Protein AF-0000000072506586 (afdb_homodimer)

Secondary structure (DSSP, 8-state):
-HHHHHHHHHHHHHHHHHHHHHHHHHHHHHHHHHHHHHHHHHHHHHHHHHHHHHHTTT-TTGGGS-EEEEEEBTTSSHHHHHHHHHTS--S---SSS----S-EEEEEEE-SS-EEEETT---EEETTSHHHHHHHHHHHHHHHHHHSPTT-S-----EEEEEEETTPPPEEEEE-PPB-SS--TTS-TTHHHHHHHHHHHHHHSTTEEEEEEEETTS-GGG-SHHHHHHHH-TT-SSEEEEEE-HHHHHHTT--HHHHHHHHTT-SSS---SEEEE----SS-TT--HHHHHHHHHHHHHH-HHHHTT-S-GGGBHHHHHHHHHHHHHHHHHHHHHHHHHHHHHHH-/-HHHHHHHHHHHHHHHHHHHHHHHHHHHHHHHHHHHHHHHHHHHHHHHHHHHHHHTTT-TTGGGS-EEEEEEBTTSSHHHHHHHHHTS--S---SSS----S-EEEEEEE-SS-EEEETT---EEETTSHHHHHHHHHHHHHHHHHHSPTT-S-----EEEEEEETTPPPEEEEE-PPB-SS--TTS-TTHHHHHHHHHHHHHHSTTEEEEEEEETTS-GGG-SHHHHHHHH-TT-SSEEEEEE-HHHHHHTT--HHHHHHHHTT-SSS---SEEEE----SS-TT--HHHHHHHHHHHHHH-HHHHTT-S-GGGBHHHHHHHHHHHHHHHHHHHHHHHHHHHHHHT-

pLDDT: mean 81.2, std 18.56, range [34.5, 97.94]

Foldseek 3Di:
DVVVVVVVVVVVVVVVVVVVVVVVVVCVVVVVVCVVVCVVLVVVVVVVVVVCLVVVVPDPCVLLAFAEEEAWAAPLCRLLLVCLLLQANQAADDPDDWRAQEKEKEWEDEDAFWWKDWSVDPDIARRVDPVSSVVNNVVVSVVQVVQADPLARHHHDYTYMYTYYHPRQTHMYMYATHADDDDDPPHRPCHNVVRLVSSLVQLLSPSYQYEYRGRLLDDPVPIDVLVSNCVRCVPALRYEYEYEPVVNNVVVVPPLLQVLCVQVVNNGNGHHPGYAYEYSDDSDPPDRSVRSQVVRVVCCVPDPSVVVVSDDPCRYYSVSVSVVNSVSSSVSSVVSVVVVVVVVVVVD/DVVVVVVVVVVVVVVVVVVVVVVVVVCVVVCVVCVVVCVVLVVVVVVVVVVCLVVVVPDPCVLLAFAEEEAWAAPLCRLLLVCLLLQANQAADDPDDWRAQEKEKEWEDEDAFWWKDWSVDPDIARRVDPVSSVVNNVVVSVVQVVQADPLARHHHDYGYMYTYYHPRQTHMYMYATHADDDDDPPHRPCHNVVRLVSSLVQLLSPSYQYEYRGRLLDDPVPIDVLVSNCVNCVPALRYEYEYEPVVNNVVVVPPLLQVLCVQVVNNGNGHHPGYAYEYSDDSDPPDRSVRSQVVRVVCCVPDPSVVVVSDDPCRYYSVSVSVVNSVSSSVSSVVSVVVVVVVVVVVD

Sequence (696 aa):
MLSQYQKELERLEKENKVLKQRLLLADQGAVKRLRRLKRSLIDMYSEVLDLLSEYDSSYDTADNLPRVVVVGDQSAGKTSVLEMVAQARIFPRGSGEMMTRAPVKVTLSEGPYHVAQFKDSTREFDLSKEEDLRQLRSEIEVRMRNSVKDGHSVSNDVIALTVKGPNLARMVLVDLPGVISTVTVDMARETKDDIIKMSRTHMENPNAIILCIQDGSVDAERSNVTDLVSSIDPTGRRTILVLTKVDMAEKNLTNPDRIKKILEGKLFPMKALGYYGVVTGRGNTADSIEEIRRYEEEFFSNSKLLKDGVLKPSQMTTRNMSLAVSDCFWRMVRDSIESQADAFRATRMLSQYQKELERLEKENKVLKQRLLLADQGAVKRLRRLKRSLIDMYSEVLDLLSEYDSSYDTADNLPRVVVVGDQSAGKTSVLEMVAQARIFPRGSGEMMTRAPVKVTLSEGPYHVAQFKDSTREFDLSKEEDLRQLRSEIEVRMRNSVKDGHSVSNDVIALTVKGPNLARMVLVDLPGVISTVTVDMARETKDDIIKMSRTHMENPNAIILCIQDGSVDAERSNVTDLVSSIDPTGRRTILVLTKVDMAEKNLTNPDRIKKILEGKLFPMKALGYYGVVTGRGNTADSIEEIRRYEEEFFSNSKLLKDGVLKPSQMTTRNMSLAVSDCFWRMVRDSIESQADAFRATR

InterPro domains:
  IPR001401 Dynamin, GTPase domain [SM00053] (42-292)
  IPR001401 Dynamin, GTPase domain [cd08771] (64-338)
  IPR022812 Dynamin [PR00195] (65-83)
  IPR022812 Dynamin [PR00195] (90-107)
  IPR022812 Dynamin [PR00195] (165-182)
  IPR022812 Dynamin [PR00195] (215-233)
  IPR022812 Dynamin [PR00195] (234-250)
  IPR022812 Dynamin [PTHR11566] (41-338)
  IPR027417 P-loop containing nucleoside triphosphate hydrolase [G3DSA:3.40.50.300] (38-348)
  IPR027417 P-loop containing nucleoside triphosphate hydrolase [SSF52540] (38-338)
  IPR030381 Dynamin-type guanine nucleotide-binding (G) domain [PS51718] (62-338)
  IPR045063 Dynamin, N-terminal [PF00350] (68-246)

Radius of gyration: 29.45 Å; Cα contacts (8 Å, |Δi|>4): 1228; chains: 2; bounding box: 88×94×74 Å

Structure (mmCIF, N/CA/C/O backbone):
data_AF-0000000072506586-model_v1
#
loop_
_entity.id
_entity.type
_entity.pdbx_description
1 polymer 'Dynamin family protein'
#
loop_
_atom_site.group_PDB
_atom_site.id
_atom_site.type_symbol
_atom_site.label_atom_id
_atom_site.label_alt_id
_atom_site.label_comp_id
_atom_site.label_asym_id
_atom_site.label_entity_id
_atom_site.label_seq_id
_atom_site.pdbx_PDB_ins_code
_atom_site.Cartn_x
_atom_site.Cartn_y
_atom_site.Cartn_z
_atom_site.occupancy
_atom_site.B_iso_or_equiv
_atom_site.auth_seq_id
_atom_site.auth_comp_id
_atom_site.auth_asym_id
_atom_site.auth_atom_id
_atom_site.pdbx_PDB_model_num
ATOM 1 N N . MET A 1 1 ? -36.594 23.906 -36 1 44.38 1 MET A N 1
ATOM 2 C CA . MET A 1 1 ? -36.656 23.203 -34.719 1 44.38 1 MET A CA 1
ATOM 3 C C . MET A 1 1 ? -35.281 23.172 -34.031 1 44.38 1 MET A C 1
ATOM 5 O O . MET A 1 1 ? -35.188 23.344 -32.812 1 44.38 1 MET A O 1
ATOM 9 N N . LEU A 1 2 ? -34.25 23.094 -34.781 1 55.22 2 LEU A N 1
ATOM 10 C CA . LEU A 1 2 ? -32.844 23.031 -34.312 1 55.22 2 LEU A CA 1
ATOM 11 C C . LEU A 1 2 ? -32.406 24.391 -33.781 1 55.22 2 LEU A C 1
ATOM 13 O O . LEU A 1 2 ? -31.703 24.469 -32.75 1 55.22 2 LEU A O 1
ATOM 17 N N . SER A 1 3 ? -33 25.484 -34.312 1 64.88 3 SER A N 1
ATOM 18 C CA . SER A 1 3 ? -32.594 26.844 -33.938 1 64.88 3 SER A CA 1
ATOM 19 C C . SER A 1 3 ? -33.156 27.25 -32.594 1 64.88 3 SER A C 1
ATOM 21 O O . SER A 1 3 ? -32.469 27.906 -31.797 1 64.88 3 SER A O 1
ATOM 23 N N . GLN A 1 4 ? -34.25 26.688 -32.188 1 59.56 4 GLN A N 1
ATOM 24 C CA . GLN A 1 4 ? -34.875 27 -30.906 1 59.56 4 GLN A CA 1
ATOM 25 C C . GLN A 1 4 ? -34.156 26.281 -29.766 1 59.56 4 GLN A C 1
ATOM 27 O O . GLN A 1 4 ? -33.938 26.859 -28.703 1 59.56 4 GLN A O 1
ATOM 32 N N . TYR A 1 5 ? -33.656 25.078 -30.031 1 57.66 5 TYR A N 1
ATOM 33 C CA . TYR A 1 5 ? -32.938 24.344 -28.984 1 57.66 5 TYR A CA 1
ATOM 34 C C . TYR A 1 5 ? -31.578 24.969 -28.703 1 57.66 5 TYR A C 1
ATOM 36 O O . TYR A 1 5 ? -31.156 25.047 -27.562 1 57.66 5 TYR A O 1
ATOM 44 N N . GLN A 1 6 ? -30.984 25.609 -29.781 1 57.75 6 GLN A N 1
ATOM 45 C CA . GLN A 1 6 ? -29.688 26.25 -29.594 1 57.75 6 GLN A CA 1
ATOM 46 C C . GLN A 1 6 ? -29.812 27.516 -28.75 1 57.75 6 GLN A C 1
ATOM 48 O O . GLN A 1 6 ? -28.984 27.766 -27.875 1 57.75 6 GLN A O 1
ATOM 53 N N . LYS A 1 7 ? -30.906 28.188 -28.891 1 61.31 7 LYS A N 1
ATOM 54 C CA . LYS A 1 7 ? -31.141 29.406 -28.125 1 61.31 7 LYS A CA 1
ATOM 55 C C . LYS A 1 7 ? -31.453 29.078 -26.656 1 61.31 7 LYS A C 1
ATOM 57 O O . LYS A 1 7 ? -30.969 29.766 -25.75 1 61.31 7 LYS A O 1
ATOM 62 N N . GLU A 1 8 ? -32.125 27.938 -26.469 1 61.16 8 GLU A N 1
ATOM 63 C CA . GLU A 1 8 ? -32.469 27.547 -25.109 1 61.16 8 GLU A CA 1
ATOM 64 C C . GLU A 1 8 ? -31.219 27.016 -24.375 1 61.16 8 GLU A C 1
ATOM 66 O O . GLU A 1 8 ? -31.031 27.281 -23.188 1 61.16 8 GLU A O 1
ATOM 71 N N . LEU A 1 9 ? -30.281 26.406 -25.094 1 59.28 9 LEU A N 1
ATOM 72 C CA . LEU A 1 9 ? -29.031 25.938 -24.5 1 59.28 9 LEU A CA 1
ATOM 73 C C . LEU A 1 9 ? -28.125 27.125 -24.156 1 59.28 9 LEU A C 1
ATOM 75 O O . LEU A 1 9 ? -27.516 27.156 -23.078 1 59.28 9 LEU A O 1
ATOM 79 N N . GLU A 1 10 ? -28.188 28.188 -24.969 1 62.53 10 GLU A N 1
ATOM 80 C CA . GLU A 1 10 ? -27.375 29.375 -24.703 1 62.53 10 GLU A CA 1
ATOM 81 C C . GLU A 1 10 ? -27.953 30.172 -23.531 1 62.53 10 GLU A C 1
ATOM 83 O O . GLU A 1 10 ? -27.188 30.688 -22.703 1 62.53 10 GLU A O 1
ATOM 88 N N . ARG A 1 11 ? -29.219 30.109 -23.391 1 62.41 11 ARG A N 1
ATOM 89 C CA . ARG A 1 11 ? -29.859 30.781 -22.266 1 62.41 11 ARG A CA 1
ATOM 90 C C . ARG A 1 11 ? -29.562 30.062 -20.953 1 62.41 11 ARG A C 1
ATOM 92 O O . ARG A 1 11 ? -29.203 30.703 -19.953 1 62.41 11 ARG A O 1
ATOM 99 N N . LEU A 1 12 ? -29.562 28.734 -20.984 1 59.09 12 LEU A N 1
ATOM 100 C CA . LEU A 1 12 ? -29.312 27.984 -19.75 1 59.09 12 LEU A CA 1
ATOM 101 C C . LEU A 1 12 ? -27.844 28.062 -19.359 1 59.09 12 LEU A C 1
ATOM 103 O O . LEU A 1 12 ? -27.516 28.156 -18.188 1 59.09 12 LEU A O 1
ATOM 107 N N . GLU A 1 13 ? -26.984 28.203 -20.391 1 62 13 GLU A N 1
ATOM 108 C CA . GLU A 1 13 ? -25.562 28.391 -20.109 1 62 13 GLU A CA 1
ATOM 109 C C . GLU A 1 13 ? -25.297 29.75 -19.484 1 62 13 GLU A C 1
ATOM 111 O O . GLU A 1 13 ? -24.5 29.844 -18.547 1 62 13 GLU A O 1
ATOM 116 N N . LYS A 1 14 ? -26.016 30.766 -19.938 1 60.66 14 LYS A N 1
ATOM 117 C CA . LYS A 1 14 ? -25.859 32.094 -19.359 1 60.66 14 LYS A CA 1
ATOM 118 C C . LYS A 1 14 ? -26.453 32.188 -17.969 1 60.66 14 LYS A C 1
ATOM 120 O O . LYS A 1 14 ? -25.859 32.781 -17.062 1 60.66 14 LYS A O 1
ATOM 125 N N . GLU A 1 15 ? -27.5 31.438 -17.828 1 60.88 15 GLU A N 1
ATOM 126 C CA . GLU A 1 15 ? -28.109 31.391 -16.5 1 60.88 15 GLU A CA 1
ATOM 127 C C . GLU A 1 15 ? -27.234 30.625 -15.516 1 60.88 15 GLU A C 1
ATOM 129 O O . GLU A 1 15 ? -27.078 31.047 -14.367 1 60.88 15 GLU A O 1
ATOM 134 N N . ASN A 1 16 ? -26.641 29.578 -16.016 1 57.88 16 ASN A N 1
ATOM 135 C CA . ASN A 1 16 ? -25.734 28.828 -15.156 1 57.88 16 ASN A CA 1
ATOM 136 C C . ASN A 1 16 ? -24.5 29.641 -14.789 1 57.88 16 ASN A C 1
ATOM 138 O O . ASN A 1 16 ? -24.016 29.578 -13.664 1 57.88 16 ASN A O 1
ATOM 142 N N . LYS A 1 17 ? -24 30.453 -15.703 1 57.62 17 LYS A N 1
ATOM 143 C CA . LYS A 1 17 ? -22.875 31.344 -15.414 1 57.62 17 LYS A CA 1
ATOM 144 C C . LYS A 1 17 ? -23.25 32.406 -14.383 1 57.62 17 LYS A C 1
ATOM 146 O O . LYS A 1 17 ? -22.484 32.688 -13.469 1 57.62 17 LYS A O 1
ATOM 151 N N . VAL A 1 18 ? -24.469 32.906 -14.586 1 55.75 18 VAL A N 1
ATOM 152 C CA . VAL A 1 18 ? -24.938 33.938 -13.648 1 55.75 18 VAL A CA 1
ATOM 153 C C . VAL A 1 18 ? -25.172 33.281 -12.281 1 55.75 18 VAL A C 1
ATOM 155 O O . VAL A 1 18 ? -24.797 33.844 -11.25 1 55.75 18 VAL A O 1
ATOM 158 N N . LEU A 1 19 ? -25.703 32.094 -12.234 1 52.53 19 LEU A N 1
ATOM 159 C CA . LEU A 1 19 ? -25.953 31.406 -10.961 1 52.53 19 LEU A CA 1
ATOM 160 C C . LEU A 1 19 ? -24.641 31 -10.297 1 52.53 19 LEU A C 1
ATOM 162 O O . LEU A 1 19 ? -24.5 31.125 -9.078 1 52.53 19 LEU A O 1
ATOM 166 N N . LYS A 1 20 ? -23.672 30.594 -11.148 1 51.53 20 LYS A N 1
ATOM 167 C CA . LYS A 1 20 ? -22.344 30.312 -10.609 1 51.53 20 LYS A CA 1
ATOM 168 C C . LYS A 1 20 ? -21.703 31.578 -10.062 1 51.53 20 LYS A C 1
ATOM 170 O O . LYS A 1 20 ? -21.078 31.562 -9 1 51.53 20 LYS A O 1
ATOM 175 N N . GLN A 1 21 ? -21.984 32.688 -10.781 1 49.72 21 GLN A N 1
ATOM 176 C CA . GLN A 1 21 ? -21.469 33.969 -10.32 1 49.72 21 GLN A CA 1
ATOM 177 C C . GLN A 1 21 ? -22.172 34.406 -9.047 1 49.72 21 GLN A C 1
ATOM 179 O O . GLN A 1 21 ? -21.531 34.906 -8.117 1 49.72 21 GLN A O 1
ATOM 184 N N . ARG A 1 22 ? -23.438 34.219 -9 1 49.06 22 ARG A N 1
ATOM 185 C CA . ARG A 1 22 ? -24.203 34.562 -7.805 1 49.06 22 ARG A CA 1
ATOM 186 C C . ARG A 1 22 ? -23.844 33.688 -6.629 1 49.06 22 ARG A C 1
ATOM 188 O O . ARG A 1 22 ? -23.75 34.125 -5.492 1 49.06 22 ARG A O 1
ATOM 195 N N . LEU A 1 23 ? -23.688 32.375 -6.98 1 46.88 23 LEU A N 1
ATOM 196 C CA . LEU A 1 23 ? -23.234 31.453 -5.938 1 46.88 23 LEU A CA 1
ATOM 197 C C . LEU A 1 23 ? -21.828 31.797 -5.473 1 46.88 23 LEU A C 1
ATOM 199 O O . LEU A 1 23 ? -21.531 31.75 -4.277 1 46.88 23 LEU A O 1
ATOM 203 N N . LEU A 1 24 ? -21.047 32.312 -6.406 1 44.62 24 LEU A N 1
ATOM 204 C CA . LEU A 1 24 ? -19.734 32.844 -6.078 1 44.62 24 LEU A CA 1
ATOM 205 C C . LEU A 1 24 ? -19.828 34.125 -5.27 1 44.62 24 LEU A C 1
ATOM 207 O O . LEU A 1 24 ? -19.078 34.312 -4.312 1 44.62 24 LEU A O 1
ATOM 211 N N . LEU A 1 25 ? -20.766 34.969 -5.633 1 46.28 25 LEU A N 1
ATOM 212 C CA . LEU A 1 25 ? -20.953 36.25 -4.949 1 46.28 25 LEU A CA 1
ATOM 213 C C . LEU A 1 25 ? -21.641 36.031 -3.607 1 46.28 25 LEU A C 1
ATOM 215 O O . LEU A 1 25 ? -21.312 36.719 -2.625 1 46.28 25 LEU A O 1
ATOM 219 N N . ALA A 1 26 ? -22.719 35.281 -3.562 1 46.25 26 ALA A N 1
ATOM 220 C CA . ALA A 1 26 ? -23.359 34.969 -2.285 1 46.25 26 ALA A CA 1
ATOM 221 C C . ALA A 1 26 ? -22.375 34.281 -1.334 1 46.25 26 ALA A C 1
ATOM 223 O O . ALA A 1 26 ? -22.375 34.562 -0.132 1 46.25 26 ALA A O 1
ATOM 224 N N . ASP A 1 27 ? -21.547 33.438 -1.887 1 42.44 27 ASP A N 1
ATOM 225 C CA . ASP A 1 27 ? -20.438 32.844 -1.128 1 42.44 27 ASP A CA 1
ATOM 226 C C . ASP A 1 27 ? -19.422 33.906 -0.727 1 42.44 27 ASP A C 1
ATOM 228 O O . ASP A 1 27 ? -18.859 33.844 0.37 1 42.44 27 ASP A O 1
ATOM 232 N N . GLN A 1 28 ? -19.391 35 -1.49 1 46.5 28 GLN A N 1
ATOM 233 C CA . GLN A 1 28 ? -18.484 36.094 -1.127 1 46.5 28 GLN A CA 1
ATOM 234 C C . GLN A 1 28 ? -19.047 36.875 0.042 1 46.5 28 GLN A C 1
ATOM 236 O O . GLN A 1 28 ? -18.312 37.281 0.94 1 46.5 28 GLN A O 1
ATOM 241 N N . GLY A 1 29 ? -20.328 37.344 0.02 1 42.81 29 GLY A N 1
ATOM 242 C CA . GLY A 1 29 ? -20.891 38.062 1.138 1 42.81 29 GLY A CA 1
ATOM 243 C C . GLY A 1 29 ? -20.953 37.25 2.416 1 42.81 29 GLY A C 1
ATOM 244 O O . GLY A 1 29 ? -20.672 37.781 3.5 1 42.81 29 GLY A O 1
ATOM 245 N N . ALA A 1 30 ? -21.531 36.031 2.346 1 45.34 30 ALA A N 1
ATOM 246 C CA . ALA A 1 30 ? -21.484 35.188 3.529 1 45.34 30 ALA A CA 1
ATOM 247 C C . ALA A 1 30 ? -20.047 34.875 3.939 1 45.34 30 ALA A C 1
ATOM 249 O O . ALA A 1 30 ? -19.734 34.781 5.129 1 45.34 30 ALA A O 1
ATOM 250 N N . VAL A 1 31 ? -19.141 34.812 3 1 44.38 31 VAL A N 1
ATOM 251 C CA . VAL A 1 31 ? -17.703 34.719 3.264 1 44.38 31 VAL A CA 1
ATOM 252 C C . VAL A 1 31 ? -17.203 36.031 3.904 1 44.38 31 VAL A C 1
ATOM 254 O O . VAL A 1 31 ? -16.406 36 4.848 1 44.38 31 VAL A O 1
ATOM 257 N N . LYS A 1 32 ? -17.734 37.188 3.584 1 45.69 32 LYS A N 1
ATOM 258 C CA . LYS A 1 32 ? -17.312 38.438 4.195 1 45.69 32 LYS A CA 1
ATOM 259 C C . LYS A 1 32 ? -17.844 38.562 5.617 1 45.69 32 LYS A C 1
ATOM 261 O O . LYS A 1 32 ? -17.125 39 6.523 1 45.69 32 LYS A O 1
ATOM 266 N N . ARG A 1 33 ? -19.172 38.469 5.883 1 43.19 33 ARG A N 1
ATOM 267 C CA . ARG A 1 33 ? -19.719 38.531 7.234 1 43.19 33 ARG A CA 1
ATOM 268 C C . ARG A 1 33 ? -19.125 37.438 8.117 1 43.19 33 ARG A C 1
ATOM 270 O O . ARG A 1 33 ? -18.812 37.688 9.289 1 43.19 33 ARG A O 1
ATOM 277 N N . LEU A 1 34 ? -19.031 36.188 7.668 1 41.12 34 LEU A N 1
ATOM 278 C CA . LEU A 1 34 ? -18.328 35.156 8.383 1 41.12 34 LEU A CA 1
ATOM 279 C C . LEU A 1 34 ? -16.844 35.5 8.547 1 41.12 34 LEU A C 1
ATOM 281 O O . LEU A 1 34 ? -16.25 35.219 9.594 1 41.12 34 LEU A O 1
ATOM 285 N N . ARG A 1 35 ? -16.219 36.312 7.793 1 44.09 35 ARG A N 1
ATOM 286 C CA . ARG A 1 35 ? -14.883 36.875 7.93 1 44.09 35 ARG A CA 1
ATOM 287 C C . ARG A 1 35 ? -14.828 37.906 9.047 1 44.09 35 ARG A C 1
ATOM 289 O O . ARG A 1 35 ? -13.859 37.969 9.812 1 44.09 35 ARG A O 1
ATOM 296 N N . ARG A 1 36 ? -15.727 38.875 9.078 1 44.59 36 ARG A N 1
ATOM 297 C CA . ARG A 1 36 ? -15.703 39.844 10.148 1 44.59 36 ARG A CA 1
ATOM 298 C C . ARG A 1 36 ? -15.891 39.188 11.508 1 44.59 36 ARG A C 1
ATOM 300 O O . ARG A 1 36 ? -15.203 39.531 12.469 1 44.59 36 ARG A O 1
ATOM 307 N N . LEU A 1 37 ? -16.922 38.5 11.711 1 42.47 37 LEU A N 1
ATOM 308 C CA . LEU A 1 37 ? -17.094 37.75 12.953 1 42.47 37 LEU A CA 1
ATOM 309 C C . LEU A 1 37 ? -15.945 36.781 13.188 1 42.47 37 LEU A C 1
ATOM 311 O O . LEU A 1 37 ? -15.492 36.625 14.32 1 42.47 37 LEU A O 1
ATOM 315 N N . LYS A 1 38 ? -15.352 36.188 12.234 1 43.62 38 LYS A N 1
ATOM 316 C CA . LYS A 1 38 ? -14.148 35.375 12.242 1 43.62 38 LYS A CA 1
ATOM 317 C C . LYS A 1 38 ? -12.914 36.188 12.602 1 43.62 38 LYS A C 1
ATOM 319 O O . LYS A 1 38 ? -12.047 35.75 13.344 1 43.62 38 LYS A O 1
ATOM 324 N N . ARG A 1 39 ? -12.875 37.469 12.141 1 44.56 39 ARG A N 1
ATOM 325 C CA . ARG A 1 39 ? -11.742 38.312 12.5 1 44.56 39 ARG A CA 1
ATOM 326 C C . ARG A 1 39 ? -11.695 38.562 14.008 1 44.56 39 ARG A C 1
ATOM 328 O O . ARG A 1 39 ? -10.633 38.5 14.617 1 44.56 39 ARG A O 1
ATOM 335 N N . SER A 1 40 ? -12.859 39.031 14.492 1 44.34 40 SER A N 1
ATOM 336 C CA . SER A 1 40 ? -12.852 39.344 15.922 1 44.34 40 SER A CA 1
ATOM 337 C C . SER A 1 40 ? -12.531 38.094 16.734 1 44.34 40 SER A C 1
ATOM 339 O O . SER A 1 40 ? -11.727 38.156 17.672 1 44.34 40 SER A O 1
ATOM 341 N N . LEU A 1 41 ? -13.188 37.094 16.516 1 42 41 LEU A N 1
ATOM 342 C CA . LEU A 1 41 ? -12.898 35.875 17.25 1 42 41 LEU A CA 1
ATOM 343 C C . LEU A 1 41 ? -11.5 35.344 16.922 1 42 41 LEU A C 1
ATOM 345 O O . LEU A 1 41 ? -10.781 34.875 17.797 1 42 41 LEU A O 1
ATOM 349 N N . ILE A 1 42 ? -11.109 35.594 15.711 1 43.31 42 ILE A N 1
ATOM 350 C CA . ILE A 1 42 ? -9.758 35.281 15.258 1 43.31 42 ILE A CA 1
ATOM 351 C C . ILE A 1 42 ? -8.75 36.094 16.047 1 43.31 42 ILE A C 1
ATOM 353 O O . ILE A 1 42 ? -7.707 35.562 16.469 1 43.31 42 ILE A O 1
ATOM 357 N N . ASP A 1 43 ? -9.133 37.438 16.047 1 45.81 43 ASP A N 1
ATOM 358 C CA . ASP A 1 43 ? -8.258 38.281 16.844 1 45.81 43 ASP A CA 1
ATOM 359 C C . ASP A 1 43 ? -8.18 37.781 18.297 1 45.81 43 ASP A C 1
ATOM 361 O O . ASP A 1 43 ? -7.102 37.781 18.891 1 45.81 43 ASP A O 1
ATOM 365 N N . MET A 1 44 ? -9.266 37.5 18.812 1 44.62 44 MET A N 1
ATOM 366 C CA . MET A 1 44 ? -9.258 36.969 20.156 1 44.62 44 MET A CA 1
ATOM 367 C C . MET A 1 44 ? -8.469 35.656 20.203 1 44.62 44 MET A C 1
ATOM 369 O O . MET A 1 44 ? -7.656 35.438 21.109 1 44.62 44 MET A O 1
ATOM 373 N N . TYR A 1 45 ? -8.766 34.75 19.375 1 48.12 45 TYR A N 1
ATOM 374 C CA . TYR A 1 45 ? -8.055 33.469 19.359 1 48.12 45 TYR A CA 1
ATOM 375 C C . TYR A 1 45 ? -6.586 33.688 19 1 48.12 45 TYR A C 1
ATOM 377 O O . TYR A 1 45 ? -5.707 33 19.562 1 48.12 45 TYR A O 1
ATOM 385 N N . SER A 1 46 ? -6.449 34.562 18.016 1 47.28 46 SER A N 1
ATOM 386 C CA . SER A 1 46 ? -5.047 34.844 17.734 1 47.28 46 SER A CA 1
ATOM 387 C C . SER A 1 46 ? -4.32 35.312 18.984 1 47.28 46 SER A C 1
ATOM 389 O O . SER A 1 46 ? -3.172 34.938 19.234 1 47.28 46 SER A O 1
ATOM 391 N N . GLU A 1 47 ? -5.035 36.25 19.609 1 45.81 47 GLU A N 1
ATOM 392 C CA . GLU A 1 47 ? -4.473 36.688 20.891 1 45.81 47 GLU A CA 1
ATOM 393 C C . GLU A 1 47 ? -4.375 35.5 21.875 1 45.81 47 GLU A C 1
ATOM 395 O O . GLU A 1 47 ? -3.402 35.406 22.625 1 45.81 47 GLU A O 1
ATOM 400 N N . VAL A 1 48 ? -5.363 34.781 21.844 1 46.81 48 VAL A N 1
ATOM 401 C CA . VAL A 1 48 ? -5.332 33.594 22.719 1 46.81 48 VAL A CA 1
ATOM 402 C C . VAL A 1 48 ? -4.262 32.625 22.234 1 46.81 48 VAL A C 1
ATOM 404 O O . VAL A 1 48 ? -3.512 32.062 23.047 1 46.81 48 VAL A O 1
ATOM 407 N N . LEU A 1 49 ? -4.227 32.438 20.938 1 48.44 49 LEU A N 1
ATOM 408 C CA . LEU A 1 49 ? -3.158 31.578 20.422 1 48.44 49 LEU A CA 1
ATOM 409 C C . LEU A 1 49 ? -1.791 32.188 20.703 1 48.44 49 LEU A C 1
ATOM 411 O O . LEU A 1 49 ? -0.842 31.469 21.031 1 48.44 49 LEU A O 1
ATOM 415 N N . ASP A 1 50 ? -1.676 33.5 20.453 1 44.81 50 ASP A N 1
ATOM 416 C CA . ASP A 1 50 ? -0.451 34.188 20.875 1 44.81 50 ASP A CA 1
ATOM 417 C C . ASP A 1 50 ? -0.232 34.031 22.375 1 44.81 50 ASP A C 1
ATOM 419 O O . ASP A 1 50 ? 0.898 33.844 22.828 1 44.81 50 ASP A O 1
ATOM 423 N N . LEU A 1 51 ? -1.222 34.281 23.047 1 41.19 51 LEU A N 1
ATOM 424 C CA . LEU A 1 51 ? -1.137 34.125 24.5 1 41.19 51 LEU A CA 1
ATOM 425 C C . LEU A 1 51 ? -0.849 32.656 24.859 1 41.19 51 LEU A C 1
ATOM 427 O O . LEU A 1 51 ? -0.054 32.375 25.75 1 41.19 51 LEU A O 1
ATOM 431 N N . LEU A 1 52 ? -1.5 31.797 24.156 1 42.84 52 LEU A N 1
ATOM 432 C CA . LEU A 1 52 ? -1.258 30.375 24.453 1 42.84 52 LEU A CA 1
ATOM 433 C C . LEU A 1 52 ? 0.138 29.969 24 1 42.84 52 LEU A C 1
ATOM 435 O O . LEU A 1 52 ? 0.762 29.094 24.625 1 42.84 52 LEU A O 1
ATOM 439 N N . SER A 1 53 ? 0.647 30.422 22.953 1 42.53 53 SER A N 1
ATOM 440 C CA . SER A 1 53 ? 2.033 30.172 22.562 1 42.53 53 SER A CA 1
ATOM 441 C C . SER A 1 53 ? 3 30.688 23.625 1 42.53 53 SER A C 1
ATOM 443 O O . SER A 1 53 ? 4.043 30.078 23.875 1 42.53 53 SER A O 1
ATOM 445 N N . GLU A 1 54 ? 2.809 31.906 24.062 1 40.38 54 GLU A N 1
ATOM 446 C CA . GLU A 1 54 ? 3.648 32.438 25.125 1 40.38 54 GLU A CA 1
ATOM 447 C C . GLU A 1 54 ? 3.449 31.625 26.422 1 40.38 54 GLU A C 1
ATOM 449 O O . GLU A 1 54 ? 4.395 31.422 27.188 1 40.38 54 GLU A O 1
ATOM 454 N N . TYR A 1 55 ? 2.238 31.391 26.75 1 35.12 55 TYR A N 1
ATOM 455 C CA . TYR A 1 55 ? 1.972 30.641 27.969 1 35.12 55 TYR A CA 1
ATOM 456 C C . TYR A 1 55 ? 2.23 29.156 27.766 1 35.12 55 TYR A C 1
ATOM 458 O O . TYR A 1 55 ? 2.008 28.344 28.672 1 35.12 55 TYR A O 1
ATOM 466 N N . ASP A 1 56 ? 2.328 28.609 26.703 1 40.94 56 ASP A N 1
ATOM 467 C CA . ASP A 1 56 ? 2.568 27.188 26.484 1 40.94 56 ASP A CA 1
ATOM 468 C C . ASP A 1 56 ? 3.75 26.688 27.312 1 40.94 56 ASP A C 1
ATOM 470 O O . ASP A 1 56 ? 4.082 25.5 27.281 1 40.94 56 ASP A O 1
ATOM 474 N N . SER A 1 57 ? 4.629 27.484 27.766 1 38.59 57 SER A N 1
ATOM 475 C CA . SER A 1 57 ? 5.637 26.891 28.641 1 38.59 57 SER A CA 1
ATOM 476 C C . SER A 1 57 ? 4.996 26.25 29.859 1 38.59 57 SER A C 1
ATOM 478 O O . SER A 1 57 ? 5.504 25.25 30.391 1 38.59 57 SER A O 1
ATOM 480 N N . SER A 1 58 ? 4.191 26.969 30.719 1 35.47 58 SER A N 1
ATOM 481 C CA . SER A 1 58 ? 3.691 26.422 31.984 1 35.47 58 SER A CA 1
ATOM 482 C C . SER A 1 58 ? 2.322 25.781 31.797 1 35.47 58 SER A C 1
ATOM 484 O O . SER A 1 58 ? 1.907 24.953 32.625 1 35.47 58 SER A O 1
ATOM 486 N N . TYR A 1 59 ? 1.213 26.484 31.297 1 34.5 59 TYR A N 1
ATOM 487 C CA . TYR A 1 59 ? -0.166 26.016 31.359 1 34.5 59 TYR A CA 1
ATOM 488 C C . TYR A 1 59 ? -0.439 24.984 30.266 1 34.5 59 TYR A C 1
ATOM 490 O O . TYR A 1 59 ? -0.024 25.172 29.109 1 34.5 59 TYR A O 1
ATOM 498 N N . ASP A 1 60 ? -0.904 23.734 30.469 1 40.69 60 ASP A N 1
ATOM 499 C CA . ASP A 1 60 ? -1.621 22.609 29.875 1 40.69 60 ASP A CA 1
ATOM 500 C C . ASP A 1 60 ? -2.637 23.094 28.844 1 40.69 60 ASP A C 1
ATOM 502 O O . ASP A 1 60 ? -3.521 22.344 28.438 1 40.69 60 ASP A O 1
ATOM 506 N N . THR A 1 61 ? -2.799 24.344 28.672 1 39.91 61 THR A N 1
ATOM 507 C CA . THR A 1 61 ? -3.85 24.953 27.875 1 39.91 61 THR A CA 1
ATOM 508 C C . THR A 1 61 ? -3.609 24.703 26.391 1 39.91 61 THR A C 1
ATOM 510 O O . THR A 1 61 ? -4.543 24.766 25.578 1 39.91 61 THR A O 1
ATOM 513 N N . ALA A 1 62 ? -2.365 24.828 25.891 1 45.41 62 ALA A N 1
ATOM 514 C CA . ALA A 1 62 ? -2.037 24.516 24.5 1 45.41 62 ALA A CA 1
ATOM 515 C C . ALA A 1 62 ? -2.711 23.234 24.062 1 45.41 62 ALA A C 1
ATOM 517 O O . ALA A 1 62 ? -3.111 23.094 22.906 1 45.41 62 ALA A O 1
ATOM 518 N N . ASP A 1 63 ? -2.898 22.344 25.125 1 51.62 63 ASP A N 1
ATOM 519 C CA . ASP A 1 63 ? -3.592 21.094 24.891 1 51.62 63 ASP A CA 1
ATOM 520 C C . ASP A 1 63 ? -5.074 21.328 24.594 1 51.62 63 ASP A C 1
ATOM 522 O O . ASP A 1 63 ? -5.77 20.422 24.125 1 51.62 63 ASP A O 1
ATOM 526 N N . ASN A 1 64 ? -5.484 22.703 24.766 1 59.12 64 ASN A N 1
ATOM 527 C CA . ASN A 1 64 ? -6.926 22.891 24.656 1 59.12 64 ASN A CA 1
ATOM 528 C C . ASN A 1 64 ? -7.312 23.531 23.328 1 59.12 64 ASN A C 1
ATOM 530 O O . ASN A 1 64 ? -8.5 23.703 23.047 1 59.12 64 ASN A O 1
ATOM 534 N N . LEU A 1 65 ? -6.23 23.906 22.516 1 69.31 65 LEU A N 1
ATOM 535 C CA . LEU A 1 65 ? -6.605 24.516 21.234 1 69.31 65 LEU A CA 1
ATOM 536 C C . LEU A 1 65 ? -6.809 23.453 20.172 1 69.31 65 LEU A C 1
ATOM 538 O O . LEU A 1 65 ? -6.133 22.406 20.172 1 69.31 65 LEU A O 1
ATOM 542 N N . PRO A 1 66 ? -7.723 23.828 19.344 1 84.88 66 PRO A N 1
ATOM 543 C CA . PRO A 1 66 ? -7.949 22.891 18.25 1 84.88 66 PRO A CA 1
ATOM 544 C C . PRO A 1 66 ? -6.715 22.703 17.359 1 84.88 66 PRO A C 1
ATOM 546 O O . PRO A 1 66 ? -5.957 23.641 17.156 1 84.88 66 PRO A O 1
ATOM 549 N N . ARG A 1 67 ? -6.445 21.625 17.031 1 90.56 67 ARG A N 1
ATOM 550 C CA . ARG A 1 67 ? -5.336 21.281 16.141 1 90.56 67 ARG A CA 1
ATOM 551 C C . ARG A 1 67 ? -5.754 20.25 15.102 1 90.56 67 ARG A C 1
ATOM 553 O O . ARG A 1 67 ? -6.68 19.469 15.336 1 90.56 67 ARG A O 1
ATOM 560 N N . VAL A 1 68 ? -5.129 20.375 13.984 1 94.56 68 VAL A N 1
ATOM 561 C CA . VAL A 1 68 ? -5.375 19.422 12.914 1 94.56 68 VAL A CA 1
ATOM 562 C C . VAL A 1 68 ? -4.297 18.328 12.938 1 94.56 68 VAL A C 1
ATOM 564 O O . VAL A 1 68 ? -3.117 18.609 12.711 1 94.56 68 VAL A O 1
ATOM 567 N N . VAL A 1 69 ? -4.711 17.156 13.242 1 96.75 69 VAL A N 1
ATOM 568 C CA . VAL A 1 69 ? -3.789 16.031 13.305 1 96.75 69 VAL A CA 1
ATOM 569 C C . VAL A 1 69 ? -3.863 15.227 12.016 1 96.75 69 VAL A C 1
ATOM 571 O O . VAL A 1 69 ? -4.93 14.727 11.648 1 96.75 69 VAL A O 1
ATOM 574 N N . VAL A 1 70 ? -2.76 15.141 11.367 1 97.56 70 VAL A N 1
ATOM 575 C CA . VAL A 1 70 ? -2.693 14.422 10.102 1 97.56 70 VAL A CA 1
ATOM 576 C C . VAL A 1 70 ? -2.234 12.984 10.344 1 97.56 70 VAL A C 1
ATOM 578 O O . VAL A 1 70 ? -1.157 12.758 10.898 1 97.56 70 VAL A O 1
ATOM 581 N N . VAL A 1 71 ? -3.037 12.047 9.953 1 97.81 71 VAL A N 1
ATOM 582 C CA . VAL A 1 71 ? -2.717 10.641 10.148 1 97.81 71 VAL A CA 1
ATOM 583 C C . VAL A 1 71 ? -2.889 9.875 8.836 1 97.81 71 VAL A C 1
ATOM 585 O O . VAL A 1 71 ? -3.725 10.242 8.008 1 97.81 71 VAL A O 1
ATOM 588 N N . GLY A 1 72 ? -2.115 8.852 8.617 1 97.5 72 GLY A N 1
ATOM 589 C CA . GLY A 1 72 ? -2.117 8.016 7.426 1 97.5 72 GLY A CA 1
ATOM 590 C C . GLY A 1 72 ? -1.026 6.961 7.434 1 97.5 72 GLY A C 1
ATOM 591 O O . GLY A 1 72 ? -0.161 6.961 8.312 1 97.5 72 GLY A O 1
ATOM 592 N N . ASP A 1 73 ? -1.126 6.145 6.43 1 96.38 73 ASP A N 1
ATOM 593 C CA . ASP A 1 73 ? -0.066 5.152 6.266 1 96.38 73 ASP A CA 1
ATOM 594 C C . ASP A 1 73 ? 1.233 5.809 5.805 1 96.38 73 ASP A C 1
ATOM 596 O O . ASP A 1 73 ? 1.22 6.93 5.289 1 96.38 73 ASP A O 1
ATOM 600 N N . GLN A 1 74 ? 2.309 5.133 6.066 1 94.44 74 GLN A N 1
ATOM 601 C CA . GLN A 1 74 ? 3.588 5.637 5.578 1 94.44 74 GLN A CA 1
ATOM 602 C C . GLN A 1 74 ? 3.535 5.91 4.078 1 94.44 74 GLN A C 1
ATOM 604 O O . GLN A 1 74 ? 3.039 5.09 3.309 1 94.44 74 GLN A O 1
ATOM 609 N N . SER A 1 75 ? 3.961 7.066 3.684 1 90.94 75 SER A N 1
ATOM 610 C CA . SER A 1 75 ? 4.074 7.512 2.299 1 90.94 75 SER A CA 1
ATOM 611 C C . SER A 1 75 ? 2.699 7.676 1.658 1 90.94 75 SER A C 1
ATOM 613 O O . SER A 1 75 ? 2.566 7.602 0.434 1 90.94 75 SER A O 1
ATOM 615 N N . ALA A 1 76 ? 1.693 7.875 2.41 1 93.31 76 ALA A N 1
ATOM 616 C CA . ALA A 1 76 ? 0.347 8.062 1.877 1 93.31 76 ALA A CA 1
ATOM 617 C C . ALA A 1 76 ? 0.166 9.477 1.33 1 93.31 76 ALA A C 1
ATOM 619 O O . ALA A 1 76 ? -0.778 9.742 0.583 1 93.31 76 ALA A O 1
ATOM 620 N N . GLY A 1 77 ? 1.037 10.398 1.771 1 92.56 77 GLY A N 1
ATOM 621 C CA . GLY A 1 77 ? 0.942 11.766 1.303 1 92.56 77 GLY A CA 1
ATOM 622 C C . GLY A 1 77 ? 0.639 12.758 2.412 1 92.56 77 GLY A C 1
ATOM 623 O O . GLY A 1 77 ? 0.22 13.891 2.146 1 92.56 77 GLY A O 1
ATOM 624 N N . LYS A 1 78 ? 0.853 12.406 3.648 1 94.62 78 LYS A N 1
ATOM 625 C CA . LYS A 1 78 ? 0.576 13.258 4.797 1 94.62 78 LYS A CA 1
ATOM 626 C C . LYS A 1 78 ? 1.357 14.57 4.711 1 94.62 78 LYS A C 1
ATOM 628 O O . LYS A 1 78 ? 0.774 15.648 4.773 1 94.62 78 LYS A O 1
ATOM 633 N N . THR A 1 79 ? 2.658 14.422 4.52 1 92.56 79 THR A N 1
ATOM 634 C CA . THR A 1 79 ? 3.545 15.578 4.516 1 92.56 79 THR A CA 1
ATOM 635 C C . THR A 1 79 ? 3.291 16.453 3.283 1 92.56 79 THR A C 1
ATOM 637 O O . THR A 1 79 ? 3.357 17.672 3.359 1 92.56 79 THR A O 1
ATOM 640 N N . SER A 1 80 ? 2.996 15.805 2.191 1 92.31 80 SER A N 1
ATOM 641 C CA . SER A 1 80 ? 2.727 16.547 0.97 1 92.31 80 SER A CA 1
ATOM 642 C C . SER A 1 80 ? 1.471 17.406 1.111 1 92.31 80 SER A C 1
ATOM 644 O O . SER A 1 80 ? 1.423 18.531 0.621 1 92.31 80 SER A O 1
ATOM 646 N N . VAL A 1 81 ? 0.476 16.859 1.724 1 94.62 81 VAL A N 1
ATOM 647 C CA . VAL A 1 81 ? -0.762 17.594 1.945 1 94.62 81 VAL A CA 1
ATOM 648 C C . VAL A 1 81 ? -0.491 18.797 2.844 1 94.62 81 VAL A C 1
ATOM 650 O O . VAL A 1 81 ? -0.975 19.906 2.578 1 94.62 81 VAL A O 1
ATOM 653 N N . LEU A 1 82 ? 0.297 18.578 3.855 1 94.5 82 LEU A N 1
ATOM 654 C CA . LEU A 1 82 ? 0.641 19.656 4.785 1 94.5 82 LEU A CA 1
ATOM 655 C C . LEU A 1 82 ? 1.408 20.766 4.078 1 94.5 82 LEU A C 1
ATOM 657 O O . LEU A 1 82 ? 1.194 21.938 4.352 1 94.5 82 LEU A O 1
ATOM 661 N N . GLU A 1 83 ? 2.254 20.375 3.186 1 93.88 83 GLU A N 1
ATOM 662 C CA . GLU A 1 83 ? 3.033 21.359 2.438 1 93.88 83 GLU A CA 1
ATOM 663 C C . GLU A 1 83 ? 2.137 22.203 1.532 1 93.88 83 GLU A C 1
ATOM 665 O O . GLU A 1 83 ? 2.387 23.391 1.335 1 93.88 83 GLU A O 1
ATOM 670 N N . MET A 1 84 ? 1.175 21.562 1.033 1 93.38 84 MET A N 1
ATOM 671 C CA . MET A 1 84 ? 0.228 22.297 0.196 1 93.38 84 MET A CA 1
ATOM 672 C C . MET A 1 84 ? -0.548 23.312 1.019 1 93.38 84 MET A C 1
ATOM 674 O O . MET A 1 84 ? -0.808 24.422 0.551 1 93.38 84 MET A O 1
ATOM 678 N N . VAL A 1 85 ? -0.917 22.984 2.197 1 92.81 85 VAL A N 1
ATOM 679 C CA . VAL A 1 85 ? -1.654 23.891 3.08 1 92.81 85 VAL A CA 1
ATOM 680 C C . VAL A 1 85 ? -0.744 25.031 3.537 1 92.81 85 VAL A C 1
ATOM 682 O O . VAL A 1 85 ? -1.165 26.188 3.59 1 92.81 85 VAL A O 1
ATOM 685 N N . ALA A 1 86 ? 0.51 24.672 3.807 1 92.94 86 ALA A N 1
ATOM 686 C CA . ALA A 1 86 ? 1.481 25.672 4.262 1 92.94 86 ALA A CA 1
ATOM 687 C C . ALA A 1 86 ? 2.029 26.469 3.092 1 92.94 86 ALA A C 1
ATOM 689 O O . ALA A 1 86 ? 2.67 27.516 3.291 1 92.94 86 ALA A O 1
ATOM 690 N N . GLN A 1 87 ? 1.888 25.969 1.882 1 93.5 87 GLN A N 1
ATOM 691 C CA . GLN A 1 87 ? 2.309 26.594 0.635 1 93.5 87 GLN A CA 1
ATOM 692 C C . GLN A 1 87 ? 3.826 26.734 0.566 1 93.5 87 GLN A C 1
ATOM 694 O O . GLN A 1 87 ? 4.348 27.734 0.097 1 93.5 87 GLN A O 1
ATOM 699 N N . ALA A 1 88 ? 4.52 25.812 1.122 1 93.56 88 ALA A N 1
ATOM 700 C CA . ALA A 1 88 ? 5.977 25.75 1.078 1 93.56 88 ALA A CA 1
ATOM 701 C C . ALA A 1 88 ? 6.461 24.312 1.311 1 93.56 88 ALA A C 1
ATOM 703 O O . ALA A 1 88 ? 5.883 23.578 2.115 1 93.56 88 ALA A O 1
ATOM 704 N N . ARG A 1 89 ? 7.555 23.984 0.648 1 92.5 89 ARG A N 1
ATOM 705 C CA . ARG A 1 89 ? 8.148 22.656 0.79 1 92.5 89 ARG A CA 1
ATOM 706 C C . ARG A 1 89 ? 9.031 22.578 2.033 1 92.5 89 ARG A C 1
ATOM 708 O O . ARG A 1 89 ? 10.258 22.562 1.93 1 92.5 89 ARG A O 1
ATOM 715 N N . ILE A 1 90 ? 8.516 22.422 3.145 1 93.56 90 ILE A N 1
ATOM 716 C CA . ILE A 1 90 ? 9.242 22.672 4.387 1 93.56 90 ILE A CA 1
ATOM 717 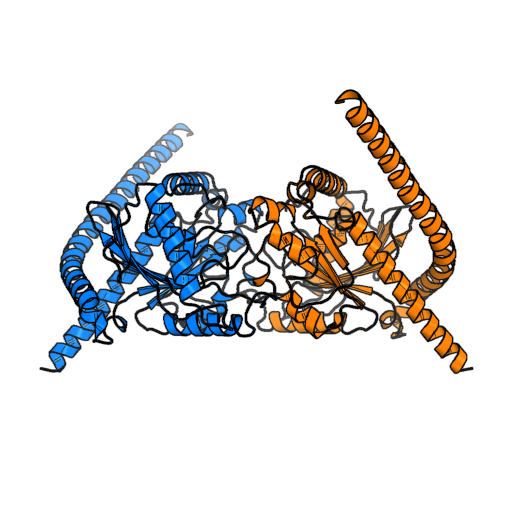C C . ILE A 1 90 ? 9.703 21.344 4.984 1 93.56 90 ILE A C 1
ATOM 719 O O . ILE A 1 90 ? 10.547 21.312 5.883 1 93.56 90 ILE A O 1
ATOM 723 N N . PHE A 1 91 ? 9.219 20.203 4.535 1 93.06 91 PHE A N 1
ATOM 724 C CA . PHE A 1 91 ? 9.547 18.922 5.168 1 93.06 91 PHE A CA 1
ATOM 725 C C . PHE A 1 91 ? 10.664 18.219 4.418 1 93.06 91 PHE A C 1
ATOM 727 O O . PHE A 1 91 ? 10.859 18.453 3.223 1 93.06 91 PHE A O 1
ATOM 734 N N . PRO A 1 92 ? 11.352 17.375 5.199 1 88.38 92 PRO A N 1
ATOM 735 C CA . PRO A 1 92 ? 12.414 16.594 4.562 1 88.38 92 PRO A CA 1
ATOM 736 C C . PRO A 1 92 ? 11.906 15.75 3.393 1 88.38 92 PRO A C 1
ATOM 738 O O . PRO A 1 92 ? 10.773 15.266 3.424 1 88.38 92 PRO A O 1
ATOM 741 N N . ARG A 1 93 ? 12.883 15.633 2.439 1 75.5 93 ARG A N 1
ATOM 742 C CA . ARG A 1 93 ? 12.523 14.93 1.212 1 75.5 93 ARG A CA 1
ATOM 743 C C . ARG A 1 93 ? 13.125 13.531 1.19 1 75.5 93 ARG A C 1
ATOM 745 O O . ARG A 1 93 ? 14.227 13.312 1.708 1 75.5 93 ARG A O 1
ATOM 752 N N . GLY A 1 94 ? 12.453 12.602 0.832 1 73.12 94 GLY A N 1
ATOM 753 C CA . GLY A 1 94 ? 12.898 11.227 0.671 1 73.12 94 GLY A CA 1
ATOM 754 C C . GLY A 1 94 ? 11.781 10.281 0.253 1 73.12 94 GLY A C 1
ATOM 755 O O . GLY A 1 94 ? 10.609 10.641 0.312 1 73.12 94 GLY A O 1
ATOM 756 N N . SER A 1 95 ? 12.234 9.289 -0.459 1 69.56 95 SER A N 1
ATOM 757 C CA . SER A 1 95 ? 11.242 8.312 -0.897 1 69.56 95 SER A CA 1
ATOM 758 C C . SER A 1 95 ? 11.617 6.906 -0.46 1 69.56 95 SER A C 1
ATOM 760 O O . SER A 1 95 ? 12.805 6.59 -0.312 1 69.56 95 SER A O 1
ATOM 762 N N . GLY A 1 96 ? 10.656 6.223 -0.139 1 72.88 96 GLY A N 1
ATOM 763 C CA . GLY A 1 96 ? 10.836 4.793 0.072 1 72.88 96 GLY A CA 1
ATOM 764 C C . GLY A 1 96 ? 11.234 4.445 1.494 1 72.88 96 GLY A C 1
ATOM 765 O O . GLY A 1 96 ? 11.609 3.307 1.78 1 72.88 96 GLY A O 1
ATOM 766 N N . GLU A 1 97 ? 11.312 5.434 2.336 1 79.25 97 GLU A N 1
ATOM 767 C CA . GLU A 1 97 ? 11.656 5.191 3.732 1 79.25 97 GLU A CA 1
ATOM 768 C C . GLU A 1 97 ? 10.898 6.129 4.66 1 79.25 97 GLU A C 1
ATOM 770 O O . GLU A 1 97 ? 10.234 7.066 4.199 1 79.25 97 GLU A O 1
ATOM 775 N N . MET A 1 98 ? 10.953 5.805 5.891 1 81.44 98 MET A N 1
ATOM 776 C CA . MET A 1 98 ? 1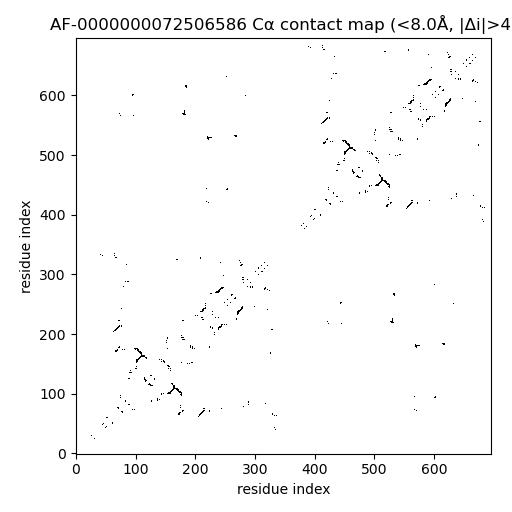0.273 6.625 6.895 1 81.44 98 MET A CA 1
ATOM 777 C C . MET A 1 98 ? 10.961 7.984 7.031 1 81.44 98 MET A C 1
ATOM 779 O O . MET A 1 98 ? 12.133 8.055 7.398 1 81.44 98 MET A O 1
ATOM 783 N N . MET A 1 99 ? 10.172 8.977 6.727 1 80.5 99 MET A N 1
ATOM 784 C CA . MET A 1 99 ? 10.734 10.32 6.766 1 80.5 99 MET A CA 1
ATOM 785 C C . MET A 1 99 ? 10.367 11.023 8.07 1 80.5 99 MET A C 1
ATOM 787 O O . MET A 1 99 ? 11.219 11.672 8.688 1 80.5 99 MET A O 1
ATOM 791 N N . THR A 1 100 ? 9.172 10.93 8.469 1 91.94 100 THR A N 1
ATOM 792 C CA . THR A 1 100 ? 8.703 11.555 9.695 1 91.94 100 THR A CA 1
ATOM 793 C C . THR A 1 100 ? 8.859 10.609 10.883 1 91.94 100 THR A C 1
ATOM 795 O O . THR A 1 100 ? 8.242 9.547 10.922 1 91.94 100 THR A O 1
ATOM 798 N N . ARG A 1 101 ? 9.711 10.969 11.883 1 94.56 101 ARG A N 1
ATOM 799 C CA . ARG A 1 101 ? 10 10.078 13 1 94.56 101 ARG A CA 1
ATOM 800 C C . ARG A 1 101 ? 9.516 10.672 14.312 1 94.56 101 ARG A C 1
ATOM 802 O O . ARG A 1 101 ? 9.562 10.016 15.352 1 94.56 101 ARG A O 1
ATOM 809 N N . ALA A 1 102 ? 9.086 11.883 14.227 1 96.12 102 ALA A N 1
ATOM 810 C CA . ALA A 1 102 ? 8.531 12.594 15.375 1 96.12 102 ALA A CA 1
ATOM 811 C C . ALA A 1 102 ? 7.414 13.539 14.953 1 96.12 102 ALA A C 1
ATOM 813 O O . ALA A 1 102 ? 7.363 13.977 13.805 1 96.12 102 ALA A O 1
ATOM 814 N N . PRO A 1 103 ? 6.492 13.805 15.875 1 95.94 103 PRO A N 1
ATOM 815 C CA . PRO A 1 103 ? 5.453 14.773 15.531 1 95.94 103 PRO A CA 1
ATOM 816 C C . PRO A 1 103 ? 6.016 16.156 15.203 1 95.94 103 PRO A C 1
ATOM 818 O O . PRO A 1 103 ? 6.891 16.656 15.914 1 95.94 103 PRO A O 1
ATOM 821 N N . VAL A 1 104 ? 5.598 16.688 14.133 1 95.31 104 VAL A N 1
ATOM 822 C CA . VAL A 1 104 ? 5.961 18.047 13.758 1 95.31 104 VAL A CA 1
ATOM 823 C C . VAL A 1 104 ? 4.727 18.938 13.812 1 95.31 104 VAL A C 1
ATOM 825 O O . VAL A 1 104 ? 3.762 18.719 13.078 1 95.31 104 VAL A O 1
ATOM 828 N N . LYS A 1 105 ? 4.762 19.891 14.68 1 93.81 105 LYS A N 1
ATOM 829 C CA . LYS A 1 105 ? 3.67 20.844 14.852 1 93.81 105 LYS A CA 1
ATOM 830 C C . LYS A 1 105 ? 3.953 22.141 14.109 1 93.81 105 LYS A C 1
ATOM 832 O O . LYS A 1 105 ? 4.957 22.812 14.375 1 93.81 105 LYS A O 1
ATOM 837 N N . VAL A 1 106 ? 3.125 22.453 13.211 1 93.62 106 VAL A N 1
ATOM 838 C CA . VAL A 1 106 ? 3.287 23.656 12.414 1 93.62 106 VAL A CA 1
ATOM 839 C C . VAL A 1 106 ? 2.135 24.625 12.688 1 93.62 106 VAL A C 1
ATOM 841 O O . VAL A 1 106 ? 0.976 24.312 12.398 1 93.62 106 VAL A O 1
ATOM 844 N N . THR A 1 107 ? 2.438 25.75 13.234 1 89.69 107 THR A N 1
ATOM 845 C CA . THR A 1 107 ? 1.449 26.797 13.445 1 89.69 107 THR A CA 1
ATOM 846 C C . THR A 1 107 ? 1.452 27.781 12.289 1 89.69 107 THR A C 1
ATOM 848 O O . THR A 1 107 ? 2.457 28.453 12.039 1 89.69 107 THR A O 1
ATOM 851 N N . LEU A 1 108 ? 0.361 27.781 11.609 1 90.5 108 LEU A N 1
ATOM 852 C CA . LEU A 1 108 ? 0.22 28.672 10.461 1 90.5 108 LEU A CA 1
ATOM 853 C C . LEU A 1 108 ? -0.462 29.969 10.859 1 90.5 108 LEU A C 1
ATOM 855 O O . LEU A 1 108 ? -1.395 29.969 11.664 1 90.5 108 LEU A O 1
ATOM 859 N N . SER A 1 109 ? 0.061 31.031 10.336 1 86.5 109 SER A N 1
ATOM 860 C CA . SER A 1 109 ? -0.548 32.344 10.555 1 86.5 109 SER A CA 1
ATOM 861 C C . SER A 1 109 ? -0.324 33.25 9.367 1 86.5 109 SER A C 1
ATOM 863 O O . SER A 1 109 ? 0.57 33.031 8.547 1 86.5 109 SER A O 1
ATOM 865 N N . GLU A 1 110 ? -1.147 34.25 9.312 1 87.5 110 GLU A N 1
ATOM 866 C CA . GLU A 1 110 ? -1.004 35.25 8.25 1 87.5 110 GLU A CA 1
ATOM 867 C C . GLU A 1 110 ? 0.148 36.219 8.531 1 87.5 110 GLU A C 1
ATOM 869 O O . GLU A 1 110 ? 0.396 36.562 9.688 1 87.5 110 GLU A O 1
ATOM 874 N N . GLY A 1 111 ? 0.855 36.625 7.465 1 88.19 111 GLY A N 1
ATOM 875 C CA . GLY A 1 111 ? 1.959 37.562 7.547 1 88.19 111 GLY A CA 1
ATOM 876 C C . GLY A 1 111 ? 2.373 38.125 6.195 1 88.19 111 GLY A C 1
ATOM 877 O O . GLY A 1 111 ? 1.981 37.594 5.156 1 88.19 111 GLY A O 1
ATOM 878 N N . PRO A 1 112 ? 3.062 39.188 6.266 1 91.56 112 PRO A N 1
ATOM 879 C CA . PRO A 1 112 ? 3.471 39.844 5.012 1 91.56 112 PRO A CA 1
ATOM 880 C C . PRO A 1 112 ? 4.52 39.031 4.25 1 91.56 112 PRO A C 1
ATOM 882 O O . PRO A 1 112 ? 4.555 39.062 3.018 1 91.56 112 PRO A O 1
ATOM 885 N N . TYR A 1 113 ? 5.375 38.375 5.023 1 94.12 113 TYR A N 1
ATOM 886 C CA . TYR A 1 113 ? 6.438 37.594 4.406 1 94.12 113 TYR A CA 1
ATOM 887 C C . TYR A 1 113 ? 6.262 36.094 4.699 1 94.12 113 TYR A C 1
ATOM 889 O O . TYR A 1 113 ? 5.746 35.719 5.758 1 94.12 113 TYR A O 1
ATOM 897 N N . HIS A 1 114 ? 6.602 35.344 3.758 1 96.19 114 HIS A N 1
ATOM 898 C CA . HIS A 1 114 ? 6.551 33.906 3.932 1 96.19 114 HIS A CA 1
ATOM 899 C C . HIS A 1 114 ? 7.793 33.406 4.652 1 96.19 114 HIS A C 1
ATOM 901 O O . HIS A 1 114 ? 8.82 33.125 4.02 1 96.19 114 HIS A O 1
ATOM 907 N N . VAL A 1 115 ? 7.711 33.188 5.977 1 96.75 115 VAL A N 1
ATOM 908 C CA . VAL A 1 115 ? 8.867 32.844 6.793 1 96.75 115 VAL A CA 1
ATOM 909 C C . VAL A 1 115 ? 8.5 31.719 7.762 1 96.75 115 VAL A C 1
ATOM 911 O O . VAL A 1 115 ? 7.324 31.531 8.086 1 96.75 115 VAL A O 1
ATOM 914 N N . ALA A 1 116 ? 9.453 31 8.125 1 96.75 116 ALA A N 1
ATOM 915 C CA . ALA A 1 116 ? 9.305 29.938 9.117 1 96.75 116 ALA A CA 1
ATOM 916 C C . ALA A 1 116 ? 10.312 30.094 10.25 1 96.75 116 ALA A C 1
ATOM 918 O O . ALA A 1 116 ? 11.398 30.656 10.047 1 96.75 116 ALA A O 1
ATOM 919 N N . GLN A 1 117 ? 9.906 29.672 11.445 1 95.69 117 GLN A N 1
ATOM 920 C CA . GLN A 1 117 ? 10.766 29.781 12.617 1 95.69 117 GLN A CA 1
ATOM 921 C C . GLN A 1 117 ? 10.469 28.656 13.617 1 95.69 117 GLN A C 1
ATOM 923 O O . GLN A 1 117 ? 9.305 28.328 13.859 1 95.69 117 GLN A O 1
ATOM 928 N N . PHE A 1 118 ? 11.57 28.078 14.039 1 94.31 118 PHE A N 1
ATOM 929 C CA . PHE A 1 118 ? 11.391 27.109 15.117 1 94.31 118 PHE A CA 1
ATOM 930 C C . PHE A 1 118 ? 11.047 27.828 16.422 1 94.31 118 PHE A C 1
ATOM 932 O O . PHE A 1 118 ? 11.562 28.906 16.703 1 94.31 118 PHE A O 1
ATOM 939 N N . LYS A 1 119 ? 10.234 27.172 17.219 1 88.06 119 LYS A N 1
ATOM 940 C CA . LYS A 1 119 ? 9.805 27.766 18.484 1 88.06 119 LYS A CA 1
ATOM 941 C C . LYS A 1 119 ? 11 28.031 19.391 1 88.06 119 LYS A C 1
ATOM 943 O O . LYS A 1 119 ? 11.008 29.016 20.141 1 88.06 119 LYS A O 1
ATOM 948 N N . ASP A 1 120 ? 11.984 27.188 19.344 1 88.81 120 ASP A N 1
ATOM 949 C CA . ASP A 1 120 ? 13.117 27.266 20.25 1 88.81 120 ASP A CA 1
ATOM 950 C C . ASP A 1 120 ? 14.297 27.969 19.594 1 88.81 120 ASP A C 1
ATOM 952 O O . ASP A 1 120 ? 15.438 27.859 20.062 1 88.81 120 ASP A O 1
ATOM 956 N N . SER A 1 121 ? 14.07 28.641 18.484 1 89.38 121 SER A N 1
ATOM 957 C CA . SER A 1 121 ? 15.141 29.312 17.766 1 89.38 121 SER A CA 1
ATOM 958 C C . SER A 1 121 ? 14.695 30.703 17.312 1 89.38 121 SER A C 1
ATOM 960 O O . SER A 1 121 ? 13.508 30.953 17.109 1 89.38 121 SER A O 1
ATOM 962 N N . THR A 1 122 ? 15.617 31.625 17.203 1 90.06 122 THR A N 1
ATOM 963 C CA . THR A 1 122 ? 15.328 32.969 16.719 1 90.06 122 THR A CA 1
ATOM 964 C C . THR A 1 122 ? 15.602 33.062 15.227 1 90.06 122 THR A C 1
ATOM 966 O O . THR A 1 122 ? 15.281 34.094 14.602 1 90.06 122 THR A O 1
ATOM 969 N N . ARG A 1 123 ? 16.094 32.031 14.727 1 94 123 ARG A N 1
ATOM 970 C CA . ARG A 1 123 ? 16.438 32.062 13.305 1 94 123 ARG A CA 1
ATOM 971 C C . ARG A 1 123 ? 15.172 31.953 12.453 1 94 123 ARG A C 1
ATOM 973 O O . ARG A 1 123 ? 14.328 31.078 12.672 1 94 123 ARG A O 1
ATOM 980 N N . GLU A 1 124 ? 15.086 32.875 11.508 1 95.25 124 GLU A N 1
ATOM 981 C CA . GLU A 1 124 ? 13.984 32.844 10.555 1 95.25 124 GLU A CA 1
ATOM 982 C C . GLU A 1 124 ? 14.438 32.344 9.195 1 95.25 124 GLU A C 1
ATOM 984 O O . GLU A 1 124 ? 15.539 32.656 8.734 1 95.25 124 GLU A O 1
ATOM 989 N N . PHE A 1 125 ? 13.656 31.5 8.602 1 97.5 125 PHE A N 1
ATOM 990 C CA . PHE A 1 125 ? 13.898 30.984 7.262 1 97.5 125 PHE A CA 1
ATOM 991 C C . PHE A 1 125 ? 12.969 31.641 6.246 1 97.5 125 PHE A C 1
ATOM 993 O O . PHE A 1 125 ? 11.742 31.609 6.414 1 97.5 125 PHE A O 1
ATOM 1000 N N . ASP A 1 126 ? 13.547 32.25 5.23 1 97.31 126 ASP A N 1
ATOM 1001 C CA . ASP A 1 126 ? 12.758 32.812 4.133 1 97.31 126 ASP A CA 1
ATOM 1002 C C . ASP A 1 126 ? 12.305 31.703 3.174 1 97.31 126 ASP A C 1
ATOM 1004 O O . ASP A 1 126 ? 13.109 31.188 2.404 1 97.31 126 ASP A O 1
ATOM 1008 N N . LEU A 1 127 ? 11.047 31.406 3.072 1 95.75 127 LEU A N 1
ATOM 1009 C CA . LEU A 1 127 ? 10.516 30.266 2.342 1 95.75 127 LEU A CA 1
ATOM 1010 C C . LEU A 1 127 ? 10.422 30.562 0.85 1 95.75 127 LEU A C 1
ATOM 1012 O O . LEU A 1 127 ? 10.086 29.688 0.054 1 95.75 127 LEU A O 1
ATOM 1016 N N . SER A 1 128 ? 10.703 31.75 0.483 1 92.62 128 SER A N 1
ATOM 1017 C CA . SER A 1 128 ? 10.742 32.094 -0.931 1 92.62 128 SER A CA 1
ATOM 1018 C C . SER A 1 128 ? 12.094 31.766 -1.55 1 92.62 128 SER A C 1
ATOM 1020 O O . SER A 1 128 ? 12.234 31.734 -2.773 1 92.62 128 SER A O 1
ATOM 1022 N N . LYS A 1 129 ? 13.086 31.5 -0.693 1 94.19 129 LYS A N 1
ATOM 1023 C CA . LYS A 1 129 ? 14.438 31.172 -1.144 1 94.19 129 LYS A CA 1
ATOM 1024 C C . LYS A 1 129 ? 14.703 29.672 -1.022 1 94.19 129 LYS A C 1
ATOM 1026 O O . LYS A 1 129 ? 14.555 29.094 0.057 1 94.19 129 LYS A O 1
ATOM 1031 N N . GLU A 1 130 ? 15.219 29.109 -2.012 1 90.94 130 GLU A N 1
ATOM 1032 C CA . GLU A 1 130 ? 15.477 27.672 -2.055 1 90.94 130 GLU A CA 1
ATOM 1033 C C . GLU A 1 130 ? 16.547 27.266 -1.041 1 90.94 130 GLU A C 1
ATOM 1035 O O . GLU A 1 130 ? 16.469 26.188 -0.454 1 90.94 130 GLU A O 1
ATOM 1040 N N . GLU A 1 131 ? 17.531 28.062 -0.876 1 94.31 131 GLU A N 1
ATOM 1041 C CA . GLU A 1 131 ? 18.594 27.766 0.07 1 94.31 131 GLU A CA 1
ATOM 1042 C C . GLU A 1 131 ? 18.062 27.672 1.496 1 94.31 131 GLU A C 1
ATOM 1044 O O . GLU A 1 131 ? 18.453 26.781 2.252 1 94.31 131 GLU A O 1
ATOM 1049 N N . ASP A 1 132 ? 17.156 28.609 1.862 1 95.62 132 ASP A N 1
ATOM 1050 C CA . ASP A 1 132 ? 16.562 28.594 3.193 1 95.62 132 ASP A CA 1
ATOM 1051 C C . ASP A 1 132 ? 15.641 27.391 3.365 1 95.62 132 ASP A C 1
ATOM 1053 O O . ASP A 1 132 ? 15.562 26.812 4.453 1 95.62 132 ASP A O 1
ATOM 1057 N N . LEU A 1 133 ? 15 27.078 2.314 1 94 133 LEU A N 1
ATOM 1058 C CA . LEU A 1 133 ? 14.141 25.891 2.361 1 94 133 LEU A CA 1
ATOM 1059 C C . LEU A 1 133 ? 14.961 24.641 2.617 1 94 133 LEU A C 1
ATOM 1061 O O . LEU A 1 133 ? 14.586 23.797 3.439 1 94 133 LEU A O 1
ATOM 1065 N N . ARG A 1 134 ? 16.031 24.547 1.929 1 93.69 134 ARG A N 1
ATOM 1066 C CA . ARG A 1 134 ? 16.922 23.406 2.092 1 93.69 134 ARG A CA 1
ATOM 1067 C C . ARG A 1 134 ? 17.469 23.328 3.514 1 93.69 134 ARG A C 1
ATOM 1069 O O . ARG A 1 134 ? 17.531 22.25 4.102 1 93.69 134 ARG A O 1
ATOM 1076 N N . GLN A 1 135 ? 17.875 24.438 4.023 1 96.12 135 GLN A N 1
ATOM 1077 C CA . GLN A 1 135 ? 18.406 24.5 5.379 1 96.12 135 GLN A CA 1
ATOM 1078 C C . GLN A 1 135 ? 17.328 24.141 6.406 1 96.12 135 GLN A C 1
ATOM 1080 O O . GLN A 1 135 ? 17.609 23.453 7.395 1 96.12 135 GLN A O 1
ATOM 1085 N N . LEU A 1 136 ? 16.156 24.656 6.18 1 96.62 136 LEU A N 1
ATOM 1086 C CA . LEU A 1 136 ? 15.039 24.328 7.066 1 96.62 136 LEU A CA 1
ATOM 1087 C C . LEU A 1 136 ? 14.773 22.828 7.09 1 96.62 136 LEU A C 1
ATOM 1089 O O . LEU A 1 136 ? 14.633 22.234 8.164 1 96.62 136 LEU A O 1
ATOM 1093 N N . ARG A 1 137 ? 14.727 22.188 5.926 1 95 137 ARG A N 1
ATOM 1094 C CA . ARG A 1 137 ? 14.508 20.75 5.824 1 95 137 ARG A CA 1
ATOM 1095 C C . ARG A 1 137 ? 15.602 19.969 6.543 1 95 137 ARG A C 1
ATOM 1097 O O . ARG A 1 137 ? 15.328 19 7.246 1 95 137 ARG A O 1
ATOM 1104 N N . SER A 1 138 ? 16.812 20.438 6.336 1 95 138 SER A N 1
ATOM 1105 C CA . SER A 1 138 ? 17.938 19.781 6.988 1 95 138 SER A CA 1
ATOM 1106 C C . SER A 1 138 ? 17.859 19.906 8.508 1 95 138 SER A C 1
ATOM 1108 O O . SER A 1 138 ? 18.141 18.953 9.227 1 95 138 SER A O 1
ATOM 1110 N N . GLU A 1 139 ? 17.453 21.031 8.938 1 95.88 139 GLU A N 1
ATOM 1111 C CA . GLU A 1 139 ? 17.328 21.25 10.375 1 95.88 139 GLU A CA 1
ATOM 1112 C C . GLU A 1 139 ? 16.219 20.406 10.969 1 95.88 139 GLU A C 1
ATOM 1114 O O . GLU A 1 139 ? 16.359 19.859 12.07 1 95.88 139 GLU A O 1
ATOM 1119 N N . ILE A 1 140 ? 15.102 20.312 10.297 1 95.44 140 ILE A N 1
ATOM 1120 C CA . ILE A 1 140 ? 14.008 19.469 10.758 1 95.44 140 ILE A CA 1
ATOM 1121 C C . ILE A 1 140 ? 14.484 18.016 10.859 1 95.44 140 ILE A C 1
ATOM 1123 O O . ILE A 1 140 ? 14.203 17.328 11.852 1 95.44 140 ILE A O 1
ATOM 1127 N N . GLU A 1 141 ? 15.211 17.594 9.867 1 93.44 141 GLU A N 1
ATOM 1128 C CA . GLU A 1 141 ? 15.734 16.234 9.852 1 93.44 141 GLU A CA 1
ATOM 1129 C C . GLU A 1 141 ? 16.656 15.984 11.031 1 93.44 141 GLU A C 1
ATOM 1131 O O . GLU A 1 141 ? 16.594 14.93 11.672 1 93.44 141 GLU A O 1
ATOM 1136 N N . VAL A 1 142 ? 17.562 16.922 11.281 1 94.56 142 VAL A N 1
ATOM 1137 C CA . VAL A 1 142 ? 18.516 16.797 12.383 1 94.56 142 VAL A CA 1
ATOM 1138 C C . VAL A 1 142 ? 17.781 16.766 13.711 1 94.56 142 VAL A C 1
ATOM 1140 O O . VAL A 1 142 ? 18.094 15.945 14.586 1 94.56 142 VAL A O 1
ATOM 1143 N N . ARG A 1 143 ? 16.797 17.625 13.859 1 94.06 143 ARG A N 1
ATOM 1144 C CA . ARG A 1 143 ? 16.016 17.672 15.086 1 94.06 143 ARG A CA 1
ATOM 1145 C C . ARG A 1 143 ? 15.258 16.359 15.297 1 94.06 143 ARG A C 1
ATOM 1147 O O . ARG A 1 143 ? 15.156 15.867 16.422 1 94.06 143 ARG A O 1
ATOM 1154 N N . MET A 1 144 ? 14.719 15.82 14.258 1 93.25 144 MET A N 1
ATOM 1155 C CA . MET A 1 144 ? 14.016 14.539 14.336 1 93.25 144 MET A CA 1
ATOM 1156 C C . MET A 1 144 ? 14.961 13.43 14.773 1 93.25 144 MET A C 1
ATOM 1158 O O . MET A 1 144 ? 14.641 12.648 15.672 1 93.25 144 MET A O 1
ATOM 1162 N N . ARG A 1 145 ? 16.094 13.367 14.18 1 91.5 145 ARG A N 1
ATOM 1163 C CA . ARG A 1 145 ? 17.078 12.336 14.5 1 91.5 145 ARG A CA 1
ATOM 1164 C C . ARG A 1 145 ? 17.531 12.445 15.945 1 91.5 145 ARG A C 1
ATOM 1166 O O . ARG A 1 145 ? 17.688 11.438 16.641 1 91.5 145 ARG A O 1
ATOM 1173 N N . ASN A 1 146 ? 17.719 13.656 16.359 1 93.94 146 ASN A N 1
ATOM 1174 C CA . ASN A 1 146 ? 18.203 13.898 17.719 1 93.94 146 ASN A CA 1
ATOM 1175 C C . ASN A 1 146 ? 17.125 13.578 18.766 1 93.94 146 ASN A C 1
ATOM 1177 O O . ASN A 1 146 ? 17.453 13.281 19.906 1 93.94 146 ASN A O 1
ATOM 1181 N N . SER A 1 147 ? 15.922 13.68 18.328 1 94 147 SER A N 1
ATOM 1182 C CA . SER A 1 147 ? 14.836 13.438 19.266 1 94 147 SER A CA 1
ATOM 1183 C C . SER A 1 147 ? 14.664 11.953 19.531 1 94 147 SER A C 1
ATOM 1185 O O . SER A 1 147 ? 14.07 11.562 20.547 1 94 147 SER A O 1
ATOM 1187 N N . VAL A 1 148 ? 15.102 11.086 18.641 1 93.88 148 VAL A N 1
ATOM 1188 C CA . VAL A 1 148 ? 14.945 9.641 18.781 1 93.88 148 VAL A CA 1
ATOM 1189 C C . VAL A 1 148 ? 16 9.094 19.734 1 93.88 148 VAL A C 1
ATOM 1191 O O . VAL A 1 148 ? 17.203 9.234 19.484 1 93.88 148 VAL A O 1
ATOM 1194 N N . LYS A 1 149 ? 15.555 8.531 20.75 1 90.5 149 LYS A N 1
ATOM 1195 C CA . LYS A 1 149 ? 16.438 7.941 21.75 1 90.5 149 LYS A CA 1
ATOM 1196 C C . LYS A 1 149 ? 17.047 6.633 21.234 1 90.5 149 LYS A C 1
ATOM 1198 O O . LYS A 1 149 ? 16.516 6.027 20.297 1 90.5 149 LYS A O 1
ATOM 1203 N N . ASP A 1 150 ? 18.047 6.191 21.938 1 87.31 150 ASP A N 1
ATOM 1204 C CA . ASP A 1 150 ? 18.703 4.938 21.562 1 87.31 150 ASP A CA 1
ATOM 1205 C C . ASP A 1 150 ? 17.734 3.764 21.672 1 87.31 150 ASP A C 1
ATOM 1207 O O . ASP A 1 150 ? 16.984 3.656 22.656 1 87.31 150 ASP A O 1
ATOM 1211 N N . GLY A 1 151 ? 17.75 2.996 20.719 1 87.88 151 GLY A N 1
ATOM 1212 C CA . GLY A 1 151 ? 16.906 1.81 20.719 1 87.88 151 GLY A CA 1
ATOM 1213 C C . GLY A 1 151 ? 15.516 2.064 20.172 1 87.88 151 GLY A C 1
ATOM 1214 O O . GLY A 1 151 ? 14.688 1.154 20.141 1 87.88 151 GLY A O 1
ATOM 1215 N N . HIS A 1 152 ? 15.281 3.266 19.844 1 89.69 152 HIS A N 1
ATOM 1216 C CA . HIS A 1 152 ? 13.977 3.596 19.281 1 89.69 152 HIS A CA 1
ATOM 1217 C C . HIS A 1 152 ? 14.102 4.055 17.828 1 89.69 152 HIS A C 1
ATOM 1219 O O . HIS A 1 152 ? 15.195 4.402 17.375 1 89.69 152 HIS A O 1
ATOM 1225 N N . SER A 1 153 ? 12.969 3.975 17.094 1 94.12 153 SER A N 1
ATOM 1226 C CA . SER A 1 153 ? 12.938 4.441 15.711 1 94.12 153 SER A CA 1
ATOM 1227 C C . SER A 1 153 ? 12.102 5.707 15.578 1 94.12 153 SER A C 1
ATOM 1229 O O . SER A 1 153 ? 12.211 6.422 14.578 1 94.12 153 SER A O 1
ATOM 1231 N N . VAL A 1 154 ? 11.273 5.953 16.562 1 96.38 154 VAL A N 1
ATOM 1232 C CA . VAL A 1 154 ? 10.422 7.145 16.562 1 96.38 154 VAL A CA 1
ATOM 1233 C C . VAL A 1 154 ? 10.477 7.816 17.938 1 96.38 154 VAL A C 1
ATOM 1235 O O . VAL A 1 154 ? 10.938 7.215 18.906 1 96.38 154 VAL A O 1
ATOM 1238 N N . SER A 1 155 ? 10.109 9.102 17.938 1 96.19 155 SER A N 1
ATOM 1239 C CA . SER A 1 155 ? 10.117 9.898 19.156 1 96.19 155 SER A CA 1
ATOM 1240 C C . SER A 1 155 ? 8.781 10.594 19.375 1 96.19 155 SER A C 1
ATOM 1242 O O . SER A 1 155 ? 8.094 10.945 18.406 1 96.19 155 SER A O 1
ATOM 1244 N N . ASN A 1 156 ? 8.414 10.781 20.641 1 94 156 ASN A N 1
ATOM 1245 C CA . ASN A 1 156 ? 7.199 11.508 20.984 1 94 156 ASN A CA 1
ATOM 1246 C C . ASN A 1 156 ? 7.465 13.008 21.141 1 94 156 ASN A C 1
ATOM 1248 O O . ASN A 1 156 ? 6.527 13.789 21.297 1 94 156 ASN A O 1
ATOM 1252 N N . ASP A 1 157 ? 8.734 13.344 21.016 1 93.19 157 ASP A N 1
ATOM 1253 C CA . ASP A 1 157 ? 9.086 14.75 21.156 1 93.19 157 ASP A CA 1
ATOM 1254 C C . ASP A 1 157 ? 8.547 15.562 19.969 1 93.19 157 ASP A C 1
ATOM 1256 O O . ASP A 1 157 ? 8.781 15.211 18.812 1 93.19 157 ASP A O 1
ATOM 1260 N N . VAL A 1 158 ? 7.949 16.656 20.312 1 93.5 158 VAL A N 1
ATOM 1261 C CA . VAL A 1 158 ? 7.301 17.453 19.281 1 93.5 158 VAL A CA 1
ATOM 1262 C C . VAL A 1 158 ? 8.281 18.5 18.75 1 93.5 158 VAL A C 1
ATOM 1264 O O . VAL A 1 158 ? 8.914 19.219 19.531 1 93.5 158 VAL A O 1
ATOM 1267 N N . ILE A 1 159 ? 8.453 18.516 17.484 1 94.38 159 ILE A N 1
ATOM 1268 C CA . ILE A 1 159 ? 9.18 19.594 16.812 1 94.38 159 ILE A CA 1
ATOM 1269 C C . ILE A 1 159 ? 8.203 20.688 16.375 1 94.38 159 ILE A C 1
ATOM 1271 O O . ILE A 1 159 ? 7.355 20.469 15.516 1 94.38 159 ILE A O 1
ATOM 1275 N N . ALA A 1 160 ? 8.344 21.875 16.969 1 92.81 160 ALA A N 1
ATOM 1276 C CA . ALA A 1 160 ? 7.367 22.938 16.734 1 92.81 160 ALA A CA 1
ATOM 1277 C C . ALA A 1 160 ? 7.938 24.031 15.828 1 92.81 160 ALA A C 1
ATOM 1279 O O . ALA A 1 160 ? 9.055 24.516 16.047 1 92.81 160 ALA A O 1
ATOM 1280 N N . LEU A 1 161 ? 7.188 24.297 14.836 1 94.19 161 LEU A N 1
ATOM 1281 C CA . LEU A 1 161 ? 7.523 25.312 13.844 1 94.19 161 LEU A CA 1
ATOM 1282 C C . LEU A 1 161 ? 6.367 26.281 13.656 1 94.19 161 LEU A C 1
ATOM 1284 O O . LEU A 1 161 ? 5.199 25.906 13.781 1 94.19 161 LEU A O 1
ATOM 1288 N N . THR A 1 162 ? 6.688 27.547 13.453 1 92 162 THR A N 1
ATOM 1289 C CA . THR A 1 162 ? 5.707 28.547 13.023 1 92 162 THR A CA 1
ATOM 1290 C C . THR A 1 162 ? 5.961 28.969 11.578 1 92 162 THR A C 1
ATOM 1292 O O . THR A 1 162 ? 7.113 29.141 11.172 1 92 162 THR A O 1
ATOM 1295 N N . VAL A 1 163 ? 4.98 29.047 10.82 1 93.94 163 VAL A N 1
ATOM 1296 C CA . VAL A 1 163 ? 5.055 29.516 9.438 1 93.94 163 VAL A CA 1
ATOM 1297 C C . VAL A 1 163 ? 4.098 30.688 9.242 1 93.94 163 VAL A C 1
ATOM 1299 O O . VAL A 1 163 ? 2.908 30.578 9.547 1 93.94 163 VAL A O 1
ATOM 1302 N N . LYS A 1 164 ? 4.645 31.797 8.797 1 92.19 164 LYS A N 1
ATOM 1303 C CA . LYS A 1 164 ? 3.863 32.969 8.469 1 92.19 164 LYS A CA 1
ATOM 1304 C C . LYS A 1 164 ? 3.936 33.281 6.98 1 92.19 164 LYS A C 1
ATOM 1306 O O . LYS A 1 164 ? 4.984 33.125 6.355 1 92.19 164 LYS A O 1
ATOM 1311 N N . GLY A 1 165 ? 2.795 33.625 6.445 1 92.62 165 GLY A N 1
ATOM 1312 C CA . GLY A 1 165 ? 2.785 33.969 5.031 1 92.62 165 GLY A CA 1
ATOM 1313 C C . GLY A 1 165 ? 1.49 34.625 4.59 1 92.62 165 GLY A C 1
ATOM 1314 O O . GLY A 1 165 ? 0.501 34.625 5.324 1 92.62 165 GLY A O 1
ATOM 1315 N N . PRO A 1 166 ? 1.631 35.219 3.371 1 90.88 166 PRO A N 1
ATOM 1316 C CA . PRO A 1 166 ? 0.41 35.844 2.83 1 90.88 166 PRO A CA 1
ATOM 1317 C C . PRO A 1 166 ? -0.658 34.812 2.49 1 90.88 166 PRO A C 1
ATOM 1319 O O . PRO A 1 166 ? -0.338 33.719 1.983 1 90.88 166 PRO A O 1
ATOM 1322 N N . ASN A 1 167 ? -1.944 35 2.812 1 84.62 167 ASN A N 1
ATOM 1323 C CA . ASN A 1 167 ? -3.092 34.156 2.445 1 84.62 167 ASN A CA 1
ATOM 1324 C C . ASN A 1 167 ? -3.061 32.812 3.15 1 84.62 167 ASN A C 1
ATOM 1326 O O . ASN A 1 167 ? -3.549 31.828 2.613 1 84.62 167 ASN A O 1
ATOM 1330 N N . LEU A 1 168 ? -2.26 32.75 4.266 1 87.88 168 LEU A N 1
ATOM 1331 C CA . LEU A 1 168 ? -2.273 31.531 5.062 1 87.88 168 LEU A CA 1
ATOM 1332 C C . LEU A 1 168 ? -3.336 31.609 6.152 1 87.88 168 LEU A C 1
ATOM 1334 O O . LEU A 1 168 ? -3.363 32.562 6.938 1 87.88 168 LEU A O 1
ATOM 1338 N N . ALA A 1 169 ? -4.211 30.641 6.09 1 81 169 ALA A N 1
ATOM 1339 C CA . ALA A 1 169 ? -5.203 30.562 7.16 1 81 169 ALA A CA 1
ATOM 1340 C C . ALA A 1 169 ? -4.555 30.125 8.477 1 81 169 ALA A C 1
ATOM 1342 O O . ALA A 1 169 ? -3.656 29.281 8.484 1 81 169 ALA A O 1
ATOM 1343 N N . ARG A 1 170 ? -4.941 30.734 9.484 1 81.62 170 ARG A N 1
ATOM 1344 C CA . ARG A 1 170 ? -4.41 30.391 10.797 1 81.62 170 ARG A CA 1
ATOM 1345 C C . ARG A 1 170 ? -4.898 29.016 11.234 1 81.62 170 ARG A C 1
ATOM 1347 O O . ARG A 1 170 ? -6.105 28.766 11.312 1 81.62 170 ARG A O 1
ATOM 1354 N N . MET A 1 171 ? -3.986 28.156 11.516 1 86.25 171 MET A N 1
ATOM 1355 C CA . MET A 1 171 ? -4.305 26.812 11.992 1 86.25 171 MET A CA 1
ATOM 1356 C C . MET A 1 171 ? -3.062 26.125 12.555 1 86.25 171 MET A C 1
ATOM 1358 O O . MET A 1 171 ? -1.939 26.562 12.297 1 86.25 171 MET A O 1
ATOM 1362 N N . VAL A 1 172 ? -3.301 25.219 13.352 1 88.75 172 VAL A N 1
ATOM 1363 C CA . VAL A 1 172 ? -2.221 24.406 13.891 1 88.75 172 VAL A CA 1
ATOM 1364 C C . VAL A 1 172 ? -2.277 23 13.289 1 88.75 172 VAL A C 1
ATOM 1366 O O . VAL A 1 172 ? -3.287 22.297 13.422 1 88.75 172 VAL A O 1
ATOM 1369 N N . LEU A 1 173 ? -1.216 22.672 12.633 1 92.94 173 LEU A N 1
ATOM 1370 C CA . LEU A 1 173 ? -1.122 21.359 11.984 1 92.94 173 LEU A CA 1
ATOM 1371 C C . LEU A 1 173 ? -0.109 20.469 12.695 1 92.94 173 LEU A C 1
ATOM 1373 O O . LEU A 1 173 ? 0.951 20.953 13.117 1 92.94 173 LEU A O 1
ATOM 1377 N N . VAL A 1 174 ? -0.456 19.219 12.867 1 94.62 174 VAL A N 1
ATOM 1378 C CA . VAL A 1 174 ? 0.462 18.266 13.469 1 94.62 174 VAL A CA 1
ATOM 1379 C C . VAL A 1 174 ? 0.672 17.078 12.516 1 94.62 174 VAL A C 1
ATOM 1381 O O . VAL A 1 174 ? -0.278 16.375 12.18 1 94.62 174 VAL A O 1
ATOM 1384 N N . ASP A 1 175 ? 1.848 16.938 12.102 1 96 175 ASP A N 1
ATOM 1385 C CA . ASP A 1 175 ? 2.238 15.812 11.266 1 96 175 ASP A CA 1
ATOM 1386 C C . ASP A 1 175 ? 2.742 14.648 12.109 1 96 175 ASP A C 1
ATOM 1388 O O . ASP A 1 175 ? 3.645 14.812 12.93 1 96 175 ASP A O 1
ATOM 1392 N N . LEU A 1 176 ? 2.176 13.508 11.938 1 97 176 LEU A N 1
ATOM 1393 C CA . LEU A 1 176 ? 2.572 12.328 12.695 1 97 176 LEU A CA 1
ATOM 1394 C C . LEU A 1 176 ? 3.27 11.312 11.797 1 97 176 LEU A C 1
ATOM 1396 O O . LEU A 1 176 ? 3.049 11.297 10.586 1 97 176 LEU A O 1
ATOM 1400 N N . PRO A 1 177 ? 4.145 10.5 12.43 1 96.19 177 PRO A N 1
ATOM 1401 C CA . PRO A 1 177 ? 4.703 9.391 11.656 1 96.19 177 PRO A CA 1
ATOM 1402 C C . PRO A 1 177 ? 3.629 8.477 11.07 1 96.19 177 PRO A C 1
ATOM 1404 O O . PRO A 1 177 ? 2.584 8.273 11.688 1 96.19 177 PRO A O 1
ATOM 1407 N N . GLY A 1 178 ? 3.92 7.953 9.898 1 96.31 178 GLY A N 1
ATOM 1408 C CA . GLY A 1 178 ? 2.951 7.113 9.219 1 96.31 178 GLY A CA 1
ATOM 1409 C C . GLY A 1 178 ? 2.836 5.727 9.812 1 96.31 178 GLY A C 1
ATOM 1410 O O . GLY A 1 178 ? 3.824 5.164 10.289 1 96.31 178 GLY A O 1
ATOM 1411 N N . VAL A 1 179 ? 1.661 5.203 9.688 1 96.62 179 VAL A N 1
ATOM 1412 C CA . VAL A 1 179 ? 1.388 3.857 10.195 1 96.62 179 VAL A CA 1
ATOM 1413 C C . VAL A 1 179 ? 2.094 2.826 9.312 1 96.62 179 VAL A C 1
ATOM 1415 O O . VAL A 1 179 ? 2.104 2.949 8.086 1 96.62 179 VAL A O 1
ATOM 1418 N N . ILE A 1 180 ? 2.688 1.844 9.961 1 96.06 180 ILE A N 1
ATOM 1419 C CA . ILE A 1 180 ? 3.379 0.789 9.234 1 96.06 180 ILE A CA 1
ATOM 1420 C C . ILE A 1 180 ? 2.793 -0.57 9.609 1 96.06 180 ILE A C 1
ATOM 1422 O O . ILE A 1 180 ? 2.111 -0.697 10.625 1 96.06 180 ILE A O 1
ATOM 1426 N N . SER A 1 181 ? 3.055 -1.556 8.789 1 93.88 181 SER A N 1
ATOM 1427 C CA . SER A 1 181 ? 2.523 -2.896 9.016 1 93.88 181 SER A CA 1
ATOM 1428 C C . SER A 1 181 ? 3.625 -3.865 9.43 1 93.88 181 SER A C 1
ATOM 1430 O O . SER A 1 181 ? 3.354 -4.883 10.07 1 93.88 181 SER A O 1
ATOM 1432 N N . THR A 1 182 ? 4.844 -3.551 8.992 1 93.25 182 THR A N 1
ATOM 1433 C CA . THR A 1 182 ? 5.957 -4.438 9.312 1 93.25 182 THR A CA 1
ATOM 1434 C C . THR A 1 182 ? 7.172 -3.635 9.758 1 93.25 182 THR A C 1
ATOM 1436 O O . THR A 1 182 ? 7.422 -2.539 9.258 1 93.25 182 THR A O 1
ATOM 1439 N N . VAL A 1 183 ? 7.863 -4.219 10.719 1 94.19 183 VAL A N 1
ATOM 1440 C CA . VAL A 1 183 ? 9.086 -3.611 11.227 1 94.19 183 VAL A CA 1
ATOM 1441 C C . VAL A 1 183 ? 10.289 -4.18 10.477 1 94.19 183 VAL A C 1
ATOM 1443 O O . VAL A 1 183 ? 10.539 -5.387 10.516 1 94.19 183 VAL A O 1
ATOM 1446 N N . THR A 1 184 ? 10.961 -3.328 9.773 1 92.44 184 THR A N 1
ATOM 1447 C CA . THR A 1 184 ? 12.141 -3.762 9.039 1 92.44 184 THR A CA 1
ATOM 1448 C C . THR A 1 184 ? 13.336 -3.898 9.977 1 92.44 184 THR A C 1
ATOM 1450 O O . THR A 1 184 ? 13.273 -3.508 11.141 1 92.44 184 THR A O 1
ATOM 1453 N N . VAL A 1 185 ? 14.438 -4.398 9.469 1 89.94 185 VAL A N 1
ATOM 1454 C CA . VAL A 1 185 ? 15.609 -4.75 10.266 1 89.94 185 VAL A CA 1
ATOM 1455 C C . VAL A 1 185 ? 16.234 -3.488 10.867 1 89.94 185 VAL A C 1
ATOM 1457 O O . VAL A 1 185 ? 16.781 -3.523 11.969 1 89.94 185 VAL A O 1
ATOM 1460 N N . ASP A 1 186 ? 16.062 -2.348 10.25 1 86.94 186 ASP A N 1
ATOM 1461 C CA . ASP A 1 186 ? 16.688 -1.099 10.688 1 86.94 186 ASP A CA 1
ATOM 1462 C C . ASP A 1 186 ? 15.805 -0.383 11.711 1 86.94 186 ASP A C 1
ATOM 1464 O O . ASP A 1 186 ? 16.156 0.685 12.211 1 86.94 186 ASP A O 1
ATOM 1468 N N . MET A 1 187 ? 14.766 -1.043 12.078 1 92.5 187 MET A N 1
ATOM 1469 C CA . MET A 1 187 ? 13.82 -0.405 12.984 1 92.5 187 MET A CA 1
ATOM 1470 C C . MET A 1 187 ? 13.781 -1.123 14.328 1 92.5 187 MET A C 1
ATOM 1472 O O . MET A 1 187 ? 14.008 -2.334 14.398 1 92.5 187 MET A O 1
ATOM 1476 N N . ALA A 1 188 ? 13.492 -0.292 15.359 1 94.75 188 ALA A N 1
ATOM 1477 C CA . ALA A 1 188 ? 13.234 -0.894 16.672 1 94.75 188 ALA A CA 1
ATOM 1478 C C . ALA A 1 188 ? 11.992 -1.775 16.625 1 94.75 188 ALA A C 1
ATOM 1480 O O . ALA A 1 188 ? 11.023 -1.463 15.93 1 94.75 188 ALA A O 1
ATOM 1481 N N . ARG A 1 189 ? 11.953 -2.773 17.438 1 92.69 189 ARG A N 1
ATOM 1482 C CA . ARG A 1 189 ? 10.914 -3.795 17.422 1 92.69 189 ARG A CA 1
ATOM 1483 C C . ARG A 1 189 ? 9.547 -3.188 17.734 1 92.69 189 ARG A C 1
ATOM 1485 O O . ARG A 1 189 ? 8.531 -3.629 17.188 1 92.69 189 ARG A O 1
ATOM 1492 N N . GLU A 1 190 ? 9.523 -2.18 18.547 1 95.56 190 GLU A N 1
ATOM 1493 C CA . GLU A 1 190 ? 8.258 -1.631 19.016 1 95.56 190 GLU A CA 1
ATOM 1494 C C . GLU A 1 190 ? 7.785 -0.478 18.141 1 95.56 190 GLU A C 1
ATOM 1496 O O . GLU A 1 190 ? 6.797 0.189 18.453 1 95.56 190 GLU A O 1
ATOM 1501 N N . THR A 1 191 ? 8.445 -0.28 17.078 1 96.25 191 THR A N 1
ATOM 1502 C CA . THR A 1 191 ? 8.195 0.897 16.25 1 96.25 191 THR A CA 1
ATOM 1503 C C . THR A 1 191 ? 6.734 0.961 15.812 1 96.25 191 THR A C 1
ATOM 1505 O O . THR A 1 191 ? 6.098 2.012 15.914 1 96.25 191 THR A O 1
ATOM 1508 N N . LYS A 1 192 ? 6.227 -0.136 15.367 1 95.62 192 LYS A N 1
ATOM 1509 C CA . LYS A 1 192 ? 4.836 -0.19 14.914 1 95.62 192 LYS A CA 1
ATOM 1510 C C . LYS A 1 192 ? 3.879 0.218 16.031 1 95.62 192 LYS A C 1
ATOM 1512 O O . LYS A 1 192 ? 3.023 1.084 15.836 1 95.62 192 LYS A O 1
ATOM 1517 N N . ASP A 1 193 ? 4.062 -0.306 17.203 1 96.62 193 ASP A N 1
ATOM 1518 C CA . ASP A 1 193 ? 3.215 -0.022 18.359 1 96.62 193 ASP A CA 1
ATOM 1519 C C . ASP A 1 193 ? 3.391 1.421 18.828 1 96.62 193 ASP A C 1
ATOM 1521 O O . ASP A 1 193 ? 2.422 2.07 19.234 1 96.62 193 ASP A O 1
ATOM 1525 N N . ASP A 1 194 ? 4.598 1.853 18.766 1 96.75 194 ASP A N 1
ATOM 1526 C CA . ASP A 1 194 ? 4.891 3.221 19.172 1 96.75 194 ASP A CA 1
ATOM 1527 C C . ASP A 1 194 ? 4.156 4.23 18.297 1 96.75 194 ASP A C 1
ATOM 1529 O O . ASP A 1 194 ? 3.625 5.223 18.797 1 96.75 194 ASP A O 1
ATOM 1533 N N . ILE A 1 195 ? 4.125 3.965 17.031 1 97.38 195 ILE A N 1
ATOM 1534 C CA . ILE A 1 195 ? 3.469 4.863 16.078 1 97.38 195 ILE A CA 1
ATOM 1535 C C . ILE A 1 195 ? 1.963 4.867 16.344 1 97.38 195 ILE A C 1
ATOM 1537 O O . ILE A 1 195 ? 1.333 5.93 16.344 1 97.38 195 ILE A O 1
ATOM 1541 N N . ILE A 1 196 ? 1.396 3.691 16.562 1 97.38 196 ILE A N 1
ATOM 1542 C CA . ILE A 1 196 ? -0.034 3.576 16.828 1 97.38 196 ILE A CA 1
ATOM 1543 C C . ILE A 1 196 ? -0.381 4.309 18.125 1 97.38 196 ILE A C 1
ATOM 1545 O O . ILE A 1 196 ? -1.349 5.07 18.172 1 97.38 196 ILE A O 1
ATOM 1549 N N . LYS A 1 197 ? 0.421 4.113 19.156 1 97.06 197 LYS A N 1
ATOM 1550 C CA . LYS A 1 197 ? 0.201 4.781 20.438 1 97.06 197 LYS A CA 1
ATOM 1551 C C . LYS A 1 197 ? 0.293 6.297 20.281 1 97.06 197 LYS A C 1
ATOM 1553 O O . LYS A 1 197 ? -0.531 7.031 20.828 1 97.06 197 LYS A O 1
ATOM 1558 N N . MET A 1 198 ? 1.259 6.695 19.562 1 96.44 198 MET A N 1
ATOM 1559 C CA . MET A 1 198 ? 1.448 8.117 19.312 1 96.44 198 MET A CA 1
ATOM 1560 C C . MET A 1 198 ? 0.247 8.703 18.578 1 96.44 198 MET A C 1
ATOM 1562 O O . MET A 1 198 ? -0.271 9.758 18.953 1 96.44 198 MET A O 1
ATOM 1566 N N . SER A 1 199 ? -0.167 8.039 17.547 1 97 199 SER A N 1
ATOM 1567 C CA . SER A 1 199 ? -1.32 8.484 16.781 1 97 199 SER A CA 1
ATOM 1568 C C . SER A 1 199 ? -2.574 8.555 17.641 1 97 199 SER A C 1
ATOM 1570 O O . SER A 1 199 ? -3.332 9.523 17.578 1 97 199 SER A O 1
ATOM 1572 N N . ARG A 1 200 ? -2.754 7.59 18.469 1 97 200 ARG A N 1
ATOM 1573 C CA . ARG A 1 200 ? -3.908 7.555 19.375 1 97 200 ARG A CA 1
ATOM 1574 C C . ARG A 1 200 ? -3.881 8.727 20.344 1 97 200 ARG A C 1
ATOM 1576 O O . ARG A 1 200 ? -4.898 9.383 20.562 1 97 200 ARG A O 1
ATOM 1583 N N . THR A 1 201 ? -2.76 8.969 20.891 1 95.75 201 THR A N 1
ATOM 1584 C CA . THR A 1 201 ? -2.604 10.047 21.859 1 95.75 201 THR A CA 1
ATOM 1585 C C . THR A 1 201 ? -3.006 11.391 21.25 1 95.75 201 THR A C 1
ATOM 1587 O O . THR A 1 201 ? -3.73 12.164 21.875 1 95.75 201 THR A O 1
ATOM 1590 N N . HIS A 1 202 ? -2.604 11.609 20.078 1 95.12 202 HIS A N 1
ATOM 1591 C CA . HIS A 1 202 ? -2.883 12.875 19.406 1 95.12 202 HIS A CA 1
ATOM 1592 C C . HIS A 1 202 ? -4.332 12.953 18.953 1 95.12 202 HIS A C 1
ATOM 1594 O O . HIS A 1 202 ? -4.961 14.008 19.031 1 95.12 202 HIS A O 1
ATOM 1600 N N . MET A 1 203 ? -4.887 11.852 18.531 1 95.88 203 MET A N 1
ATOM 1601 C CA . MET A 1 203 ? -6.246 11.852 18 1 95.88 203 MET A CA 1
ATOM 1602 C C . MET A 1 203 ? -7.277 11.836 19.109 1 95.88 203 MET A C 1
ATOM 1604 O O . MET A 1 203 ? -8.406 12.305 18.938 1 95.88 203 MET A O 1
ATOM 1608 N N . GLU A 1 204 ? -6.926 11.35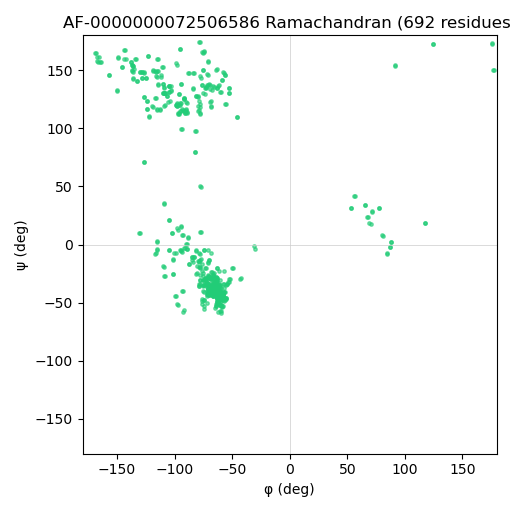9 20.234 1 94.56 204 GLU A N 1
ATOM 1609 C CA . GLU A 1 204 ? -7.867 11.234 21.344 1 94.56 204 GLU A CA 1
ATOM 1610 C C . GLU A 1 204 ? -8.172 12.594 21.969 1 94.56 204 GLU A C 1
ATOM 1612 O O . GLU A 1 204 ? -9.164 12.75 22.688 1 94.56 204 GLU A O 1
ATOM 1617 N N . ASN A 1 205 ? -7.305 13.555 21.75 1 90.06 205 ASN A N 1
ATOM 1618 C CA . ASN A 1 205 ? -7.637 14.922 22.141 1 90.06 205 ASN A CA 1
ATOM 1619 C C . ASN A 1 205 ? -8.945 15.383 21.516 1 90.06 205 ASN A C 1
ATOM 1621 O O . ASN A 1 205 ? -9.094 15.367 20.281 1 90.06 205 ASN A O 1
ATOM 1625 N N . PRO A 1 206 ? -9.914 15.75 22.281 1 86.81 206 PRO A N 1
ATOM 1626 C CA . PRO A 1 206 ? -11.219 16.125 21.75 1 86.81 206 PRO A CA 1
ATOM 1627 C C . PRO A 1 206 ? -11.156 17.359 20.859 1 86.81 206 PRO A C 1
ATOM 1629 O O . PRO A 1 206 ? -12.055 17.594 20.047 1 86.81 206 PRO A O 1
ATOM 1632 N N . ASN A 1 207 ? -10.148 18.141 20.984 1 86 207 ASN A N 1
ATOM 1633 C CA . ASN A 1 207 ? -10 19.344 20.156 1 86 207 ASN A CA 1
ATOM 1634 C C . ASN A 1 207 ? -9.156 19.078 18.922 1 86 207 ASN A C 1
ATOM 1636 O O . ASN A 1 207 ? -8.75 20.016 18.234 1 86 207 ASN A O 1
ATOM 1640 N N . ALA A 1 208 ? -9 17.844 18.656 1 92.56 208 ALA A N 1
ATOM 1641 C CA . ALA A 1 208 ? -8.211 17.484 17.484 1 92.56 208 ALA A CA 1
ATOM 1642 C C . ALA A 1 208 ? -9.117 17.188 16.297 1 92.56 208 ALA A C 1
ATOM 1644 O O . ALA A 1 208 ? -10.039 16.375 16.391 1 92.56 208 ALA A O 1
ATOM 1645 N N . ILE A 1 209 ? -8.914 17.938 15.266 1 94.75 209 ILE A N 1
ATOM 1646 C CA . ILE A 1 209 ? -9.484 17.562 13.969 1 94.75 209 ILE A CA 1
ATOM 1647 C C . ILE A 1 209 ? -8.609 16.516 13.297 1 94.75 209 ILE A C 1
ATOM 1649 O O . ILE A 1 209 ? -7.395 16.688 13.188 1 94.75 209 ILE A O 1
ATOM 1653 N N . ILE A 1 210 ? -9.227 15.438 12.891 1 97.19 210 ILE A N 1
ATOM 1654 C CA . ILE A 1 210 ? -8.469 14.328 12.32 1 97.19 210 ILE A CA 1
ATOM 1655 C C . ILE A 1 210 ? -8.484 14.43 10.797 1 97.19 210 ILE A C 1
ATOM 1657 O O . ILE A 1 210 ? -9.539 14.328 10.172 1 97.19 210 ILE A O 1
ATOM 1661 N N . LEU A 1 211 ? -7.402 14.688 10.273 1 97.69 211 LEU A N 1
ATOM 1662 C CA . LEU A 1 211 ? -7.219 14.617 8.828 1 97.69 211 LEU A CA 1
ATOM 1663 C C . LEU A 1 211 ? -6.684 13.25 8.414 1 97.69 211 LEU A C 1
ATOM 1665 O O . LEU A 1 211 ? -5.473 13.016 8.453 1 97.69 211 LEU A O 1
ATOM 1669 N N . CYS A 1 212 ? -7.543 12.391 7.961 1 97.94 212 CYS A N 1
ATOM 1670 C CA . CYS A 1 212 ? -7.207 11.016 7.602 1 97.94 212 CYS A CA 1
ATOM 1671 C C . CYS A 1 212 ? -6.773 10.93 6.145 1 97.94 212 CYS A C 1
ATOM 1673 O O . CYS A 1 212 ? -7.59 11.102 5.234 1 97.94 212 CYS A O 1
ATOM 1675 N N . ILE A 1 213 ? -5.559 10.617 5.953 1 97.69 213 ILE A N 1
ATOM 1676 C CA . ILE A 1 213 ? -4.996 10.578 4.609 1 97.69 213 ILE A CA 1
ATOM 1677 C C . ILE A 1 213 ? -5.055 9.148 4.07 1 97.69 213 ILE A C 1
ATOM 1679 O O . ILE A 1 213 ? -4.461 8.234 4.652 1 97.69 213 ILE A O 1
ATOM 1683 N N . GLN A 1 214 ? -5.734 9.008 3.008 1 96.31 214 GLN A N 1
ATOM 1684 C CA . GLN A 1 214 ? -5.836 7.738 2.303 1 96.31 214 GLN A CA 1
ATOM 1685 C C . GLN A 1 214 ? -5.082 7.785 0.975 1 96.31 214 GLN A C 1
ATOM 1687 O O . GLN A 1 214 ? -5.277 8.703 0.177 1 96.31 214 GLN A O 1
ATOM 1692 N N . ASP A 1 215 ? -4.246 6.785 0.754 1 94.81 215 ASP A N 1
ATOM 1693 C CA . ASP A 1 215 ? -3.453 6.668 -0.465 1 94.81 215 ASP A CA 1
ATOM 1694 C C . ASP A 1 215 ? -4.293 6.121 -1.617 1 94.81 215 ASP A C 1
ATOM 1696 O O . ASP A 1 215 ? -4.676 4.949 -1.613 1 94.81 215 ASP A O 1
ATOM 1700 N N . GLY A 1 216 ? -4.492 6.91 -2.631 1 92.44 216 GLY A N 1
ATOM 1701 C CA . GLY A 1 216 ? -5.312 6.508 -3.76 1 92.44 216 GLY A CA 1
ATOM 1702 C C . GLY A 1 216 ? -4.602 5.562 -4.711 1 92.44 216 GLY A C 1
ATOM 1703 O O . GLY A 1 216 ? -5.234 4.938 -5.562 1 92.44 216 GLY A O 1
ATOM 1704 N N . SER A 1 217 ? -3.344 5.441 -4.57 1 89.88 217 SER A N 1
ATOM 1705 C CA . SER A 1 217 ? -2.576 4.578 -5.461 1 89.88 217 SER A CA 1
ATOM 1706 C C . SER A 1 217 ? -2.629 3.125 -5.008 1 89.88 217 SER A C 1
ATOM 1708 O O . SER A 1 217 ? -2.213 2.225 -5.738 1 89.88 217 SER A O 1
ATOM 1710 N N . VAL A 1 218 ? -3.104 2.922 -3.896 1 91 218 VAL A N 1
ATOM 1711 C CA . VAL A 1 218 ? -3.191 1.588 -3.311 1 91 218 VAL A CA 1
ATOM 1712 C C . VAL A 1 218 ? -4.656 1.233 -3.055 1 91 218 VAL A C 1
ATOM 1714 O O . VAL A 1 218 ? -5.469 2.109 -2.758 1 91 218 VAL A O 1
ATOM 1717 N N . ASP A 1 219 ? -4.945 -0.055 -3.139 1 90.94 219 ASP A N 1
ATOM 1718 C CA . ASP A 1 219 ? -6.312 -0.498 -2.873 1 90.94 219 ASP A CA 1
ATOM 1719 C C . ASP A 1 219 ? -6.75 -0.109 -1.464 1 90.94 219 ASP A C 1
ATOM 1721 O O . ASP A 1 219 ? -5.965 -0.182 -0.52 1 90.94 219 ASP A O 1
ATOM 1725 N N . ALA A 1 220 ? -8.008 0.271 -1.406 1 92.06 220 ALA A N 1
ATOM 1726 C CA . ALA A 1 220 ? -8.586 0.731 -0.147 1 92.06 220 ALA A CA 1
ATOM 1727 C C . ALA A 1 220 ? -8.398 -0.308 0.955 1 92.06 220 ALA A C 1
ATOM 1729 O O . ALA A 1 220 ? -8.164 0.043 2.113 1 92.06 220 ALA A O 1
ATOM 1730 N N . GLU A 1 221 ? -8.438 -1.57 0.581 1 93.75 221 GLU A N 1
ATOM 1731 C CA . GLU A 1 221 ? -8.383 -2.668 1.541 1 93.75 221 GLU A CA 1
ATOM 1732 C C . GLU A 1 221 ? -7 -2.775 2.18 1 93.75 221 GLU A C 1
ATOM 1734 O O . GLU A 1 221 ? -6.828 -3.459 3.191 1 93.75 221 GLU A O 1
ATOM 1739 N N . ARG A 1 222 ? -6.031 -2.105 1.63 1 93.31 222 ARG A N 1
ATOM 1740 C CA . ARG A 1 222 ? -4.668 -2.188 2.145 1 93.31 222 ARG A CA 1
ATOM 1741 C C . ARG A 1 222 ? -4.41 -1.102 3.182 1 93.31 222 ARG A C 1
ATOM 1743 O O . ARG A 1 222 ? -3.342 -1.064 3.797 1 93.31 222 ARG A O 1
ATOM 1750 N N . SER A 1 223 ? -5.363 -0.295 3.389 1 93 223 SER A N 1
ATOM 1751 C CA . SER A 1 223 ? -5.203 0.82 4.316 1 93 223 SER A CA 1
ATOM 1752 C C . SER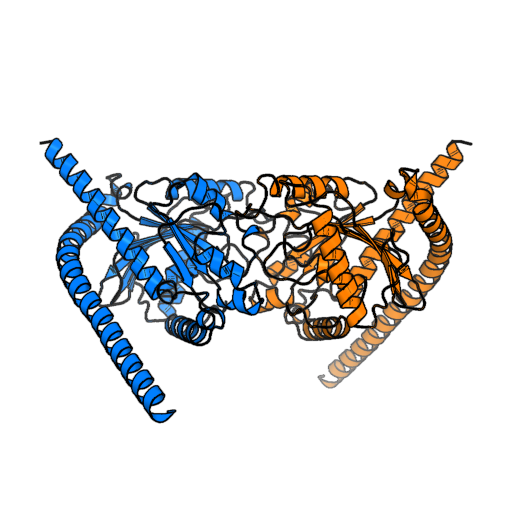 A 1 223 ? -5.281 0.349 5.766 1 93 223 SER A C 1
ATOM 1754 O O . SER A 1 223 ? -6.133 -0.473 6.113 1 93 223 SER A O 1
ATOM 1756 N N . ASN A 1 224 ? -4.418 0.856 6.613 1 92.31 224 ASN A N 1
ATOM 1757 C CA . ASN A 1 224 ? -4.426 0.546 8.039 1 92.31 224 ASN A CA 1
ATOM 1758 C C . ASN A 1 224 ? -5.07 1.665 8.852 1 92.31 224 ASN A C 1
ATOM 1760 O O . ASN A 1 224 ? -5.629 1.417 9.922 1 92.31 224 ASN A O 1
ATOM 1764 N N . VAL A 1 225 ? -5.051 2.809 8.359 1 94.44 225 VAL A N 1
ATOM 1765 C CA . VAL A 1 225 ? -5.324 4 9.156 1 94.44 225 VAL A CA 1
ATOM 1766 C C . VAL A 1 225 ? -6.828 4.145 9.375 1 94.44 225 VAL A C 1
ATOM 1768 O O . VAL A 1 225 ? -7.27 4.664 10.398 1 94.44 225 VAL A O 1
ATOM 1771 N N . THR A 1 226 ? -7.633 3.688 8.438 1 93.88 226 THR A N 1
ATOM 1772 C CA . THR A 1 226 ? -9.07 3.908 8.5 1 93.88 226 THR A CA 1
ATOM 1773 C C . THR A 1 226 ? -9.68 3.191 9.703 1 93.88 226 THR A C 1
ATOM 1775 O O . THR A 1 226 ? -10.578 3.721 10.359 1 93.88 226 THR A O 1
ATOM 1778 N N . ASP A 1 227 ? -9.18 2.035 10.016 1 93.38 227 ASP A N 1
ATOM 1779 C CA . ASP A 1 227 ? -9.633 1.312 11.195 1 93.38 227 ASP A CA 1
ATOM 1780 C C . ASP A 1 227 ? -9.266 2.061 12.477 1 93.38 227 ASP A C 1
ATOM 1782 O O . ASP A 1 227 ? -10.062 2.121 13.414 1 93.38 227 ASP A O 1
ATOM 1786 N N . LEU A 1 228 ? -8.109 2.561 12.477 1 95.06 228 LEU A N 1
ATOM 1787 C CA . LEU A 1 228 ? -7.621 3.305 13.633 1 95.06 228 LEU A CA 1
ATOM 1788 C C . LEU A 1 228 ? -8.469 4.551 13.875 1 95.06 228 LEU A C 1
ATOM 1790 O O . LEU A 1 228 ? -8.898 4.801 15 1 95.06 228 LEU A O 1
ATOM 1794 N N . VAL A 1 229 ? -8.75 5.281 12.844 1 97.06 229 VAL A N 1
ATOM 1795 C CA . VAL A 1 229 ? -9.516 6.52 12.938 1 97.06 229 VAL A CA 1
ATOM 1796 C C . VAL A 1 229 ? -10.945 6.211 13.359 1 97.06 229 VAL A C 1
ATOM 1798 O O . VAL A 1 229 ? -11.516 6.898 14.211 1 97.06 229 VAL A O 1
ATOM 1801 N N . SER A 1 230 ? -11.492 5.16 12.797 1 95.12 230 SER A N 1
ATOM 1802 C CA . SER A 1 230 ? -12.867 4.77 13.109 1 95.12 230 SER A CA 1
ATOM 1803 C C . SER A 1 230 ? -13.023 4.402 14.578 1 95.12 230 SER A C 1
ATOM 1805 O O . SER A 1 230 ? -14.055 4.68 15.188 1 95.12 230 SER A O 1
ATOM 1807 N N . SER A 1 231 ? -12.078 3.836 15.148 1 95.19 231 SER A N 1
ATOM 1808 C CA . SER A 1 231 ? -12.117 3.439 16.562 1 95.19 231 SER A CA 1
ATOM 1809 C C . SER A 1 231 ? -12.055 4.652 17.469 1 95.19 231 SER A C 1
ATOM 1811 O O . SER A 1 231 ? -12.602 4.629 18.578 1 95.19 231 SER A O 1
ATOM 1813 N N . ILE A 1 232 ? -11.477 5.707 17.078 1 95.94 232 ILE A N 1
ATOM 1814 C CA . ILE A 1 232 ? -11.258 6.891 17.906 1 95.94 232 ILE A CA 1
ATOM 1815 C C . ILE A 1 232 ? -12.414 7.871 17.719 1 95.94 232 ILE A C 1
ATOM 1817 O O . ILE A 1 232 ? -12.867 8.5 18.672 1 95.94 232 ILE A O 1
ATOM 1821 N N . ASP A 1 233 ? -12.844 7.988 16.469 1 96.12 233 ASP A N 1
ATOM 1822 C CA . ASP A 1 233 ? -13.938 8.891 16.109 1 96.12 233 ASP A CA 1
ATOM 1823 C C . ASP A 1 233 ? -15.031 8.148 15.352 1 96.12 233 ASP A C 1
ATOM 1825 O O . ASP A 1 233 ? -15.289 8.453 14.18 1 96.12 233 ASP A O 1
ATOM 1829 N N . PRO A 1 234 ? -15.758 7.324 16.016 1 94.56 234 PRO A N 1
ATOM 1830 C CA . PRO A 1 234 ? -16.766 6.492 15.344 1 94.56 234 PRO A CA 1
ATOM 1831 C C . PRO A 1 234 ? -17.875 7.312 14.711 1 94.56 234 PRO A C 1
ATOM 1833 O O . PRO A 1 234 ? -18.484 6.879 13.727 1 94.56 234 PRO A O 1
ATOM 1836 N N . THR A 1 235 ? -18.188 8.5 15.227 1 94.44 235 THR A N 1
ATOM 1837 C CA . THR A 1 235 ? -19.281 9.312 14.719 1 94.44 235 THR A CA 1
ATOM 1838 C C . THR A 1 235 ? -18.812 10.195 13.57 1 94.44 235 THR A C 1
ATOM 1840 O O . THR A 1 235 ? -19.625 10.75 12.828 1 94.44 235 THR A O 1
ATOM 1843 N N . GLY A 1 236 ? -17.516 10.367 13.438 1 94.88 236 GLY A N 1
ATOM 1844 C CA . GLY A 1 236 ? -16.969 11.125 12.328 1 94.88 236 GLY A CA 1
ATOM 1845 C C . GLY A 1 236 ? -17.219 12.617 12.438 1 94.88 236 GLY A C 1
ATOM 1846 O O . GLY A 1 236 ? -17.344 13.305 11.422 1 94.88 236 GLY A O 1
ATOM 1847 N N . ARG A 1 237 ? -17.344 13.148 13.609 1 92.5 237 ARG A N 1
ATOM 1848 C CA . ARG A 1 237 ? -17.688 14.555 13.797 1 92.5 237 ARG A CA 1
ATOM 1849 C C . ARG A 1 237 ? -16.438 15.438 13.734 1 92.5 237 ARG A C 1
ATOM 1851 O O . ARG A 1 237 ? -16.547 16.656 13.625 1 92.5 237 ARG A O 1
ATOM 1858 N N . ARG A 1 238 ? -15.281 14.844 13.742 1 93.38 238 ARG A N 1
ATOM 1859 C CA . ARG A 1 238 ? -14.031 15.602 13.719 1 93.38 238 ARG A CA 1
ATOM 1860 C C . ARG A 1 238 ? -13.086 15.078 12.648 1 93.38 238 ARG A C 1
ATOM 1862 O O . ARG A 1 238 ? -11.906 15.422 12.633 1 93.38 238 ARG A O 1
ATOM 1869 N N . THR A 1 239 ? -13.594 14.18 11.781 1 96.56 239 THR A N 1
ATOM 1870 C CA . THR A 1 239 ? -12.711 13.516 10.82 1 96.56 239 THR A CA 1
ATOM 1871 C C . THR A 1 239 ? -12.969 14.031 9.406 1 96.56 239 THR A C 1
ATOM 1873 O O . THR A 1 239 ? -14.125 14.211 9.008 1 96.56 239 THR A O 1
ATOM 1876 N N . ILE A 1 240 ? -11.969 14.383 8.742 1 96.56 240 ILE A N 1
ATOM 1877 C CA . ILE A 1 240 ? -11.984 14.664 7.312 1 96.56 240 ILE A CA 1
ATOM 1878 C C . ILE A 1 240 ? -11.086 13.672 6.578 1 96.56 240 ILE A C 1
ATOM 1880 O O . ILE A 1 240 ? -9.938 13.453 6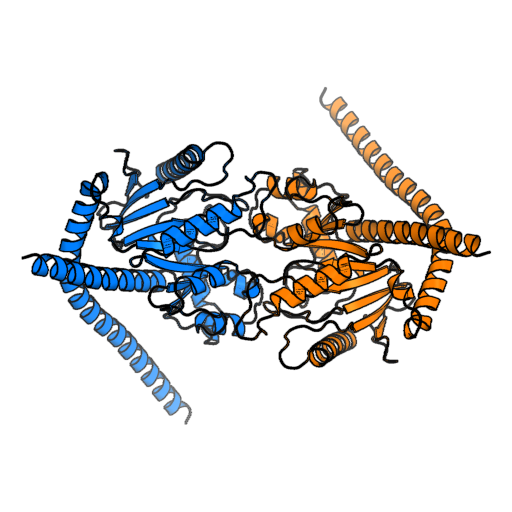.965 1 96.56 240 ILE A O 1
ATOM 1884 N N . LEU A 1 241 ? -11.633 12.992 5.574 1 97.31 241 LEU A N 1
ATOM 1885 C CA . LEU A 1 241 ? -10.859 12.031 4.793 1 97.31 241 LEU A CA 1
ATOM 1886 C C . LEU A 1 241 ? -10.32 12.68 3.523 1 97.31 241 LEU A C 1
ATOM 1888 O O . LEU A 1 241 ? -11.062 13.336 2.789 1 97.31 241 LEU A O 1
ATOM 1892 N N . VAL A 1 242 ? -9.078 12.523 3.316 1 97.06 242 VAL A N 1
ATOM 1893 C CA . VAL A 1 242 ? -8.422 13.07 2.135 1 97.06 242 VAL A CA 1
ATOM 1894 C C . VAL A 1 242 ? -7.816 11.938 1.31 1 97.06 242 VAL A C 1
ATOM 1896 O O . VAL A 1 242 ? -6.973 11.18 1.803 1 97.06 242 VAL A O 1
ATOM 1899 N N . LEU A 1 243 ? -8.266 11.781 0.088 1 95.75 243 LEU A N 1
ATOM 1900 C CA . LEU A 1 243 ? -7.711 10.82 -0.864 1 95.75 243 LEU A CA 1
ATOM 1901 C C . LEU A 1 243 ? -6.602 11.461 -1.689 1 95.75 243 LEU A C 1
ATOM 1903 O O . LEU A 1 243 ? -6.859 12.336 -2.512 1 95.75 243 LEU A O 1
ATOM 1907 N N . THR A 1 244 ? -5.406 10.984 -1.47 1 95.88 244 THR A N 1
ATOM 1908 C CA . THR A 1 244 ? -4.27 11.539 -2.199 1 95.88 244 THR A CA 1
ATOM 1909 C C . THR A 1 244 ? -3.967 10.703 -3.439 1 95.88 244 THR A C 1
ATOM 1911 O O . THR A 1 244 ? -4.531 9.625 -3.621 1 95.88 244 THR A O 1
ATOM 1914 N N . LYS A 1 245 ? -3.129 11.211 -4.316 1 92.56 245 LYS A N 1
ATOM 1915 C CA . LYS A 1 245 ? -2.629 10.523 -5.504 1 92.56 245 LYS A CA 1
ATOM 1916 C C . LYS A 1 245 ? -3.779 10.055 -6.387 1 92.56 245 LYS A C 1
ATOM 1918 O O . LYS A 1 245 ? -3.76 8.93 -6.891 1 92.56 245 LYS A O 1
ATOM 1923 N N . VAL A 1 246 ? -4.746 10.852 -6.539 1 91.25 246 VAL A N 1
ATOM 1924 C CA . VAL A 1 246 ? -5.914 10.516 -7.344 1 91.25 246 VAL A CA 1
ATOM 1925 C C . VAL A 1 246 ? -5.5 10.32 -8.805 1 91.25 246 VAL A C 1
ATOM 1927 O O . VAL A 1 246 ? -6.117 9.539 -9.531 1 91.25 246 VAL A O 1
ATOM 1930 N N . ASP A 1 247 ? -4.492 10.969 -9.188 1 89.81 247 ASP A N 1
ATOM 1931 C CA . ASP A 1 247 ? -3.967 10.82 -10.539 1 89.81 247 ASP A CA 1
ATOM 1932 C C . ASP A 1 247 ? -3.459 9.398 -10.781 1 89.81 247 ASP A C 1
ATOM 1934 O O . ASP A 1 247 ? -3.686 8.82 -11.844 1 89.81 247 ASP A O 1
ATOM 1938 N N . MET A 1 248 ? -2.838 8.898 -9.805 1 87.69 248 MET A N 1
ATOM 1939 C CA . MET A 1 248 ? -2.354 7.523 -9.898 1 87.69 248 MET A CA 1
ATOM 1940 C C . MET A 1 248 ? -3.514 6.535 -9.867 1 87.69 248 MET A C 1
ATOM 1942 O O . MET A 1 248 ? -3.477 5.508 -10.547 1 87.69 248 MET A O 1
ATOM 1946 N N . ALA A 1 249 ? -4.441 6.816 -9.055 1 86.5 249 ALA A N 1
ATOM 1947 C CA . ALA A 1 249 ? -5.629 5.965 -9.008 1 86.5 249 ALA A CA 1
ATOM 1948 C C . ALA A 1 249 ? -6.293 5.871 -10.375 1 86.5 249 ALA A C 1
ATOM 1950 O O . ALA A 1 249 ? -6.738 4.793 -10.781 1 86.5 249 ALA A O 1
ATOM 1951 N N . GLU A 1 250 ? -6.344 6.938 -11.023 1 83.19 250 GLU A N 1
ATOM 1952 C CA . GLU A 1 250 ? -6.941 6.957 -12.352 1 83.19 250 GLU A CA 1
ATOM 1953 C C . GLU A 1 250 ? -6.066 6.211 -13.359 1 83.19 250 GLU A C 1
ATOM 1955 O O . GLU A 1 250 ? -6.578 5.484 -14.211 1 83.19 250 GLU A O 1
ATOM 1960 N N . LYS A 1 251 ? -4.82 6.449 -13.258 1 77.06 251 LYS A N 1
ATOM 1961 C CA . LYS A 1 251 ? -3.883 5.812 -14.18 1 77.06 251 LYS A CA 1
ATOM 1962 C C . LYS A 1 251 ? -3.93 4.293 -14.047 1 77.06 251 LYS A C 1
ATOM 1964 O O . LYS A 1 251 ? -3.822 3.572 -15.039 1 77.06 251 LYS A O 1
ATOM 1969 N N . ASN A 1 252 ? -4.008 3.912 -12.836 1 73.12 252 ASN A N 1
ATOM 1970 C CA . ASN A 1 252 ? -4.012 2.477 -12.57 1 73.12 252 ASN A CA 1
ATOM 1971 C C . ASN A 1 252 ? -5.375 1.859 -12.859 1 73.12 252 ASN A C 1
ATOM 1973 O O . ASN A 1 252 ? -5.605 0.684 -12.57 1 73.12 252 ASN A O 1
ATOM 1977 N N . LEU A 1 253 ? -6.145 2.666 -13.477 1 61.06 253 LEU A N 1
ATOM 1978 C CA . LEU A 1 253 ? -7.469 2.248 -13.922 1 61.06 253 LEU A CA 1
ATOM 1979 C C . LEU A 1 253 ? -8.266 1.647 -12.766 1 61.06 253 LEU A C 1
ATOM 1981 O O . LEU A 1 253 ? -8.945 0.632 -12.938 1 61.06 253 LEU A O 1
ATOM 1985 N N . THR A 1 254 ? -7.977 2.131 -11.766 1 63.78 254 THR A N 1
ATOM 1986 C CA . THR A 1 254 ? -8.836 1.749 -10.648 1 63.78 254 THR A CA 1
ATOM 1987 C C . THR A 1 254 ? -10.305 1.988 -10.992 1 63.78 254 THR A C 1
ATOM 1989 O O . THR A 1 254 ? -10.633 2.953 -11.68 1 63.78 254 THR A O 1
ATOM 1992 N N . ASN A 1 255 ? -11.086 1.126 -10.719 1 74 255 ASN A N 1
ATOM 1993 C CA . ASN A 1 255 ? -12.531 1.232 -10.93 1 74 255 ASN A CA 1
ATOM 1994 C C . ASN A 1 255 ? -13.07 2.574 -10.445 1 74 255 ASN A C 1
ATOM 1996 O O . ASN A 1 255 ? -13.016 2.877 -9.25 1 74 255 ASN A O 1
ATOM 2000 N N . PRO A 1 256 ? -13.461 3.418 -11.375 1 78.25 256 PRO A N 1
ATOM 2001 C CA . PRO A 1 256 ? -13.977 4.742 -11.008 1 78.25 256 PRO A CA 1
ATOM 2002 C C . PRO A 1 256 ? -15.102 4.672 -9.977 1 78.25 256 PRO A C 1
ATOM 2004 O O . PRO A 1 256 ? -15.227 5.57 -9.141 1 78.25 256 PRO A O 1
ATOM 2007 N N . ASP A 1 257 ? -15.758 3.641 -10.055 1 83 257 ASP A N 1
ATOM 2008 C CA . ASP A 1 257 ? -16.844 3.477 -9.109 1 83 257 ASP A CA 1
ATOM 2009 C C . ASP A 1 257 ? -16.328 3.342 -7.68 1 83 257 ASP A C 1
ATOM 2011 O O . ASP A 1 257 ? -16.969 3.775 -6.727 1 83 257 ASP A O 1
ATOM 2015 N N . ARG A 1 258 ? -15.234 2.865 -7.582 1 85.62 258 ARG A N 1
ATOM 2016 C CA . ARG A 1 258 ? -14.656 2.686 -6.254 1 85.62 258 ARG A CA 1
ATOM 2017 C C . ARG A 1 258 ? -14.18 4.016 -5.68 1 85.62 258 ARG A C 1
ATOM 2019 O O . ARG A 1 258 ? -14.359 4.277 -4.488 1 85.62 258 ARG A O 1
ATOM 2026 N N . ILE A 1 259 ? -13.617 4.781 -6.488 1 87.5 259 ILE A N 1
ATOM 2027 C CA . ILE A 1 259 ? -13.188 6.109 -6.062 1 87.5 259 ILE A CA 1
ATOM 2028 C C . ILE A 1 259 ? -14.398 6.938 -5.648 1 87.5 259 ILE A C 1
ATOM 2030 O O . ILE A 1 259 ? -14.352 7.648 -4.645 1 87.5 259 ILE A O 1
ATOM 2034 N N . LYS A 1 260 ? -15.438 6.797 -6.449 1 88 260 LYS A N 1
ATOM 2035 C CA . LYS A 1 260 ? -16.688 7.484 -6.129 1 88 260 LYS A CA 1
ATOM 2036 C C . LYS A 1 260 ? -17.219 7.051 -4.77 1 88 260 LYS A C 1
ATOM 2038 O O . LYS A 1 260 ? -17.641 7.887 -3.963 1 88 260 LYS A O 1
ATOM 2043 N N . LYS A 1 261 ? -17.188 5.82 -4.551 1 90.12 261 LYS A N 1
ATOM 2044 C CA . LYS A 1 261 ? -17.672 5.285 -3.283 1 90.12 261 LYS A CA 1
ATOM 2045 C C . LYS A 1 261 ? -16.844 5.816 -2.111 1 90.12 261 LYS A C 1
ATOM 2047 O O . LYS A 1 261 ? -17.375 6.062 -1.029 1 90.12 261 LYS A O 1
ATOM 2052 N N . ILE A 1 262 ? -15.516 5.957 -2.322 1 91.56 262 ILE A N 1
ATOM 2053 C CA . ILE A 1 262 ? -14.648 6.488 -1.28 1 91.56 262 ILE A CA 1
ATOM 2054 C C . ILE A 1 262 ? -15.031 7.934 -0.973 1 91.56 262 ILE A C 1
ATOM 2056 O O . ILE A 1 262 ? -15.219 8.297 0.191 1 91.56 262 ILE A O 1
ATOM 2060 N N . LEU A 1 263 ? -15.266 8.68 -1.984 1 91.38 263 LEU A N 1
ATOM 2061 C CA . LEU A 1 263 ? -15.516 10.109 -1.834 1 91.38 263 LEU A CA 1
ATOM 2062 C C . LEU A 1 263 ? -16.938 10.375 -1.374 1 91.38 263 LEU A C 1
ATOM 2064 O O . LEU A 1 263 ? -17.266 11.469 -0.918 1 91.38 263 LEU A O 1
ATOM 2068 N N . GLU A 1 264 ? -17.766 9.359 -1.47 1 91.19 264 GLU A N 1
ATOM 2069 C CA . GLU A 1 264 ? -19.125 9.461 -0.96 1 91.19 264 GLU A CA 1
ATOM 2070 C C . GLU A 1 264 ? -19.234 8.922 0.464 1 91.19 264 GLU A C 1
ATOM 2072 O O . GLU A 1 264 ? -20.281 9.016 1.095 1 91.19 264 GLU A O 1
ATOM 2077 N N . GLY A 1 265 ? -18.188 8.391 0.885 1 92.56 265 GLY A N 1
ATOM 2078 C CA . GLY A 1 265 ? -18.172 7.871 2.242 1 92.56 265 GLY A CA 1
ATOM 2079 C C . GLY A 1 265 ? -18.891 6.539 2.375 1 92.56 265 GLY A C 1
ATOM 2080 O O . GLY A 1 265 ? -19.438 6.23 3.432 1 92.56 265 GLY A O 1
ATOM 2081 N N . LYS A 1 266 ? -18.844 5.77 1.325 1 93.25 266 LYS A N 1
ATOM 2082 C CA . LYS A 1 266 ? -19.625 4.543 1.32 1 93.25 266 LYS A CA 1
ATOM 2083 C C . LYS A 1 266 ? -18.734 3.311 1.277 1 93.25 266 LYS A C 1
ATOM 2085 O O . LYS A 1 266 ? -19.203 2.18 1.385 1 93.25 266 LYS A O 1
ATOM 2090 N N . LEU A 1 267 ? -17.484 3.51 1.178 1 93.19 267 LEU A N 1
ATOM 2091 C CA . LEU A 1 267 ? -16.609 2.359 0.993 1 93.19 267 LEU A CA 1
ATOM 2092 C C . LEU A 1 267 ? -16 1.915 2.322 1 93.19 267 LEU A C 1
ATOM 2094 O O . LEU A 1 267 ? -15.992 0.722 2.635 1 93.19 267 LEU A O 1
ATOM 2098 N N . PHE A 1 268 ? -15.43 2.801 3.037 1 93.5 268 PHE A N 1
ATOM 2099 C CA . PHE A 1 268 ? -14.797 2.484 4.316 1 93.5 268 PHE A CA 1
ATOM 2100 C C . PHE A 1 268 ? -15.836 2.469 5.438 1 93.5 268 PHE A C 1
ATOM 2102 O O . PHE A 1 268 ? -16.812 3.219 5.398 1 93.5 268 PHE A O 1
ATOM 2109 N N . PRO A 1 269 ? -15.641 1.606 6.449 1 89.75 269 PRO A N 1
ATOM 2110 C CA . PRO A 1 269 ? -16.531 1.617 7.621 1 89.75 269 PRO A CA 1
ATOM 2111 C C . PRO A 1 269 ? -16.203 2.758 8.586 1 89.75 269 PRO A C 1
ATOM 2113 O O . PRO A 1 269 ? -15.93 2.514 9.766 1 89.75 269 PRO A O 1
ATOM 2116 N N . MET A 1 270 ? -16.094 3.887 8.125 1 92.25 270 MET A N 1
ATOM 2117 C CA . MET A 1 270 ? -15.836 5.098 8.898 1 92.25 270 MET A CA 1
ATOM 2118 C C . MET A 1 270 ? -16.703 6.25 8.422 1 92.25 270 MET A C 1
ATOM 2120 O O . MET A 1 270 ? -17.188 6.238 7.285 1 92.25 270 MET A O 1
ATOM 2124 N N . LYS A 1 271 ? -16.938 7.16 9.32 1 93.88 271 LYS A N 1
ATOM 2125 C CA . LYS A 1 271 ? -17.672 8.383 9 1 93.88 271 LYS A CA 1
ATOM 2126 C C . LYS A 1 271 ? -16.766 9.602 9.078 1 93.88 271 LYS A C 1
ATOM 2128 O O . LYS A 1 271 ? -15.789 9.609 9.844 1 93.88 271 LYS A O 1
ATOM 2133 N N . ALA A 1 272 ? -17 10.492 8.242 1 95.56 272 ALA A N 1
ATOM 2134 C CA . ALA A 1 272 ? -16.234 11.734 8.227 1 95.56 272 ALA A CA 1
ATOM 2135 C C . ALA A 1 272 ? -17.109 12.93 7.883 1 95.56 272 ALA A C 1
ATOM 2137 O O . ALA A 1 272 ? -18.203 12.766 7.344 1 95.56 272 ALA A O 1
ATOM 2138 N N . LEU A 1 273 ? -16.641 14.141 8.25 1 93.88 273 LEU A N 1
ATOM 2139 C CA . LEU A 1 273 ? -17.328 15.383 7.949 1 93.88 273 LEU A CA 1
ATOM 2140 C C . LEU A 1 273 ? -17.281 15.688 6.453 1 93.88 273 LEU A C 1
ATOM 2142 O O . LEU A 1 273 ? -18.188 16.328 5.914 1 93.88 273 LEU A O 1
ATOM 2146 N N . GLY A 1 274 ? -16.25 15.195 5.902 1 93.75 274 GLY A N 1
ATOM 2147 C CA . GLY A 1 274 ? -16.047 15.453 4.484 1 93.75 274 GLY A CA 1
ATOM 2148 C C . GLY A 1 274 ? -15.016 14.539 3.855 1 93.75 274 GLY A C 1
ATOM 2149 O O . GLY A 1 274 ? -14.203 13.93 4.559 1 93.75 274 GLY A O 1
ATOM 2150 N N . TYR A 1 275 ? -15.164 14.414 2.557 1 94.94 275 TYR A N 1
ATOM 2151 C CA . TYR A 1 275 ? -14.273 13.609 1.737 1 94.94 275 TYR A CA 1
ATOM 2152 C C . TYR A 1 275 ? -13.711 14.422 0.576 1 94.94 275 TYR A C 1
ATOM 2154 O O . TYR A 1 275 ? -14.469 15.008 -0.198 1 94.94 275 TYR A O 1
ATOM 2162 N N . TYR A 1 276 ? -12.406 14.414 0.468 1 95.12 276 TYR A N 1
ATOM 2163 C CA . TYR A 1 276 ? -11.766 15.242 -0.55 1 95.12 276 TYR A CA 1
ATOM 2164 C C . TYR A 1 276 ? -10.727 14.453 -1.328 1 95.12 276 TYR A C 1
ATOM 2166 O O . TYR A 1 276 ? -10.047 13.586 -0.767 1 95.12 276 TYR A O 1
ATOM 2174 N N . GLY A 1 277 ? -10.641 14.664 -2.613 1 93.88 277 GLY A N 1
ATOM 2175 C CA . GLY A 1 277 ? -9.594 14.133 -3.467 1 93.88 277 GLY A CA 1
ATOM 2176 C C . GLY A 1 277 ? -8.57 15.172 -3.873 1 93.88 277 GLY A C 1
ATOM 2177 O O . GLY A 1 277 ? -8.93 16.281 -4.285 1 93.88 277 GLY A O 1
ATOM 2178 N N . VAL A 1 278 ? -7.281 14.797 -3.701 1 95.38 278 VAL A N 1
ATOM 2179 C CA . VAL A 1 278 ? -6.258 15.789 -3.998 1 95.38 278 VAL A CA 1
ATOM 2180 C C . VAL A 1 278 ? -5.105 15.141 -4.762 1 95.38 278 VAL A C 1
ATOM 2182 O O . VAL A 1 278 ? -4.984 13.914 -4.781 1 95.38 278 VAL A O 1
ATOM 2185 N N . VAL A 1 279 ? -4.371 15.891 -5.48 1 94.19 279 VAL A N 1
ATOM 2186 C CA . VAL A 1 279 ? -3.113 15.523 -6.125 1 94.19 279 VAL A CA 1
ATOM 2187 C C . VAL A 1 279 ? -1.997 16.453 -5.645 1 94.19 279 VAL A C 1
ATOM 2189 O O . VAL A 1 279 ? -2.008 17.641 -5.934 1 94.19 279 VAL A O 1
ATOM 2192 N N . THR A 1 280 ? -1.073 15.867 -4.848 1 90.5 280 THR A N 1
ATOM 2193 C CA . THR A 1 280 ? -0.046 16.688 -4.219 1 90.5 280 THR A CA 1
ATOM 2194 C C . THR A 1 280 ? 1.319 16.422 -4.844 1 90.5 280 THR A C 1
ATOM 2196 O O . THR A 1 280 ? 2.328 16.344 -4.137 1 90.5 280 THR A O 1
ATOM 2199 N N . GLY A 1 281 ? 1.337 16.156 -6.137 1 81.38 281 GLY A N 1
ATOM 2200 C CA . GLY A 1 281 ? 2.594 15.969 -6.844 1 81.38 281 GLY A CA 1
ATOM 2201 C C . GLY A 1 281 ? 2.678 14.648 -7.582 1 81.38 281 GLY A C 1
ATOM 2202 O O . GLY A 1 281 ? 1.758 13.828 -7.504 1 81.38 281 GLY A O 1
ATOM 2203 N N . ARG A 1 282 ? 3.809 14.547 -8.375 1 73.56 282 ARG A N 1
ATOM 2204 C CA . ARG A 1 282 ? 4.059 13.352 -9.172 1 73.56 282 ARG A CA 1
ATOM 2205 C C . ARG A 1 282 ? 5.152 12.5 -8.547 1 73.56 282 ARG A C 1
ATOM 2207 O O . ARG A 1 282 ? 5.844 11.75 -9.242 1 73.56 282 ARG A O 1
ATOM 2214 N N . GLY A 1 283 ? 5.32 12.742 -7.273 1 70.31 283 GLY A N 1
ATOM 2215 C CA . GLY A 1 283 ? 6.383 11.992 -6.617 1 70.31 283 GLY A CA 1
ATOM 2216 C C . GLY A 1 283 ? 7.75 12.625 -6.777 1 70.31 283 GLY A C 1
ATOM 2217 O O . GLY A 1 283 ? 8.719 12.195 -6.156 1 70.31 283 GLY A O 1
ATOM 2218 N N . ASN A 1 284 ? 7.824 13.641 -7.586 1 72.25 284 ASN A N 1
ATOM 2219 C CA . ASN A 1 284 ? 9.078 14.359 -7.809 1 72.25 284 ASN A CA 1
ATOM 2220 C C . ASN A 1 284 ? 9.375 15.336 -6.676 1 72.25 284 ASN A C 1
ATOM 2222 O O . ASN A 1 284 ? 8.539 16.172 -6.34 1 72.25 284 ASN A O 1
ATOM 2226 N N . THR A 1 285 ? 10.562 15.203 -6.168 1 69.06 285 THR A N 1
ATOM 2227 C CA . THR A 1 285 ? 10.953 16.016 -5.023 1 69.06 285 THR A CA 1
ATOM 2228 C C . THR A 1 285 ? 11.32 17.422 -5.461 1 69.06 285 THR A C 1
ATOM 2230 O O . THR A 1 285 ? 11.352 18.344 -4.641 1 69.06 285 THR A O 1
ATOM 2233 N N . ALA A 1 286 ? 11.367 17.625 -6.676 1 76.69 286 ALA A N 1
ATOM 2234 C CA . ALA A 1 286 ? 11.914 18.906 -7.129 1 76.69 286 ALA A CA 1
ATOM 2235 C C . ALA A 1 286 ? 10.789 19.875 -7.492 1 76.69 286 ALA A C 1
ATOM 2237 O O . ALA A 1 286 ? 11.016 21.078 -7.594 1 76.69 286 ALA A O 1
ATOM 2238 N N . ASP A 1 287 ? 9.617 19.469 -7.508 1 86.81 287 ASP A N 1
ATOM 2239 C CA . ASP A 1 287 ? 8.516 20.328 -7.934 1 86.81 287 ASP A CA 1
ATOM 2240 C C . ASP A 1 287 ? 8.203 21.375 -6.871 1 86.81 287 ASP A C 1
ATOM 2242 O O . ASP A 1 287 ? 8.164 21.078 -5.676 1 86.81 287 ASP A O 1
ATOM 2246 N N . SER A 1 288 ? 8.031 22.625 -7.352 1 89.81 288 SER A N 1
ATOM 2247 C CA . SER A 1 288 ? 7.586 23.703 -6.461 1 89.81 288 SER A CA 1
ATOM 2248 C C . SER A 1 288 ? 6.094 23.578 -6.16 1 89.81 288 SER A C 1
ATOM 2250 O O . SER A 1 288 ? 5.379 22.828 -6.824 1 89.81 288 SER A O 1
ATOM 2252 N N . ILE A 1 289 ? 5.672 24.281 -5.156 1 92.44 289 ILE A N 1
ATOM 2253 C CA . ILE A 1 289 ? 4.266 24.297 -4.77 1 92.44 289 ILE A CA 1
ATOM 2254 C C . ILE A 1 289 ? 3.41 24.766 -5.938 1 92.44 289 ILE A C 1
ATOM 2256 O O . ILE A 1 289 ? 2.336 24.219 -6.199 1 92.44 289 ILE A O 1
ATOM 2260 N N . GLU A 1 290 ? 3.877 25.797 -6.637 1 92.25 290 GLU A N 1
ATOM 2261 C CA . GLU A 1 290 ? 3.145 26.344 -7.777 1 92.25 290 GLU A CA 1
ATOM 2262 C C . GLU A 1 290 ? 3.014 25.312 -8.891 1 92.25 290 GLU A C 1
ATOM 2264 O O . GLU A 1 290 ? 1.958 25.188 -9.516 1 92.25 290 GLU A O 1
ATOM 2269 N N . GLU A 1 291 ? 4.023 24.656 -9.094 1 93.12 291 GLU A N 1
ATOM 2270 C CA . GLU A 1 291 ? 4.004 23.609 -10.117 1 93.12 291 GLU A CA 1
ATOM 2271 C C . GLU A 1 291 ? 3.027 22.5 -9.742 1 93.12 291 GLU A C 1
ATOM 2273 O O . GLU A 1 291 ? 2.32 21.969 -10.602 1 93.12 291 GLU A O 1
ATOM 2278 N N . ILE A 1 292 ? 3.033 22.109 -8.523 1 93.62 292 ILE A N 1
ATOM 2279 C CA . ILE A 1 292 ? 2.133 21.062 -8.039 1 93.62 292 ILE A CA 1
ATOM 2280 C C . ILE A 1 292 ? 0.685 21.531 -8.172 1 93.62 292 ILE A C 1
ATOM 2282 O O . ILE A 1 292 ? -0.184 20.766 -8.602 1 93.62 292 ILE A O 1
ATOM 2286 N N . ARG A 1 293 ? 0.46 22.781 -7.797 1 93.44 293 ARG A N 1
ATOM 2287 C CA . ARG A 1 293 ? -0.88 23.344 -7.906 1 93.44 293 ARG A CA 1
ATOM 2288 C C . ARG A 1 293 ? -1.358 23.344 -9.352 1 93.44 293 ARG A C 1
ATOM 2290 O O . ARG A 1 293 ? -2.504 22.984 -9.633 1 93.44 293 ARG A O 1
ATOM 2297 N N . ARG A 1 294 ? -0.493 23.75 -10.234 1 93.75 294 ARG A N 1
ATOM 2298 C CA . ARG A 1 294 ? -0.828 23.75 -11.656 1 93.75 294 ARG A CA 1
ATOM 2299 C C . ARG A 1 294 ? -1.116 22.344 -12.164 1 93.75 294 ARG A C 1
ATOM 2301 O O . ARG A 1 294 ? -2.068 22.141 -12.914 1 93.75 294 ARG A O 1
ATOM 2308 N N . TYR A 1 295 ? -0.324 21.438 -11.734 1 93.31 295 TYR A N 1
ATOM 2309 C CA . TYR A 1 295 ? -0.521 20.047 -12.125 1 93.31 295 TYR A CA 1
ATOM 2310 C C . TYR A 1 295 ? -1.865 19.516 -11.633 1 93.31 295 TYR A C 1
ATOM 2312 O O . TYR A 1 295 ? -2.584 18.844 -12.367 1 93.31 295 TYR A O 1
ATOM 2320 N N . GLU A 1 296 ? -2.152 19.734 -10.391 1 94 296 GLU A N 1
ATOM 2321 C CA . GLU A 1 296 ? -3.43 19.312 -9.82 1 94 296 GLU A CA 1
ATOM 2322 C C . GLU A 1 296 ? -4.602 19.891 -10.617 1 94 296 GLU A C 1
ATOM 2324 O O . GLU A 1 296 ? -5.543 19.172 -10.953 1 94 296 GLU A O 1
ATOM 2329 N N . GLU A 1 297 ? -4.539 21.188 -10.938 1 91.25 297 GLU A N 1
ATOM 2330 C CA . GLU A 1 297 ? -5.594 21.859 -11.695 1 91.25 297 GLU A CA 1
ATOM 2331 C C . GLU A 1 297 ? -5.746 21.25 -13.086 1 91.25 297 GLU A C 1
ATOM 2333 O O . GLU A 1 297 ? -6.867 21.016 -13.547 1 91.25 297 GLU A O 1
ATOM 2338 N N . GLU A 1 298 ? -4.66 21.031 -13.688 1 91.5 298 GLU A N 1
ATOM 2339 C CA . GLU A 1 298 ? -4.676 20.422 -15.016 1 91.5 298 GLU A CA 1
ATOM 2340 C C . GLU A 1 298 ? -5.258 19.016 -14.969 1 91.5 298 GLU A C 1
ATOM 2342 O O . GLU A 1 298 ? -6.039 18.625 -15.844 1 91.5 298 GLU A O 1
ATOM 2347 N N . PHE A 1 299 ? -4.863 18.281 -14.031 1 91.44 299 PHE A N 1
ATOM 2348 C CA . PHE A 1 299 ? -5.352 16.906 -13.898 1 91.44 299 PHE A CA 1
ATOM 2349 C C . PHE A 1 299 ? -6.867 16.891 -13.75 1 91.44 299 PHE A C 1
ATOM 2351 O O . PHE A 1 299 ? -7.559 16.188 -14.484 1 91.44 299 PHE A O 1
ATOM 2358 N N . PHE A 1 300 ? -7.383 17.625 -12.812 1 89.31 300 PHE A N 1
ATOM 2359 C CA . PHE A 1 300 ? -8.812 17.562 -12.516 1 89.31 300 PHE A CA 1
ATOM 2360 C C . PHE A 1 300 ? -9.625 18.156 -13.656 1 89.31 300 PHE A C 1
ATOM 2362 O O . PHE A 1 300 ? -10.773 17.766 -13.883 1 89.31 300 PHE A O 1
ATOM 2369 N N . SER A 1 301 ? -9.062 19.094 -14.406 1 87.62 301 SER A N 1
ATOM 2370 C CA . SER A 1 301 ? -9.742 19.656 -15.562 1 87.62 301 SER A CA 1
ATOM 2371 C C . SER A 1 301 ? -9.883 18.625 -16.672 1 87.62 301 SER A C 1
ATOM 2373 O O . SER A 1 301 ? -10.82 18.688 -17.469 1 87.62 301 SER A O 1
ATOM 2375 N N . ASN A 1 302 ? -9 17.625 -16.641 1 86.56 302 ASN A N 1
ATOM 2376 C CA . ASN A 1 302 ? -8.977 16.641 -17.719 1 86.56 302 ASN A CA 1
ATOM 2377 C C . ASN A 1 302 ? -9.344 15.242 -17.219 1 86.56 302 ASN A C 1
ATOM 2379 O O . ASN A 1 302 ? -9.359 14.289 -18 1 86.56 302 ASN A O 1
ATOM 2383 N N . SER A 1 303 ? -9.617 15.172 -16.109 1 82.81 303 SER A N 1
ATOM 2384 C CA . SER A 1 303 ? -9.812 13.859 -15.508 1 82.81 303 SER A CA 1
ATOM 2385 C C . SER A 1 303 ? -11.117 13.219 -15.977 1 82.81 303 SER A C 1
ATOM 2387 O O . SER A 1 303 ? -12.148 13.891 -16.078 1 82.81 303 SER A O 1
ATOM 2389 N N . LYS A 1 304 ? -11.039 11.984 -16.297 1 79.31 304 LYS A N 1
ATOM 2390 C CA . LYS A 1 304 ? -12.211 11.195 -16.672 1 79.31 304 LYS A CA 1
ATOM 2391 C C . LYS A 1 304 ? -13.164 11.031 -15.484 1 79.31 304 LYS A C 1
ATOM 2393 O O . LYS A 1 304 ? -14.383 10.984 -15.664 1 79.31 304 LYS A O 1
ATOM 2398 N N . LEU A 1 305 ? -12.594 10.984 -14.367 1 76.81 305 LEU A N 1
ATOM 2399 C CA . LEU A 1 305 ? -13.383 10.836 -13.156 1 76.81 305 LEU A CA 1
ATOM 2400 C C . LEU A 1 305 ? -14.328 12.016 -12.969 1 76.81 305 LEU A C 1
ATOM 2402 O O . LEU A 1 305 ? -15.461 11.844 -12.516 1 76.81 305 LEU A O 1
ATOM 2406 N N . LEU A 1 306 ? -13.797 13.148 -13.25 1 71.69 306 LEU A N 1
ATOM 2407 C CA . LEU A 1 306 ? -14.617 14.352 -13.148 1 71.69 306 LEU A CA 1
ATOM 2408 C C . LEU A 1 306 ? -15.648 14.406 -14.266 1 71.69 306 LEU A C 1
ATOM 2410 O O . LEU A 1 306 ? -16.812 14.727 -14.031 1 71.69 306 LEU A O 1
ATOM 2414 N N . LYS A 1 307 ? -15.195 14.055 -15.438 1 74.69 307 LYS A N 1
ATOM 2415 C CA . LYS A 1 307 ? -16.062 14.133 -16.609 1 74.69 307 LYS A CA 1
ATOM 2416 C C . LYS A 1 307 ? -17.234 13.172 -16.484 1 74.69 307 LYS A C 1
ATOM 2418 O O . LYS A 1 307 ? -18.359 13.5 -16.891 1 74.69 307 LYS A O 1
ATOM 2423 N N . ASP A 1 308 ? -16.969 12.148 -15.797 1 74.69 308 ASP A N 1
ATOM 2424 C CA . ASP A 1 308 ? -18 11.125 -15.672 1 74.69 308 ASP A CA 1
ATOM 2425 C C . ASP A 1 308 ? -18.891 11.391 -14.453 1 74.69 308 ASP A C 1
ATOM 2427 O O . ASP A 1 308 ? -19.812 10.625 -14.18 1 74.69 308 ASP A O 1
ATOM 2431 N N . GLY A 1 309 ? -18.625 12.445 -13.75 1 70.5 309 GLY A N 1
ATOM 2432 C CA . GLY A 1 309 ? -19.453 12.836 -12.625 1 70.5 309 GLY A CA 1
ATOM 2433 C C . GLY A 1 309 ? -19.156 12.062 -11.352 1 70.5 309 GLY A C 1
ATOM 2434 O O . GLY A 1 309 ? -19.938 12.078 -10.406 1 70.5 309 GLY A O 1
ATOM 2435 N N . VAL A 1 310 ? -18.172 11.367 -11.453 1 70.06 310 VAL A N 1
ATOM 2436 C CA . VAL A 1 310 ? -17.766 10.578 -10.297 1 70.06 310 VAL A CA 1
ATOM 2437 C C . VAL A 1 310 ? -17.297 11.516 -9.18 1 70.06 310 VAL A C 1
ATOM 2439 O O . VAL A 1 310 ? -17.609 11.289 -8.008 1 70.06 310 VAL A O 1
ATOM 2442 N N . LEU A 1 311 ? -16.656 12.602 -9.57 1 74.44 311 LEU A N 1
ATOM 2443 C CA . LEU A 1 311 ? -16.109 13.562 -8.617 1 74.44 311 LEU A CA 1
ATOM 2444 C C . LEU A 1 311 ? -16.922 14.859 -8.633 1 74.44 311 LEU A C 1
ATOM 2446 O O . LEU A 1 311 ? -17.297 15.352 -9.695 1 74.44 311 LEU A O 1
ATOM 2450 N N . LYS A 1 312 ? -17.297 15.273 -7.395 1 81.75 312 LYS A N 1
ATOM 2451 C CA . LYS A 1 312 ? -17.875 16.609 -7.297 1 81.75 312 LYS A CA 1
ATOM 2452 C C . LYS A 1 312 ? -16.781 17.672 -7.199 1 81.75 312 LYS A C 1
ATOM 2454 O O . LYS A 1 312 ? -15.812 17.5 -6.465 1 81.75 312 LYS A O 1
ATOM 2459 N N . PRO A 1 313 ? -16.938 18.703 -7.953 1 79 313 PRO A N 1
ATOM 2460 C CA . PRO A 1 313 ? -15.922 19.766 -7.949 1 79 313 PRO A CA 1
ATOM 2461 C C . PRO A 1 313 ? -15.617 20.281 -6.547 1 79 313 PRO A C 1
ATOM 2463 O O . PRO A 1 313 ? -14.477 20.625 -6.246 1 79 313 PRO A O 1
ATOM 2466 N N . SER A 1 314 ? -16.609 20.266 -5.715 1 82.88 314 SER A N 1
ATOM 2467 C CA . SER A 1 314 ? -16.422 20.797 -4.367 1 82.88 314 SER A CA 1
ATOM 2468 C C . SER A 1 314 ? -15.547 19.891 -3.523 1 82.88 314 SER A C 1
ATOM 2470 O O . SER A 1 314 ? -15.023 20.312 -2.488 1 82.88 314 SER A O 1
ATOM 2472 N N . GLN A 1 315 ? -15.391 18.719 -4.008 1 87.38 315 GLN A N 1
ATOM 2473 C CA . GLN A 1 315 ? -14.617 17.734 -3.248 1 87.38 315 GLN A CA 1
ATOM 2474 C C . GLN A 1 315 ? -13.211 17.578 -3.822 1 87.38 315 GLN A C 1
ATOM 2476 O O . GLN A 1 315 ? -12.43 16.75 -3.348 1 87.38 315 GLN A O 1
ATOM 2481 N N . MET A 1 316 ? -12.992 18.5 -4.703 1 86.38 316 MET A N 1
ATOM 2482 C CA . MET A 1 316 ? -11.719 18.312 -5.395 1 86.38 316 MET A CA 1
ATOM 2483 C C . MET A 1 316 ? -10.773 19.484 -5.117 1 86.38 316 MET A C 1
ATOM 2485 O O . MET A 1 316 ? -11.219 20.594 -4.824 1 86.38 316 MET A O 1
ATOM 2489 N N . THR A 1 317 ? -9.492 19.141 -5.125 1 88.81 317 THR A N 1
ATOM 2490 C CA . THR A 1 317 ? -8.406 20.109 -5.051 1 88.81 317 THR A CA 1
ATOM 2491 C C . THR A 1 317 ? -7.996 20.359 -3.602 1 88.81 317 THR A C 1
ATOM 2493 O O . THR A 1 317 ? -8.812 20.219 -2.688 1 88.81 317 THR A O 1
ATOM 2496 N N . THR A 1 318 ? -6.824 20.734 -3.457 1 92.06 318 THR A N 1
ATOM 2497 C CA . THR A 1 318 ? -6.25 21.062 -2.156 1 92.06 318 THR A CA 1
ATOM 2498 C C . THR A 1 318 ? -6.871 22.328 -1.59 1 92.06 318 THR A C 1
ATOM 2500 O O . THR A 1 318 ? -7.043 22.453 -0.376 1 92.06 318 THR A O 1
ATOM 2503 N N . ARG A 1 319 ? -7.293 23.219 -2.424 1 88.5 319 ARG A N 1
ATOM 2504 C CA . ARG A 1 319 ? -7.914 24.469 -1.999 1 88.5 319 ARG A CA 1
ATOM 2505 C C . ARG A 1 319 ? -9.219 24.203 -1.254 1 88.5 319 ARG A C 1
ATOM 2507 O O . ARG A 1 319 ? -9.43 24.719 -0.157 1 88.5 319 ARG A O 1
ATOM 2514 N N . ASN A 1 320 ? -10.094 23.406 -1.853 1 90.25 320 ASN A N 1
ATOM 2515 C CA . ASN A 1 320 ? -11.367 23.078 -1.22 1 90.25 320 ASN A CA 1
ATOM 2516 C C . ASN A 1 320 ? -11.164 22.328 0.09 1 90.25 320 ASN A C 1
ATOM 2518 O O . ASN A 1 320 ? -11.867 22.562 1.069 1 90.25 320 ASN A O 1
ATOM 2522 N N . MET A 1 321 ? -10.219 21.438 0.027 1 93 321 MET A N 1
ATOM 2523 C CA . MET A 1 321 ? -9.883 20.688 1.238 1 93 321 MET A CA 1
ATOM 2524 C C . MET A 1 321 ? -9.414 21.641 2.342 1 93 321 MET A C 1
ATOM 2526 O O . MET A 1 321 ? -9.883 21.547 3.479 1 93 321 MET A O 1
ATOM 2530 N N . SER A 1 322 ? -8.531 22.562 2.041 1 90.75 322 SER A N 1
ATOM 2531 C CA . SER A 1 322 ? -7.977 23.516 3.008 1 90.75 322 SER A CA 1
ATOM 2532 C C . SER A 1 322 ? -9.07 24.391 3.609 1 90.75 322 SER A C 1
ATOM 2534 O O . SER A 1 322 ? -9.047 24.688 4.809 1 90.75 322 SER A O 1
ATOM 2536 N N . LEU A 1 323 ? -9.961 24.781 2.756 1 87.62 323 LEU A N 1
ATOM 2537 C CA . LEU A 1 323 ? -11.07 25.609 3.219 1 87.62 323 LEU A CA 1
ATOM 2538 C C . LEU A 1 323 ? -11.953 24.828 4.195 1 87.62 323 LEU A C 1
ATOM 2540 O O . LEU A 1 323 ? -12.383 25.375 5.211 1 87.62 323 LEU A O 1
ATOM 2544 N N . ALA A 1 324 ? -12.195 23.609 3.869 1 89.38 324 ALA A N 1
ATOM 2545 C CA . ALA A 1 324 ? -13.023 22.781 4.738 1 89.38 324 ALA A CA 1
ATOM 2546 C C . ALA A 1 324 ? -12.344 22.562 6.09 1 89.38 324 ALA A C 1
ATOM 2548 O O . ALA A 1 324 ? -13 22.609 7.133 1 89.38 324 ALA A O 1
ATOM 2549 N N . VAL A 1 325 ? -11.102 22.312 6.066 1 90.75 325 VAL A N 1
ATOM 2550 C CA . VAL A 1 325 ? -10.336 22.109 7.293 1 90.75 325 VAL A CA 1
ATOM 2551 C C . VAL A 1 325 ? -10.352 23.375 8.133 1 90.75 325 VAL A C 1
ATOM 2553 O O . VAL A 1 325 ? -10.555 23.328 9.344 1 90.75 325 VAL A O 1
ATOM 2556 N N . SER A 1 326 ? -10.141 24.453 7.48 1 85.25 326 SER A N 1
ATOM 2557 C CA . SER A 1 326 ? -10.156 25.75 8.164 1 85.25 326 SER A CA 1
ATOM 2558 C C . SER A 1 326 ? -11.516 26.016 8.805 1 85.25 326 SER A C 1
ATOM 2560 O O . SER A 1 326 ? -11.586 26.484 9.945 1 85.25 326 SER A O 1
ATOM 2562 N N . ASP A 1 327 ? -12.531 25.703 8.055 1 85.69 327 ASP A N 1
ATOM 2563 C CA . ASP A 1 327 ? -13.875 25.891 8.57 1 85.69 327 ASP A CA 1
ATOM 2564 C C . ASP A 1 327 ? -14.117 25.031 9.812 1 85.69 327 ASP A C 1
ATOM 2566 O O . ASP A 1 327 ? -14.703 25.484 10.789 1 85.69 327 ASP A O 1
ATOM 2570 N N . CYS A 1 328 ? -13.703 23.859 9.719 1 87 328 CYS A N 1
ATOM 2571 C CA . CYS A 1 328 ? -13.836 22.953 10.859 1 87 328 CYS A CA 1
ATOM 2572 C C . CYS A 1 328 ? -13.023 23.453 12.039 1 87 328 CYS A C 1
ATOM 2574 O O . CYS A 1 328 ? -13.484 23.406 13.18 1 87 328 CYS A O 1
ATOM 2576 N N . PHE A 1 329 ? -11.883 23.891 11.734 1 85.19 329 PHE A N 1
ATOM 2577 C CA . PHE A 1 329 ? -10.984 24.406 12.758 1 85.19 329 PHE A CA 1
ATOM 2578 C C . PHE A 1 329 ? -11.625 25.578 13.484 1 85.19 329 PHE A C 1
ATOM 2580 O O . PHE A 1 329 ? -11.672 25.609 14.719 1 85.19 329 PHE A O 1
ATOM 2587 N N . TRP A 1 330 ? -12.242 26.422 12.852 1 80.69 330 TRP A N 1
ATOM 2588 C CA . TRP A 1 330 ? -12.805 27.641 13.445 1 80.69 330 TRP A CA 1
ATOM 2589 C C . TRP A 1 330 ? -14.109 27.328 14.172 1 80.69 330 TRP A C 1
ATOM 2591 O O . TRP A 1 330 ? -14.422 27.969 15.188 1 80.69 330 TRP A O 1
ATOM 2601 N N . ARG A 1 331 ? -14.789 26.438 13.609 1 82.25 331 ARG A N 1
ATOM 2602 C CA . ARG A 1 331 ? -15.984 26 14.32 1 82.25 331 ARG A CA 1
ATOM 2603 C C . ARG A 1 331 ? -15.633 25.438 15.688 1 82.25 331 ARG A C 1
ATOM 2605 O O . ARG A 1 331 ? -16.297 25.734 16.688 1 82.25 331 ARG A O 1
ATOM 2612 N N . MET A 1 332 ? -14.609 24.719 15.758 1 80.75 332 MET A N 1
ATOM 2613 C CA . MET A 1 332 ? -14.172 24.094 17 1 80.75 332 MET A CA 1
ATOM 2614 C C . MET A 1 332 ? -13.617 25.125 17.969 1 80.75 332 MET A C 1
ATOM 2616 O O . MET A 1 332 ? -13.797 25.016 19.172 1 80.75 332 MET A O 1
ATOM 2620 N N . VAL A 1 333 ? -12.969 26.031 17.375 1 75.25 333 VAL A N 1
ATOM 2621 C CA . VAL A 1 333 ? -12.445 27.109 18.188 1 75.25 333 VAL A CA 1
ATOM 2622 C C . VAL A 1 333 ? -13.594 27.875 18.844 1 75.25 333 VAL A C 1
ATOM 2624 O O . VAL A 1 333 ? -13.555 28.156 20.047 1 75.25 333 VAL A O 1
ATOM 2627 N N . ARG A 1 334 ? -14.586 28.156 18.094 1 73.5 334 ARG A N 1
ATOM 2628 C CA . ARG A 1 334 ? -15.758 28.859 18.609 1 73.5 334 ARG A CA 1
ATOM 2629 C C . ARG A 1 334 ? -16.438 28.078 19.719 1 73.5 334 ARG A C 1
ATOM 2631 O O . ARG A 1 334 ? -16.797 28.625 20.75 1 73.5 334 ARG A O 1
ATOM 2638 N N . ASP A 1 335 ? -16.5 26.859 19.469 1 73.81 335 ASP A N 1
ATOM 2639 C CA . ASP A 1 335 ? -17.156 25.984 20.453 1 73.81 335 ASP A CA 1
ATOM 2640 C C . ASP A 1 335 ? -16.328 25.906 21.734 1 73.81 335 ASP A C 1
ATOM 2642 O O . ASP A 1 335 ? -16.875 25.844 22.828 1 73.81 335 ASP A O 1
ATOM 2646 N N . SER A 1 336 ? -15.078 25.859 21.578 1 69.44 336 SER A N 1
ATOM 2647 C CA . SER A 1 336 ? -14.18 25.75 22.734 1 69.44 336 SER A CA 1
ATOM 2648 C C . SER A 1 336 ? -14.18 27.031 23.562 1 69.44 336 SER A C 1
ATOM 2650 O O . SER A 1 336 ? -14.141 26.969 24.781 1 69.44 336 SER A O 1
ATOM 2652 N N . ILE A 1 337 ? -14.188 28.141 22.891 1 63.12 337 ILE A N 1
ATOM 2653 C CA . ILE A 1 337 ? -14.18 29.438 23.562 1 63.12 337 ILE A CA 1
ATOM 2654 C C . ILE A 1 337 ? -15.492 29.625 24.328 1 63.12 337 ILE A C 1
ATOM 2656 O O . ILE A 1 337 ? -15.492 30.078 25.469 1 63.12 337 ILE A O 1
ATOM 2660 N N . GLU A 1 338 ? -16.469 29.281 23.656 1 62.47 338 GLU A N 1
ATOM 2661 C CA . GLU A 1 338 ? -17.766 29.406 24.297 1 62.47 338 GLU A CA 1
ATOM 2662 C C . GLU A 1 338 ? -17.844 28.531 25.547 1 62.47 338 GLU A C 1
ATOM 2664 O O . GLU A 1 338 ? -18.391 28.953 26.562 1 62.47 338 GLU A O 1
ATOM 2669 N N . SER A 1 339 ? -17.25 27.453 25.422 1 61.16 339 SER A N 1
ATOM 2670 C CA . SER A 1 339 ? -17.234 26.562 26.578 1 61.16 339 SER A CA 1
ATOM 2671 C C . SER A 1 339 ? -16.344 27.109 27.688 1 61.16 339 SER A C 1
ATOM 2673 O O . SER A 1 339 ? -16.688 27 28.859 1 61.16 339 SER A O 1
ATOM 2675 N N . GLN A 1 340 ? -15.273 27.609 27.297 1 57.41 340 GLN A N 1
ATOM 2676 C CA . GLN A 1 340 ? -14.359 28.172 28.266 1 57.41 340 GLN A CA 1
ATOM 2677 C C . GLN A 1 340 ? -14.914 29.469 28.875 1 57.41 340 GLN A C 1
ATOM 2679 O O . GLN A 1 340 ? -14.75 29.719 30.062 1 57.41 340 GLN A O 1
ATOM 2684 N N . ALA A 1 341 ? -15.445 30.266 27.969 1 53.28 341 ALA A N 1
ATOM 2685 C CA . ALA A 1 341 ? -16.109 31.469 28.484 1 53.28 341 ALA A CA 1
ATOM 2686 C C . ALA A 1 341 ? -17.203 31.109 29.484 1 53.28 341 ALA A C 1
ATOM 2688 O O . ALA A 1 341 ? -17.328 31.766 30.531 1 53.28 341 ALA A O 1
ATOM 2689 N N . ASP A 1 342 ? -17.844 30.141 29.125 1 50.84 342 ASP A N 1
ATOM 2690 C CA . ASP A 1 342 ? -18.875 29.688 30.047 1 50.84 342 ASP A CA 1
ATOM 2691 C C . ASP A 1 342 ? -18.266 29.172 31.344 1 50.84 342 ASP A C 1
ATOM 2693 O O . ASP A 1 342 ? -18.812 29.406 32.438 1 50.84 342 ASP A O 1
ATOM 2697 N N . ALA A 1 343 ? -17.109 28.5 31.172 1 50.88 343 ALA A N 1
ATOM 2698 C CA . ALA A 1 343 ? -16.422 28.016 32.375 1 50.88 343 ALA A CA 1
ATOM 2699 C C . ALA A 1 343 ? -15.914 29.172 33.219 1 50.88 343 ALA A C 1
ATOM 2701 O O . ALA A 1 343 ? -15.992 29.125 34.438 1 50.88 343 ALA A O 1
ATOM 2702 N N . PHE A 1 344 ? -15.391 30.109 32.531 1 43.12 344 PHE A N 1
ATOM 2703 C CA . PHE A 1 344 ? -14.93 31.297 33.25 1 43.12 344 PHE A CA 1
ATOM 2704 C C . PHE A 1 344 ? -16.094 32.031 33.906 1 43.12 344 PHE A C 1
ATOM 2706 O O . PHE A 1 344 ? -15.953 32.5 35.031 1 43.12 344 PHE A O 1
ATOM 2713 N N . ARG A 1 345 ? -17.172 32.156 33.219 1 46.09 345 ARG A N 1
ATOM 2714 C CA . ARG A 1 345 ? -18.344 32.812 33.781 1 46.09 345 ARG A CA 1
ATOM 2715 C C . ARG A 1 345 ? -18.875 32 34.969 1 46.09 345 ARG A C 1
ATOM 2717 O O . ARG A 1 345 ? -19.375 32.562 35.938 1 46.09 345 ARG A O 1
ATOM 2724 N N . ALA A 1 346 ? -18.703 30.797 34.875 1 49 346 ALA A N 1
ATOM 2725 C CA . ALA A 1 346 ? -19.219 29.953 35.938 1 49 346 ALA A CA 1
ATOM 2726 C C . ALA A 1 346 ? -18.359 30.062 37.188 1 49 346 ALA A C 1
ATOM 2728 O O . ALA A 1 346 ? -18.828 29.812 38.312 1 49 346 ALA A O 1
ATOM 2729 N N . THR A 1 347 ? -17.188 30.203 36.938 1 44 347 THR A N 1
ATOM 2730 C CA . THR A 1 347 ? -16.312 30.312 38.094 1 44 347 THR A CA 1
ATOM 2731 C C . THR A 1 347 ? -16.453 31.688 38.75 1 44 347 THR A C 1
ATOM 2733 O O . THR A 1 347 ? -15.969 31.922 39.844 1 44 347 THR A O 1
ATOM 2736 N N . ARG A 1 348 ? -17.203 32.562 38.188 1 36.81 348 ARG A N 1
ATOM 2737 C CA . ARG A 1 348 ? -17.5 33.812 38.875 1 36.81 348 ARG A CA 1
ATOM 2738 C C . ARG A 1 348 ? -18.844 33.719 39.625 1 36.81 348 ARG A C 1
ATOM 2740 O O . ARG A 1 348 ? -19.766 33.062 39.156 1 36.81 348 ARG A O 1
ATOM 2747 N N . MET B 1 1 ? 51.406 4.207 -23.828 1 45.16 1 MET B N 1
ATOM 2748 C CA . MET B 1 1 ? 50.875 3.689 -22.578 1 45.16 1 MET B CA 1
ATOM 2749 C C . MET B 1 1 ? 49.375 3.488 -22.688 1 45.16 1 MET B C 1
ATOM 2751 O O . MET B 1 1 ? 48.844 2.492 -22.203 1 45.16 1 MET B O 1
ATOM 2755 N N . LEU B 1 2 ? 48.656 4.297 -23.422 1 55.97 2 LEU B N 1
ATOM 2756 C CA . LEU B 1 2 ? 47.219 4.246 -23.625 1 55.97 2 LEU B CA 1
ATOM 2757 C C . LEU B 1 2 ? 46.844 3.082 -24.531 1 55.97 2 LEU B C 1
ATOM 2759 O O . LEU B 1 2 ? 45.812 2.418 -24.297 1 55.97 2 LEU B O 1
ATOM 2763 N N . SER B 1 3 ? 47.75 2.705 -25.453 1 65.25 3 SER B N 1
ATOM 2764 C CA . SER B 1 3 ? 47.469 1.659 -26.438 1 65.25 3 SER B CA 1
ATOM 2765 C C . SER B 1 3 ? 47.531 0.275 -25.797 1 65.25 3 SER B C 1
ATOM 2767 O O . SER B 1 3 ? 46.688 -0.589 -26.109 1 65.25 3 SER B O 1
ATOM 2769 N N . GLN B 1 4 ? 48.281 0.101 -24.75 1 59.44 4 GLN B N 1
ATOM 2770 C CA . GLN B 1 4 ? 48.406 -1.182 -24.062 1 59.44 4 GLN B CA 1
ATOM 2771 C C . GLN B 1 4 ? 47.188 -1.442 -23.172 1 59.44 4 GLN B C 1
ATOM 2773 O O . GLN B 1 4 ? 46.719 -2.568 -23.094 1 59.44 4 GLN B O 1
ATOM 2778 N N . TYR B 1 5 ? 46.625 -0.373 -22.594 1 58.28 5 TYR B N 1
ATOM 2779 C CA . TYR B 1 5 ? 45.469 -0.552 -21.719 1 58.28 5 TYR B CA 1
ATOM 2780 C C . TYR B 1 5 ? 44.219 -0.88 -22.547 1 58.28 5 TYR B C 1
ATOM 2782 O O . TYR B 1 5 ? 43.406 -1.715 -22.141 1 58.28 5 TYR B O 1
ATOM 2790 N N . GLN B 1 6 ? 44.188 -0.354 -23.812 1 58.22 6 GLN B N 1
ATOM 2791 C CA . GLN B 1 6 ? 43.062 -0.643 -24.672 1 58.22 6 GLN B CA 1
ATOM 2792 C C . GLN B 1 6 ? 43.062 -2.096 -25.125 1 58.22 6 GLN B C 1
ATOM 2794 O O . GLN B 1 6 ? 42.031 -2.758 -25.141 1 58.22 6 GLN B O 1
ATOM 2799 N N . LYS B 1 7 ? 44.219 -2.646 -25.344 1 61.22 7 LYS B N 1
ATOM 2800 C CA . LYS B 1 7 ? 44.344 -4.039 -25.75 1 61.22 7 LYS B CA 1
ATOM 2801 C C . LYS B 1 7 ? 44.031 -4.988 -24.609 1 61.22 7 LYS B C 1
ATOM 2803 O O . LYS B 1 7 ? 43.344 -6.008 -24.797 1 61.22 7 LYS B O 1
ATOM 2808 N N . GLU B 1 8 ? 44.375 -4.551 -23.375 1 61.41 8 GLU B N 1
ATOM 2809 C CA . GLU B 1 8 ? 44.094 -5.391 -22.219 1 61.41 8 GLU B CA 1
ATOM 2810 C C . GLU B 1 8 ? 42.594 -5.359 -21.875 1 61.41 8 GLU B C 1
ATOM 2812 O O . GLU B 1 8 ? 42.031 -6.383 -21.5 1 61.41 8 GLU B O 1
ATOM 2817 N N . LEU B 1 9 ? 41.906 -4.25 -22.141 1 59.81 9 LEU B N 1
ATOM 2818 C CA . LEU B 1 9 ? 40.469 -4.156 -21.922 1 59.81 9 LEU B CA 1
ATOM 2819 C C . LEU B 1 9 ? 39.719 -4.992 -22.953 1 59.81 9 LEU B C 1
ATOM 2821 O O . LEU B 1 9 ? 38.75 -5.691 -22.609 1 59.81 9 LEU B O 1
ATOM 2825 N N . GLU B 1 10 ? 40.25 -5.043 -24.203 1 62.69 10 GLU B N 1
ATOM 2826 C CA . GLU B 1 10 ? 39.594 -5.836 -25.234 1 62.69 10 GLU B CA 1
ATOM 2827 C C . GLU B 1 10 ? 39.812 -7.328 -25 1 62.69 10 GLU B C 1
ATOM 2829 O O . GLU B 1 10 ? 38.875 -8.125 -25.219 1 62.69 10 GLU B O 1
ATOM 2834 N N . ARG B 1 11 ? 40.906 -7.668 -24.422 1 62.5 11 ARG B N 1
ATOM 2835 C CA . ARG B 1 11 ? 41.188 -9.062 -24.078 1 62.5 11 ARG B CA 1
ATOM 2836 C C . ARG B 1 11 ? 40.281 -9.531 -22.938 1 62.5 11 ARG B C 1
ATOM 2838 O O . ARG B 1 11 ? 39.688 -10.602 -23.016 1 62.5 11 ARG B O 1
ATOM 2845 N N . LEU B 1 12 ? 40.062 -8.664 -21.922 1 59.47 12 LEU B N 1
ATOM 2846 C CA . LEU B 1 12 ? 39.25 -9.062 -20.781 1 59.47 12 LEU B CA 1
ATOM 2847 C C . LEU B 1 12 ? 37.781 -9.109 -21.156 1 59.47 12 LEU B C 1
ATOM 2849 O O . LEU B 1 12 ? 37.031 -9.992 -20.703 1 59.47 12 LEU B O 1
ATOM 2853 N N . GLU B 1 13 ? 37.406 -8.258 -22.141 1 62.12 13 GLU B N 1
ATOM 2854 C CA . GLU B 1 13 ? 36.031 -8.297 -22.641 1 62.12 13 GLU B CA 1
ATOM 2855 C C . GLU B 1 13 ? 35.75 -9.578 -23.422 1 62.12 13 GLU B C 1
ATOM 2857 O O . GLU B 1 13 ? 34.688 -10.195 -23.266 1 62.12 13 GLU B O 1
ATOM 2862 N N . LYS B 1 14 ? 36.75 -10.039 -24.203 1 60.62 14 LYS B N 1
ATOM 2863 C CA . LYS B 1 14 ? 36.625 -11.273 -24.953 1 60.62 14 LYS B CA 1
ATOM 2864 C C . LYS B 1 14 ? 36.656 -12.492 -24.031 1 60.62 14 LYS B C 1
ATOM 2866 O O . LYS B 1 14 ? 35.875 -13.43 -24.203 1 60.62 14 LYS B O 1
ATOM 2871 N N . GLU B 1 15 ? 37.438 -12.312 -23.016 1 61.06 15 GLU B N 1
ATOM 2872 C CA . GLU B 1 15 ? 37.469 -13.398 -22.031 1 61.06 15 GLU B CA 1
ATOM 2873 C C . GLU B 1 15 ? 36.188 -13.484 -21.234 1 61.06 15 GLU B C 1
ATOM 2875 O O . GLU B 1 15 ? 35.688 -14.57 -20.984 1 61.06 15 GLU B O 1
ATOM 2880 N N . ASN B 1 16 ? 35.656 -12.336 -20.922 1 58.31 16 ASN B N 1
ATOM 2881 C CA . ASN B 1 16 ? 34.375 -12.328 -20.219 1 58.31 16 ASN B CA 1
ATOM 2882 C C . ASN B 1 16 ? 33.25 -12.875 -21.078 1 58.31 16 ASN B C 1
ATOM 2884 O O . ASN B 1 16 ? 32.375 -13.594 -20.594 1 58.31 16 ASN B O 1
ATOM 2888 N N . LYS B 1 17 ? 33.281 -12.617 -22.375 1 57.16 17 LYS B N 1
ATOM 2889 C CA . LYS B 1 17 ? 32.312 -13.164 -23.297 1 57.16 17 LYS B CA 1
ATOM 2890 C C . LYS B 1 17 ? 32.438 -14.688 -23.406 1 57.16 17 LYS B C 1
ATOM 2892 O O . LYS B 1 17 ? 31.438 -15.406 -23.406 1 57.16 17 LYS B O 1
ATOM 2897 N N . VAL B 1 18 ? 33.719 -15.102 -23.469 1 55.19 18 VAL B N 1
ATOM 2898 C CA . VAL B 1 18 ? 33.938 -16.531 -23.562 1 55.19 18 VAL B CA 1
ATOM 2899 C C . VAL B 1 18 ? 33.531 -17.203 -22.234 1 55.19 18 VAL B C 1
ATOM 2901 O O . VAL B 1 18 ? 32.906 -18.266 -22.234 1 55.19 18 VAL B O 1
ATOM 2904 N N . LEU B 1 19 ? 33.781 -16.578 -21.109 1 52.47 19 LEU B N 1
ATOM 2905 C CA . LEU B 1 19 ? 33.438 -17.156 -19.812 1 52.47 19 LEU B CA 1
ATOM 2906 C C . LEU B 1 19 ? 31.922 -17.125 -19.609 1 52.47 19 LEU B C 1
ATOM 2908 O O . LEU B 1 19 ? 31.344 -18.078 -19.094 1 52.47 19 LEU B O 1
ATOM 2912 N N . LYS B 1 20 ? 31.297 -16.031 -20.141 1 51.09 20 LYS B N 1
ATOM 2913 C CA . LYS B 1 20 ? 29.844 -16.016 -20.109 1 51.09 20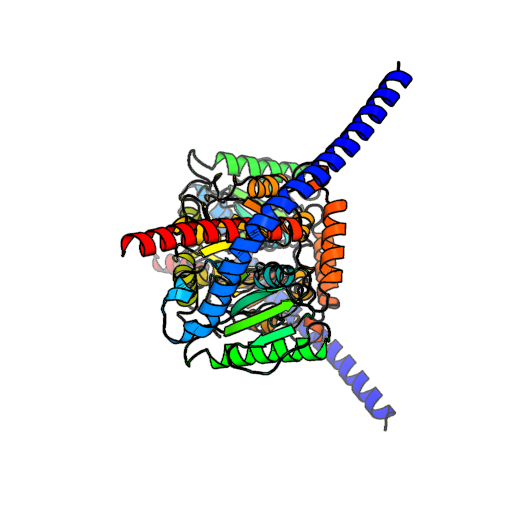 LYS B CA 1
ATOM 2914 C C . LYS B 1 20 ? 29.25 -17.094 -21.016 1 51.09 20 LYS B C 1
ATOM 2916 O O . LYS B 1 20 ? 28.281 -17.766 -20.641 1 51.09 20 LYS B O 1
ATOM 2921 N N . GLN B 1 21 ? 29.938 -17.297 -22.156 1 49.72 21 GLN B N 1
ATOM 2922 C CA . GLN B 1 21 ? 29.516 -18.359 -23.062 1 49.72 21 GLN B CA 1
ATOM 2923 C C . GLN B 1 21 ? 29.75 -19.734 -22.438 1 49.72 21 GLN B C 1
ATOM 2925 O O . GLN B 1 21 ? 28.906 -20.625 -22.547 1 49.72 21 GLN B O 1
ATOM 2930 N N . ARG B 1 22 ? 30.844 -19.875 -21.797 1 48.44 22 ARG B N 1
ATOM 2931 C CA . ARG B 1 22 ? 31.156 -21.141 -21.141 1 48.44 22 ARG B CA 1
ATOM 2932 C C . ARG B 1 22 ? 30.25 -21.391 -19.938 1 48.44 22 ARG B C 1
ATOM 2934 O O . ARG B 1 22 ? 29.812 -22.516 -19.703 1 48.44 22 ARG B O 1
ATOM 2941 N N . LEU B 1 23 ? 30.016 -20.25 -19.203 1 46.84 23 LEU B N 1
ATOM 2942 C CA . LEU B 1 23 ? 29.062 -20.375 -18.109 1 46.84 23 LEU B CA 1
ATOM 2943 C C . LEU B 1 23 ? 27.656 -20.688 -18.625 1 46.84 23 LEU B C 1
ATOM 2945 O O . LEU B 1 23 ? 26.938 -21.484 -18.047 1 46.84 23 LEU B O 1
ATOM 2949 N N . LEU B 1 24 ? 27.375 -20.141 -19.812 1 44.97 24 LEU B N 1
ATOM 2950 C CA . LEU B 1 24 ? 26.125 -20.469 -20.5 1 44.97 24 LEU B CA 1
ATOM 2951 C C . LEU B 1 24 ? 26.125 -21.906 -20.984 1 44.97 24 LEU B C 1
ATOM 2953 O O . LEU B 1 24 ? 25.125 -22.609 -20.875 1 44.97 24 LEU B O 1
ATOM 2957 N N . LEU B 1 25 ? 27.219 -22.359 -21.484 1 45.41 25 LEU B N 1
ATOM 2958 C CA . LEU B 1 25 ? 27.359 -23.719 -22 1 45.41 25 LEU B CA 1
ATOM 2959 C C . LEU B 1 25 ? 27.469 -24.719 -20.859 1 45.41 25 LEU B C 1
ATOM 2961 O O . LEU B 1 25 ? 26.906 -25.812 -20.922 1 45.41 25 LEU B O 1
ATOM 2965 N N . ALA B 1 26 ? 28.297 -24.438 -19.891 1 46.09 26 ALA B N 1
ATOM 2966 C CA . ALA B 1 26 ? 28.359 -25.312 -18.734 1 46.09 26 ALA B CA 1
ATOM 2967 C C . ALA B 1 26 ? 27.016 -25.406 -18.031 1 46.09 26 ALA B C 1
ATOM 2969 O O . ALA B 1 26 ? 26.625 -26.484 -17.562 1 46.09 26 ALA B O 1
ATOM 2970 N N . ASP B 1 27 ? 26.297 -24.281 -17.984 1 43.44 27 ASP B N 1
ATOM 2971 C CA . ASP B 1 27 ? 24.922 -24.266 -17.5 1 43.44 27 ASP B CA 1
ATOM 2972 C C . ASP B 1 27 ? 24 -25.047 -18.438 1 43.44 27 ASP B C 1
ATOM 2974 O O . ASP B 1 27 ? 23.094 -25.734 -17.984 1 43.44 27 ASP B O 1
ATOM 2978 N N . GLN B 1 28 ? 24.359 -25.156 -19.703 1 45.78 28 GLN B N 1
ATOM 2979 C CA . GLN B 1 28 ? 23.594 -25.969 -20.641 1 45.78 28 GLN B CA 1
ATOM 2980 C C . GLN B 1 28 ? 23.828 -27.469 -20.406 1 45.78 28 GLN B C 1
ATOM 2982 O O . GLN B 1 28 ? 22.891 -28.266 -20.484 1 45.78 28 GLN B O 1
ATOM 2987 N N . GLY B 1 29 ? 25.031 -27.891 -20.281 1 44.09 29 GLY B N 1
ATOM 2988 C CA . GLY B 1 29 ? 25.297 -29.281 -20.016 1 44.09 29 GLY B CA 1
ATOM 2989 C C . GLY B 1 29 ? 24.781 -29.75 -18.656 1 44.09 29 GLY B C 1
ATOM 2990 O O . GLY B 1 29 ? 24.266 -30.859 -18.531 1 44.09 29 GLY B O 1
ATOM 2991 N N . ALA B 1 30 ? 25.141 -29.109 -17.547 1 41.88 30 ALA B N 1
ATOM 2992 C CA . ALA B 1 30 ? 24.562 -29.422 -16.234 1 41.88 30 ALA B CA 1
ATOM 2993 C C . ALA B 1 30 ? 23.047 -29.312 -16.266 1 41.88 30 ALA B C 1
ATOM 2995 O O . ALA B 1 30 ? 22.344 -30.141 -15.68 1 41.88 30 ALA B O 1
ATOM 2996 N N . VAL B 1 31 ? 22.453 -28.406 -17.016 1 45.44 31 VAL B N 1
ATOM 2997 C CA . VAL B 1 31 ? 21.016 -28.375 -17.266 1 45.44 31 VAL B CA 1
ATOM 2998 C C . VAL B 1 31 ? 20.609 -29.609 -18.062 1 45.44 31 VAL B C 1
ATOM 3000 O O . VAL B 1 31 ? 19.578 -30.219 -17.797 1 45.44 31 VAL B O 1
ATOM 3003 N N . LYS B 1 32 ? 21.406 -30.234 -19.031 1 45.41 32 LYS B N 1
ATOM 3004 C CA . LYS B 1 32 ? 21.062 -31.406 -19.828 1 45.41 32 LYS B CA 1
ATOM 3005 C C . LYS B 1 32 ? 21.125 -32.688 -18.984 1 45.41 32 LYS B C 1
ATOM 3007 O O . LYS B 1 32 ? 20.234 -33.531 -19.047 1 45.41 32 LYS B O 1
ATOM 3012 N N . ARG B 1 33 ? 22.172 -33.031 -18.281 1 43.56 33 ARG B N 1
ATOM 3013 C CA . ARG B 1 33 ? 22.234 -34.188 -17.391 1 43.56 33 ARG B CA 1
ATOM 3014 C C . ARG B 1 33 ? 21.234 -34.031 -16.25 1 43.56 33 ARG B C 1
ATOM 3016 O O . ARG B 1 33 ? 20.578 -35.031 -15.867 1 43.56 33 ARG B O 1
ATOM 3023 N N . LEU B 1 34 ? 21.156 -32.875 -15.531 1 41.03 34 LEU B N 1
ATOM 3024 C CA . LEU B 1 34 ? 20.078 -32.625 -14.586 1 41.03 34 LEU B CA 1
ATOM 3025 C C . LEU B 1 34 ? 18.719 -32.719 -15.273 1 41.03 34 LEU B C 1
ATOM 3027 O O . LEU B 1 34 ? 17.75 -33.219 -14.703 1 41.03 34 LEU B O 1
ATOM 3031 N N . ARG B 1 35 ? 18.578 -32.562 -16.547 1 43.59 35 ARG B N 1
ATOM 3032 C CA . ARG B 1 35 ? 17.391 -32.781 -17.359 1 43.59 35 ARG B CA 1
ATOM 3033 C C . ARG B 1 35 ? 17.125 -34.281 -17.547 1 43.59 35 ARG B C 1
ATOM 3035 O O . ARG B 1 35 ? 15.984 -34.719 -17.5 1 43.59 35 ARG B O 1
ATOM 3042 N N . ARG B 1 36 ? 18.125 -35.031 -17.906 1 43.97 36 ARG B N 1
ATOM 3043 C CA . ARG B 1 36 ? 17.906 -36.469 -18.047 1 43.97 36 ARG B CA 1
ATOM 3044 C C . ARG B 1 36 ? 17.5 -37.125 -16.719 1 43.97 36 ARG B C 1
ATOM 3046 O O . ARG B 1 36 ? 16.609 -37.969 -16.672 1 43.97 36 ARG B O 1
ATOM 3053 N N . LEU B 1 37 ? 18.312 -37 -15.711 1 42.88 37 LEU B N 1
ATOM 3054 C CA . LEU B 1 37 ? 17.922 -37.5 -14.398 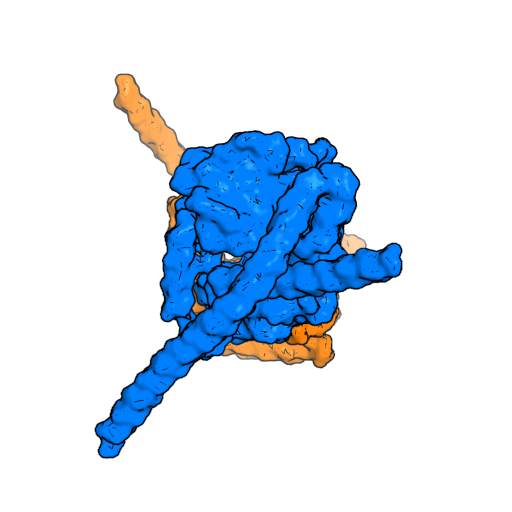1 42.88 37 LEU B CA 1
ATOM 3055 C C . LEU B 1 37 ? 16.609 -36.844 -13.938 1 42.88 37 LEU B C 1
ATOM 3057 O O . LEU B 1 37 ? 15.781 -37.5 -13.312 1 42.88 37 LEU B O 1
ATOM 3061 N N . LYS B 1 38 ? 16.312 -35.688 -14.219 1 43.78 38 LYS B N 1
ATOM 3062 C CA . LYS B 1 38 ? 15.062 -34.969 -14.016 1 43.78 38 LYS B CA 1
ATOM 3063 C C . LYS B 1 38 ? 13.938 -35.531 -14.875 1 43.78 38 LYS B C 1
ATOM 3065 O O . LYS B 1 38 ? 12.797 -35.656 -14.422 1 43.78 38 LYS B O 1
ATOM 3070 N N . ARG B 1 39 ? 14.273 -36 -16.078 1 44.44 39 ARG B N 1
ATOM 3071 C CA . ARG B 1 39 ? 13.25 -36.625 -16.922 1 44.44 39 ARG B CA 1
ATOM 3072 C C . ARG B 1 39 ? 12.719 -37.906 -16.266 1 44.44 39 ARG B C 1
ATOM 3074 O O . ARG B 1 39 ? 11.508 -38.156 -16.281 1 44.44 39 ARG B O 1
ATOM 3081 N N . SER B 1 40 ? 13.695 -38.75 -15.922 1 43.97 40 SER B N 1
ATOM 3082 C CA . SER B 1 40 ? 13.234 -40 -15.336 1 43.97 40 SER B CA 1
ATOM 3083 C C . SER B 1 40 ? 12.43 -39.75 -14.062 1 43.97 40 SER B C 1
ATOM 3085 O O . SER B 1 40 ? 11.367 -40.375 -13.859 1 43.97 40 SER B O 1
ATOM 3087 N N . LEU B 1 41 ? 12.914 -39.062 -13.203 1 42.22 41 LEU B N 1
ATOM 3088 C CA . LEU B 1 41 ? 12.172 -38.75 -11.984 1 42.22 41 LEU B CA 1
ATOM 3089 C C . LEU B 1 41 ? 10.93 -37.938 -12.297 1 42.22 41 LEU B C 1
ATOM 3091 O O . LEU B 1 41 ? 9.867 -38.156 -11.703 1 42.22 41 LEU B O 1
ATOM 3095 N N . ILE B 1 42 ? 11.047 -37.125 -13.281 1 42.81 42 ILE B N 1
ATOM 3096 C CA . ILE B 1 42 ? 9.922 -36.344 -13.789 1 42.81 42 ILE B CA 1
ATOM 3097 C C . ILE B 1 42 ? 8.852 -37.281 -14.336 1 42.81 42 ILE B C 1
ATOM 3099 O O . ILE B 1 42 ? 7.656 -37.062 -14.102 1 42.81 42 ILE B O 1
ATOM 3103 N N . ASP B 1 43 ? 9.445 -38.219 -15.203 1 45.47 43 ASP B N 1
ATOM 3104 C CA . ASP B 1 43 ? 8.492 -39.219 -15.695 1 45.47 43 ASP B CA 1
ATOM 3105 C C . ASP B 1 43 ? 7.801 -39.938 -14.547 1 45.47 43 ASP B C 1
ATOM 3107 O O . ASP B 1 43 ? 6.598 -40.188 -14.594 1 45.47 43 ASP B O 1
ATOM 3111 N N . MET B 1 44 ? 8.547 -40.344 -13.648 1 44.78 44 MET B N 1
ATOM 3112 C CA . MET B 1 44 ? 7.949 -40.969 -12.484 1 44.78 44 MET B CA 1
ATOM 3113 C C . MET B 1 44 ? 6.992 -40 -11.773 1 44.78 44 MET B C 1
ATOM 3115 O O . MET B 1 44 ? 5.879 -40.406 -11.414 1 44.78 44 MET B O 1
ATOM 3119 N N . TYR B 1 45 ? 7.406 -38.875 -11.469 1 47.91 45 TYR B N 1
ATOM 3120 C CA . TYR B 1 45 ? 6.547 -37.906 -10.789 1 47.91 45 TYR B CA 1
ATOM 3121 C C . TYR B 1 45 ? 5.371 -37.5 -11.68 1 47.91 45 TYR B C 1
ATOM 3123 O O . TYR B 1 45 ? 4.254 -37.312 -11.195 1 47.91 45 TYR B O 1
ATOM 3131 N N . SER B 1 46 ? 5.766 -37.312 -12.938 1 46.88 46 SER B N 1
ATOM 3132 C CA . SER B 1 46 ? 4.641 -37.031 -13.82 1 46.88 46 SER B CA 1
ATOM 3133 C C . SER B 1 46 ? 3.594 -38.156 -13.742 1 46.88 46 SER B C 1
ATOM 3135 O O . SER B 1 46 ? 2.391 -37.875 -13.75 1 46.88 46 SER B O 1
ATOM 3137 N N . GLU B 1 47 ? 4.168 -39.344 -13.812 1 45.84 47 GLU B N 1
ATOM 3138 C CA . GLU B 1 47 ? 3.254 -40.469 -13.617 1 45.84 47 GLU B CA 1
ATOM 3139 C C . GLU B 1 47 ? 2.598 -40.406 -12.242 1 45.84 47 GLU B C 1
ATOM 3141 O O . GLU B 1 47 ? 1.411 -40.719 -12.102 1 45.84 47 GLU B O 1
ATOM 3146 N N . VAL B 1 48 ? 3.375 -40.062 -11.344 1 47 48 VAL B N 1
ATOM 3147 C CA . VAL B 1 48 ? 2.812 -39.938 -10.008 1 47 48 VAL B CA 1
ATOM 3148 C C . VAL B 1 48 ? 1.842 -38.75 -9.953 1 47 48 VAL B C 1
ATOM 3150 O O . VAL B 1 48 ? 0.763 -38.875 -9.367 1 47 48 VAL B O 1
ATOM 3153 N N . LEU B 1 49 ? 2.258 -37.688 -10.555 1 48.47 49 LEU B N 1
ATOM 3154 C CA . LEU B 1 49 ? 1.333 -36.562 -10.625 1 48.47 49 LEU B CA 1
ATOM 3155 C C . LEU B 1 49 ? 0.085 -36.906 -11.422 1 48.47 49 LEU B C 1
ATOM 3157 O O . LEU B 1 49 ? -1.025 -36.531 -11.055 1 48.47 49 LEU B O 1
ATOM 3161 N N . ASP B 1 50 ? 0.297 -37.562 -12.562 1 45 50 ASP B N 1
ATOM 3162 C CA . ASP B 1 50 ? -0.854 -38.094 -13.281 1 45 50 ASP B CA 1
ATOM 3163 C C . ASP B 1 50 ? -1.641 -39.094 -12.406 1 45 50 ASP B C 1
ATOM 3165 O O . ASP B 1 50 ? -2.873 -39.094 -12.438 1 45 50 ASP B O 1
ATOM 3169 N N . LEU B 1 51 ? -0.955 -39.938 -11.836 1 41.25 51 LEU B N 1
ATOM 3170 C CA . LEU B 1 51 ? -1.604 -40.844 -10.922 1 41.25 51 LEU B CA 1
ATOM 3171 C C . LEU B 1 51 ? -2.258 -40.125 -9.766 1 41.25 51 LEU B C 1
ATOM 3173 O O . LEU B 1 51 ? -3.367 -40.469 -9.344 1 41.25 51 LEU B O 1
ATOM 3177 N N . LEU B 1 52 ? -1.564 -39.156 -9.273 1 42.94 52 LEU B N 1
ATOM 3178 C CA . LEU B 1 52 ? -2.145 -38.406 -8.164 1 42.94 52 LEU B CA 1
ATOM 3179 C C . LEU B 1 52 ? -3.324 -37.562 -8.641 1 42.94 52 LEU B C 1
ATOM 3181 O O . LEU B 1 52 ? -4.273 -37.344 -7.887 1 42.94 52 LEU B O 1
ATOM 3185 N N . SER B 1 53 ? -3.305 -36.969 -9.758 1 42.44 53 SER B N 1
ATOM 3186 C CA . SER B 1 53 ? -4.469 -36.281 -10.305 1 42.44 53 SER B CA 1
ATOM 3187 C C . SER B 1 53 ? -5.652 -37.219 -10.453 1 42.44 53 SER B C 1
ATOM 3189 O O . SER B 1 53 ? -6.805 -36.844 -10.266 1 42.44 53 SER B O 1
ATOM 3191 N N . GLU B 1 54 ? -5.43 -38.375 -11.031 1 40.25 54 GLU B N 1
ATOM 3192 C CA . GLU B 1 54 ? -6.508 -39.344 -11.117 1 40.25 54 GLU B CA 1
ATOM 3193 C C . GLU B 1 54 ? -6.949 -39.812 -9.734 1 40.25 54 GLU B C 1
ATOM 3195 O O . GLU B 1 54 ? -8.133 -40.062 -9.5 1 40.25 54 GLU B O 1
ATOM 3200 N N . TYR B 1 55 ? -6.016 -40.094 -8.898 1 35.25 55 TYR B N 1
ATOM 3201 C CA . TYR B 1 55 ? -6.371 -40.562 -7.562 1 35.25 55 TYR B CA 1
ATOM 3202 C C . TYR B 1 55 ? -6.789 -39.406 -6.676 1 35.25 55 TYR B C 1
ATOM 3204 O O . TYR B 1 55 ? -7.059 -39.594 -5.484 1 35.25 55 TYR B O 1
ATOM 3212 N N . ASP B 1 56 ? -6.602 -38.281 -6.902 1 40.84 56 ASP B N 1
ATOM 3213 C CA . ASP B 1 56 ? -6.977 -37.125 -6.062 1 40.84 56 ASP B CA 1
ATOM 3214 C C . ASP B 1 56 ? -8.438 -37.219 -5.625 1 40.84 56 ASP B C 1
ATOM 3216 O O . ASP B 1 56 ? -8.938 -36.375 -4.906 1 40.84 56 ASP B O 1
ATOM 3220 N N . SER B 1 57 ? -9.273 -37.938 -6.242 1 38.69 57 SER B N 1
ATOM 3221 C CA . SER B 1 57 ? -10.602 -38 -5.641 1 38.69 57 SER B CA 1
ATOM 3222 C C . SER B 1 57 ? -10.547 -38.562 -4.227 1 38.69 57 SER B C 1
ATOM 3224 O O . SER B 1 57 ? -11.336 -38.188 -3.365 1 38.69 57 SER B O 1
ATOM 3226 N N . SER B 1 58 ? -10.039 -39.812 -3.961 1 35.16 58 SER B N 1
ATOM 3227 C CA . SER B 1 58 ? -10.117 -40.469 -2.656 1 35.16 58 SER B CA 1
ATOM 3228 C C . SER B 1 58 ? -8.875 -40.156 -1.815 1 35.16 58 SER B C 1
ATOM 3230 O O . SER B 1 58 ? -8.898 -40.312 -0.593 1 35.16 58 SER B O 1
ATOM 3232 N N . TYR B 1 59 ? -7.57 -40.438 -2.271 1 34.5 59 TYR B N 1
ATOM 3233 C CA . TYR B 1 59 ? -6.391 -40.406 -1.416 1 34.5 59 TYR B CA 1
ATOM 3234 C C . TYR B 1 59 ? -5.922 -39 -1.166 1 34.5 59 TYR B C 1
ATOM 3236 O O . TYR B 1 59 ? -5.824 -38.188 -2.1 1 34.5 59 TYR B O 1
ATOM 3244 N N . ASP B 1 60 ? -5.809 -38.438 0.041 1 40.66 60 ASP B N 1
ATOM 3245 C CA . ASP B 1 60 ? -5.125 -37.375 0.797 1 40.66 60 ASP B CA 1
ATOM 3246 C C . ASP B 1 60 ? -3.732 -37.125 0.228 1 40.66 60 ASP B C 1
ATOM 3248 O O . ASP B 1 60 ? -2.912 -36.438 0.866 1 40.66 60 ASP B O 1
ATOM 3252 N N . THR B 1 61 ? -3.303 -37.812 -0.742 1 39.97 61 THR B N 1
ATOM 3253 C CA . THR B 1 61 ? -1.94 -37.812 -1.265 1 39.97 61 THR B CA 1
ATOM 3254 C C . THR B 1 61 ? -1.66 -36.5 -2.01 1 39.97 61 THR B C 1
ATOM 3256 O O . THR B 1 61 ? -0.503 -36.094 -2.16 1 39.97 61 THR B O 1
ATOM 3259 N N . ALA B 1 62 ? -2.582 -36.031 -2.848 1 45.09 62 ALA B N 1
ATOM 3260 C CA . ALA B 1 62 ? -2.424 -34.75 -3.527 1 45.09 62 ALA B CA 1
ATOM 3261 C C . ALA B 1 62 ? -1.879 -33.688 -2.574 1 45.09 62 ALA B C 1
ATOM 3263 O O . ALA B 1 62 ? -1.107 -32.812 -2.982 1 45.09 62 ALA B O 1
ATOM 3264 N N . ASP B 1 63 ? -2.258 -33.938 -1.252 1 51.53 63 ASP B N 1
ATOM 3265 C CA . ASP B 1 63 ? -1.753 -33.031 -0.206 1 51.53 63 ASP B CA 1
ATOM 3266 C C . ASP B 1 63 ? -0.255 -33.25 0.011 1 51.53 63 ASP B C 1
ATOM 3268 O O . ASP B 1 63 ? 0.399 -32.438 0.667 1 51.53 63 ASP B O 1
ATOM 3272 N N . ASN B 1 64 ? 0.301 -34.344 -0.745 1 58.94 64 ASN B N 1
ATOM 3273 C CA . ASN B 1 64 ? 1.688 -34.656 -0.402 1 58.94 64 ASN B CA 1
ATOM 3274 C C . ASN B 1 64 ? 2.648 -34.156 -1.479 1 58.94 64 ASN B C 1
ATOM 3276 O O . ASN B 1 64 ? 3.867 -34.25 -1.324 1 58.94 64 ASN B O 1
ATOM 3280 N N . LEU B 1 65 ? 2.035 -33.594 -2.643 1 69.12 65 LEU B N 1
ATOM 3281 C CA . LEU B 1 65 ? 2.959 -33.125 -3.662 1 69.12 65 LEU B CA 1
ATOM 3282 C C . LEU B 1 65 ? 3.342 -31.672 -3.406 1 69.12 65 LEU B C 1
ATOM 3284 O O . LEU B 1 65 ? 2.535 -30.891 -2.891 1 69.12 65 LEU B O 1
ATOM 3288 N N . PRO B 1 66 ? 4.551 -31.469 -3.807 1 84.75 66 PRO B N 1
ATOM 3289 C CA . PRO B 1 66 ? 4.992 -30.078 -3.65 1 84.75 66 PRO B CA 1
ATOM 3290 C C . PRO B 1 66 ? 4.145 -29.094 -4.461 1 84.75 66 PRO B C 1
ATOM 3292 O O . PRO B 1 66 ? 3.691 -29.438 -5.559 1 84.75 66 PRO B O 1
ATOM 3295 N N . ARG B 1 67 ? 3.832 -28.094 -3.961 1 90.38 67 ARG B N 1
ATOM 3296 C CA . ARG B 1 67 ? 3.08 -27.047 -4.625 1 90.38 67 ARG B CA 1
ATOM 3297 C C . ARG B 1 67 ? 3.662 -25.672 -4.297 1 90.38 67 ARG B C 1
ATOM 3299 O O . ARG B 1 67 ? 4.285 -25.484 -3.248 1 90.38 67 ARG B O 1
ATOM 3306 N N . VAL B 1 68 ? 3.518 -24.828 -5.242 1 94.5 68 VAL B N 1
ATOM 3307 C CA . VAL B 1 68 ? 3.967 -23.453 -5.055 1 94.5 68 VAL B CA 1
ATOM 3308 C C . VAL B 1 68 ? 2.787 -22.578 -4.637 1 94.5 68 VAL B C 1
ATOM 3310 O O . VAL B 1 68 ? 1.837 -22.391 -5.402 1 94.5 68 VAL B O 1
ATOM 3313 N N . VAL B 1 69 ? 2.852 -22.109 -3.455 1 96.75 69 VAL B N 1
ATOM 3314 C CA . VAL B 1 69 ? 1.791 -21.25 -2.92 1 96.75 69 VAL B CA 1
ATOM 3315 C C . VAL B 1 69 ? 2.193 -19.781 -3.035 1 96.75 69 VAL B C 1
ATOM 3317 O O . VAL B 1 69 ? 3.219 -19.375 -2.488 1 96.75 69 VAL B O 1
ATOM 3320 N N . VAL B 1 70 ? 1.4 -19.078 -3.74 1 97.56 70 VAL B N 1
ATOM 3321 C CA . VAL B 1 70 ? 1.682 -17.656 -3.957 1 97.56 70 VAL B CA 1
ATOM 3322 C C . VAL B 1 70 ? 0.928 -16.812 -2.93 1 97.56 70 VAL B C 1
ATOM 3324 O O . VAL B 1 70 ? -0.3 -16.891 -2.836 1 97.56 70 VAL B O 1
ATOM 3327 N N . VAL B 1 71 ? 1.646 -16.047 -2.168 1 97.81 71 VAL B N 1
ATOM 3328 C CA . VAL B 1 71 ? 1.04 -15.219 -1.133 1 97.81 71 VAL B CA 1
ATOM 3329 C C . VAL B 1 71 ? 1.544 -13.781 -1.258 1 97.81 71 VAL B C 1
ATOM 3331 O O . VAL B 1 71 ? 2.672 -13.547 -1.697 1 97.81 71 VAL B O 1
ATOM 3334 N N . GLY B 1 72 ? 0.741 -12.812 -0.91 1 97.56 72 GLY B N 1
ATOM 3335 C CA . GLY B 1 72 ? 1.035 -11.391 -0.975 1 97.56 72 GLY B CA 1
ATOM 3336 C C . GLY B 1 72 ? -0.145 -10.516 -0.591 1 97.56 72 GLY B C 1
ATOM 3337 O O . GLY B 1 72 ? -1.258 -11.016 -0.408 1 97.56 72 GLY B O 1
ATOM 3338 N N . ASP B 1 73 ? 0.176 -9.266 -0.512 1 96.38 73 ASP B N 1
ATOM 3339 C CA . ASP B 1 73 ? -0.904 -8.32 -0.26 1 96.38 73 ASP B CA 1
ATOM 3340 C C . ASP B 1 73 ? -1.812 -8.18 -1.48 1 96.38 73 ASP B C 1
ATOM 3342 O O . ASP B 1 73 ? -1.416 -8.531 -2.596 1 96.38 73 ASP B O 1
ATOM 3346 N N . GLN B 1 74 ? -3.01 -7.746 -1.223 1 94.44 74 GLN B N 1
ATOM 3347 C CA . GLN B 1 74 ? -3.916 -7.496 -2.34 1 94.44 74 GLN B CA 1
ATOM 3348 C C . GLN B 1 74 ? -3.271 -6.582 -3.377 1 94.44 74 GLN B C 1
ATOM 3350 O O . GLN B 1 74 ? -2.678 -5.559 -3.029 1 94.44 74 GLN B O 1
ATOM 3355 N N . SER B 1 75 ? -3.32 -6.965 -4.609 1 91 75 SER B N 1
ATOM 3356 C CA . SER B 1 75 ? -2.84 -6.219 -5.766 1 91 75 SER B CA 1
ATOM 3357 C C . SER B 1 75 ? -1.32 -6.09 -5.75 1 91 75 SER B C 1
ATOM 3359 O O . SER B 1 75 ? -0.763 -5.164 -6.34 1 91 75 SER B O 1
ATOM 3361 N N . ALA B 1 76 ? -0.643 -6.945 -5.102 1 93.31 76 ALA B N 1
ATOM 3362 C CA . ALA B 1 76 ? 0.817 -6.914 -5.055 1 93.31 76 ALA B CA 1
ATOM 3363 C C . ALA B 1 76 ? 1.422 -7.465 -6.34 1 93.31 76 ALA B C 1
ATOM 3365 O O . ALA B 1 76 ? 2.604 -7.254 -6.621 1 93.31 76 ALA B O 1
ATOM 3366 N N . GLY B 1 77 ? 0.625 -8.242 -7.078 1 92.56 77 GLY B N 1
ATOM 3367 C CA . GLY B 1 77 ? 1.117 -8.812 -8.32 1 92.56 77 GLY B CA 1
ATOM 3368 C C . GLY B 1 77 ? 1.155 -10.328 -8.312 1 92.56 77 GLY B C 1
ATOM 3369 O O . GLY B 1 77 ? 1.821 -10.938 -9.148 1 92.56 77 GLY B O 1
ATOM 3370 N N . LYS B 1 78 ? 0.454 -10.969 -7.43 1 94.75 78 LYS B N 1
ATOM 3371 C CA . LYS B 1 78 ? 0.435 -12.422 -7.309 1 94.75 78 LYS B CA 1
ATOM 3372 C C . LYS B 1 78 ? -0.023 -13.078 -8.609 1 94.75 78 LYS B C 1
ATOM 3374 O O . LYS B 1 78 ? 0.675 -13.93 -9.164 1 94.75 78 LYS B O 1
ATOM 3379 N N . THR B 1 79 ? -1.181 -12.625 -9.086 1 92.69 79 THR B N 1
ATOM 3380 C CA . THR B 1 79 ? -1.789 -13.227 -10.266 1 92.69 79 THR B CA 1
ATOM 3381 C C . THR B 1 79 ? -0.959 -12.93 -11.516 1 92.69 79 THR B C 1
ATOM 3383 O O . THR B 1 79 ? -0.835 -13.773 -12.398 1 92.69 79 THR B O 1
ATOM 3386 N N . SER B 1 80 ? -0.398 -11.758 -11.547 1 92.31 80 SER B N 1
ATOM 3387 C CA . SER B 1 80 ? 0.424 -11.391 -12.695 1 92.31 80 SER B CA 1
ATOM 3388 C C . SER B 1 80 ? 1.668 -12.266 -12.789 1 92.31 80 SER B C 1
ATOM 3390 O O . SER B 1 80 ? 2.084 -12.656 -13.883 1 92.31 80 SER B O 1
ATOM 3392 N N . VAL B 1 81 ? 2.268 -12.523 -11.672 1 94.62 81 VAL B N 1
ATOM 3393 C CA . VAL B 1 81 ? 3.447 -13.383 -11.641 1 94.62 81 VAL B CA 1
ATOM 3394 C C . VAL B 1 81 ? 3.078 -14.789 -12.117 1 94.62 81 VAL B C 1
ATOM 3396 O O . VAL B 1 81 ? 3.809 -15.398 -12.906 1 94.62 81 VAL B O 1
ATOM 3399 N N . LEU B 1 82 ? 1.943 -15.258 -11.664 1 94.5 82 LEU B N 1
ATOM 3400 C CA . LEU B 1 82 ? 1.475 -16.578 -12.047 1 94.5 82 LEU B CA 1
ATOM 3401 C C . LEU B 1 82 ? 1.223 -16.656 -13.555 1 94.5 82 LEU B C 1
ATOM 3403 O O . LEU B 1 82 ? 1.523 -17.672 -14.188 1 94.5 82 LEU B O 1
ATOM 3407 N N . GLU B 1 83 ? 0.702 -15.594 -14.086 1 93.94 83 GLU B N 1
ATOM 3408 C CA . GLU B 1 83 ? 0.432 -15.555 -15.516 1 93.94 83 GLU B CA 1
ATOM 3409 C C . GLU B 1 83 ? 1.727 -15.586 -16.328 1 93.94 83 GLU B C 1
ATOM 3411 O O . GLU B 1 83 ? 1.774 -16.172 -17.406 1 93.94 83 GLU B O 1
ATOM 3416 N N . MET B 1 84 ? 2.684 -14.969 -15.789 1 93.38 84 MET B N 1
ATOM 3417 C CA . MET B 1 84 ? 3.982 -14.992 -16.469 1 93.38 84 MET B CA 1
ATOM 3418 C C . MET B 1 84 ? 4.57 -16.406 -16.469 1 93.38 84 MET B C 1
ATOM 3420 O O . MET B 1 84 ? 5.164 -16.828 -17.453 1 93.38 84 MET B O 1
ATOM 3424 N N . VAL B 1 85 ? 4.422 -17.109 -15.406 1 92.81 85 VAL B N 1
ATOM 3425 C CA . VAL B 1 85 ? 4.93 -18.484 -15.297 1 92.81 85 VAL B CA 1
ATOM 3426 C C . VAL B 1 85 ? 4.125 -19.406 -16.203 1 92.81 85 VAL B C 1
ATOM 3428 O O . VAL B 1 85 ? 4.691 -20.266 -16.875 1 92.81 85 VAL B O 1
ATOM 3431 N N . ALA B 1 86 ? 2.818 -19.172 -16.25 1 92.88 86 ALA B N 1
ATOM 3432 C CA . ALA B 1 86 ? 1.933 -19.984 -17.078 1 92.88 86 ALA B CA 1
ATOM 3433 C C . ALA B 1 86 ? 1.996 -19.562 -18.547 1 92.88 86 ALA B C 1
ATOM 3435 O O . ALA B 1 86 ? 1.514 -20.266 -19.422 1 92.88 86 ALA B O 1
ATOM 3436 N N . GLN B 1 87 ? 2.479 -18.359 -18.812 1 93.38 87 GLN B N 1
ATOM 3437 C CA . GLN B 1 87 ? 2.656 -17.781 -20.141 1 93.38 87 GLN B CA 1
ATOM 3438 C C . GLN B 1 87 ? 1.311 -17.562 -20.828 1 93.38 87 GLN B C 1
ATOM 3440 O O . GLN B 1 87 ? 1.175 -17.797 -22.031 1 93.38 87 GLN B O 1
ATOM 3445 N N . ALA B 1 88 ? 0.322 -17.25 -20.094 1 93.5 88 ALA B N 1
ATOM 3446 C CA . ALA B 1 88 ? -1.009 -16.922 -20.594 1 93.5 88 ALA B CA 1
ATOM 3447 C C . ALA B 1 88 ? -1.783 -16.078 -19.594 1 93.5 88 ALA B C 1
ATOM 3449 O O . ALA B 1 88 ? -1.681 -16.297 -18.375 1 93.5 88 ALA B O 1
ATOM 3450 N N . ARG B 1 89 ? -2.59 -15.188 -20.125 1 92.56 89 ARG B N 1
ATOM 3451 C CA . ARG B 1 89 ? -3.416 -14.328 -19.281 1 92.56 89 ARG B CA 1
ATOM 3452 C C . ARG B 1 89 ? -4.688 -15.039 -18.844 1 92.56 89 ARG B C 1
ATOM 3454 O O . ARG B 1 89 ? -5.777 -14.742 -19.344 1 92.56 89 ARG B O 1
ATOM 3461 N N . ILE B 1 90 ? -4.656 -15.844 -17.906 1 93.56 90 ILE B N 1
ATOM 3462 C CA . ILE B 1 90 ? -5.734 -16.797 -17.641 1 93.56 90 ILE B CA 1
ATOM 3463 C C . ILE B 1 90 ? -6.598 -16.281 -16.484 1 93.56 90 ILE B C 1
ATOM 3465 O O . ILE B 1 90 ? -7.703 -16.781 -16.266 1 93.56 90 ILE B O 1
ATOM 3469 N N . PHE B 1 91 ? -6.195 -15.297 -15.742 1 93.06 91 PHE B N 1
ATOM 3470 C CA . PHE B 1 91 ? -6.941 -14.883 -14.555 1 93.06 91 PHE B CA 1
ATOM 3471 C C . PHE B 1 91 ? -7.812 -13.672 -14.867 1 93.06 91 PHE B C 1
ATOM 3473 O O . PHE B 1 91 ? -7.516 -12.906 -15.789 1 93.06 91 PHE B O 1
ATOM 3480 N N . PRO B 1 92 ? -8.852 -13.57 -14.039 1 88.44 92 PRO B N 1
ATOM 3481 C CA . PRO B 1 92 ? -9.727 -12.406 -14.211 1 88.44 92 PRO B CA 1
ATOM 3482 C C . PRO B 1 92 ? -8.977 -11.086 -14.07 1 88.44 92 PRO B C 1
ATOM 3484 O O . PRO B 1 92 ? -8.031 -10.984 -13.281 1 88.44 92 PRO B O 1
ATOM 3487 N N . ARG B 1 93 ? -9.555 -10.133 -14.883 1 75.5 93 ARG B N 1
ATOM 3488 C CA . ARG B 1 93 ? -8.906 -8.836 -14.938 1 75.5 93 ARG B CA 1
ATOM 3489 C C . ARG B 1 93 ? -9.68 -7.797 -14.133 1 75.5 93 ARG B C 1
ATOM 3491 O O . ARG B 1 93 ? -10.914 -7.852 -14.062 1 75.5 93 ARG B O 1
ATOM 3498 N N . GLY B 1 94 ? -9.078 -7.023 -13.406 1 73.25 94 GLY B N 1
ATOM 3499 C CA . GLY B 1 94 ? -9.664 -5.93 -12.648 1 73.25 94 GLY B CA 1
ATOM 3500 C C . GLY B 1 94 ? -8.656 -5.199 -11.781 1 73.25 94 GLY B C 1
ATOM 3501 O O . GLY B 1 94 ? -7.539 -5.68 -11.578 1 73.25 94 GLY B O 1
ATOM 3502 N N . SER B 1 95 ? -8.984 -3.947 -11.625 1 69.56 95 SER B N 1
ATOM 3503 C CA . SER B 1 95 ? -8.086 -3.158 -10.789 1 69.56 95 SER B CA 1
ATOM 3504 C C . SER B 1 95 ? -8.836 -2.486 -9.641 1 69.56 95 SER B C 1
ATOM 3506 O O . SER B 1 95 ? -10.023 -2.186 -9.766 1 69.56 95 SER B O 1
ATOM 3508 N N . GLY B 1 96 ? -8.188 -2.445 -8.609 1 73 96 GLY B N 1
ATOM 3509 C CA . GLY B 1 96 ? -8.68 -1.634 -7.504 1 73 96 GLY B CA 1
ATOM 3510 C C . GLY B 1 96 ? -9.625 -2.385 -6.586 1 73 96 GLY B C 1
ATOM 3511 O O . GLY B 1 96 ? -10.266 -1.783 -5.719 1 73 96 GLY B O 1
ATOM 3512 N N . GLU B 1 97 ? -9.844 -3.637 -6.867 1 79.38 97 GLU B N 1
ATOM 3513 C CA . GLU B 1 97 ? -10.703 -4.449 -6.016 1 79.38 97 GLU B CA 1
ATOM 3514 C C . GLU B 1 97 ? -10.188 -5.879 -5.906 1 79.38 97 GLU B C 1
ATOM 3516 O O . GLU B 1 97 ? -9.258 -6.266 -6.617 1 79.38 97 GLU B O 1
ATOM 3521 N N . MET B 1 98 ? -10.742 -6.566 -4.988 1 81.94 98 MET B N 1
ATOM 3522 C CA . MET B 1 98 ? -10.344 -7.957 -4.781 1 81.94 98 MET B CA 1
ATOM 3523 C C . MET B 1 98 ? -10.789 -8.828 -5.953 1 81.94 98 MET B C 1
ATOM 3525 O O . MET B 1 98 ? -11.984 -8.945 -6.227 1 81.94 98 MET B O 1
ATOM 3529 N N . MET B 1 99 ? -9.781 -9.391 -6.566 1 80.75 99 MET B N 1
ATOM 3530 C CA . MET B 1 99 ? -10.086 -10.211 -7.742 1 80.75 99 MET B CA 1
ATOM 3531 C C . MET B 1 99 ? -10.102 -11.688 -7.383 1 80.75 99 MET B C 1
ATOM 3533 O O . MET B 1 99 ? -10.992 -12.422 -7.816 1 80.75 99 MET B O 1
ATOM 3537 N N . THR B 1 100 ? -9.18 -12.125 -6.652 1 92.12 100 THR B N 1
ATOM 3538 C CA . THR B 1 100 ? -9.086 -13.523 -6.242 1 92.12 100 THR B CA 1
ATOM 3539 C C . THR B 1 100 ? -9.828 -13.75 -4.926 1 92.12 100 THR B C 1
ATOM 3541 O O . THR B 1 100 ? -9.469 -13.18 -3.896 1 92.12 100 THR B O 1
ATOM 3544 N N . ARG B 1 101 ? -10.891 -14.586 -4.938 1 94.62 101 ARG B N 1
ATOM 3545 C CA . ARG B 1 101 ? -11.727 -14.773 -3.752 1 94.62 101 ARG B CA 1
ATOM 3546 C C . ARG B 1 101 ? -11.656 -16.219 -3.26 1 94.62 101 ARG B C 1
ATOM 3548 O O . ARG B 1 101 ? -12.195 -16.547 -2.199 1 94.62 101 ARG B O 1
ATOM 3555 N N . ALA B 1 102 ? -11.031 -17.016 -4.047 1 96.19 102 ALA B N 1
ATOM 3556 C CA . ALA B 1 102 ? -10.828 -18.422 -3.711 1 96.19 102 ALA B CA 1
ATOM 3557 C C . ALA B 1 102 ? -9.484 -18.922 -4.238 1 96.19 102 ALA B C 1
ATOM 3559 O O . ALA B 1 102 ? -8.938 -18.359 -5.195 1 96.19 102 ALA B O 1
ATOM 3560 N N . PRO B 1 103 ? -8.938 -19.922 -3.574 1 95.94 103 PRO B N 1
ATOM 3561 C CA . PRO B 1 103 ? -7.695 -20.484 -4.105 1 95.94 103 PRO B CA 1
ATOM 3562 C C . PRO B 1 103 ? -7.855 -21.047 -5.516 1 95.94 103 PRO B C 1
ATOM 3564 O O . PRO B 1 103 ? -8.828 -21.75 -5.797 1 95.94 103 PRO B O 1
ATOM 3567 N N . VAL B 1 104 ? -6.992 -20.688 -6.363 1 95.31 104 VAL B N 1
ATOM 3568 C CA . VAL B 1 104 ? -6.949 -21.234 -7.715 1 95.31 104 VAL B CA 1
ATOM 3569 C C . VAL B 1 104 ? -5.684 -22.078 -7.895 1 95.31 104 VAL B C 1
ATOM 3571 O O . VAL B 1 104 ? -4.57 -21.547 -7.801 1 95.31 104 VAL B O 1
ATOM 3574 N N . LYS B 1 105 ? -5.871 -23.328 -8.109 1 93.69 105 LYS B N 1
ATOM 3575 C CA . LYS B 1 105 ? -4.77 -24.266 -8.312 1 93.69 105 LYS B CA 1
ATOM 3576 C C . LYS B 1 105 ? -4.535 -24.516 -9.797 1 93.69 105 LYS B C 1
ATOM 3578 O O . LYS B 1 105 ? -5.434 -24.969 -10.508 1 93.69 105 LYS B O 1
ATOM 3583 N N . VAL B 1 106 ? -3.398 -24.203 -10.234 1 93.5 106 VAL B N 1
ATOM 3584 C CA . VAL B 1 106 ? -3.047 -24.375 -11.641 1 93.5 106 VAL B CA 1
ATOM 3585 C C . VAL B 1 106 ? -1.929 -25.406 -11.766 1 93.5 106 VAL B C 1
ATOM 3587 O O . VAL B 1 106 ? -0.817 -25.188 -11.273 1 93.5 106 VAL B O 1
ATOM 3590 N N . THR B 1 107 ? -2.207 -26.484 -12.406 1 89.5 107 THR B N 1
ATOM 3591 C CA . THR B 1 107 ? -1.199 -27.5 -12.695 1 89.5 107 THR B CA 1
ATOM 3592 C C . THR B 1 107 ? -0.606 -27.297 -14.086 1 89.5 107 THR B C 1
ATOM 3594 O O . THR B 1 107 ? -1.319 -27.375 -15.086 1 89.5 107 THR B O 1
ATOM 3597 N N . LEU B 1 108 ? 0.638 -26.984 -14.062 1 90.31 108 LEU B N 1
ATOM 3598 C CA . LEU B 1 108 ? 1.34 -26.734 -15.32 1 90.31 108 LEU B CA 1
ATOM 3599 C C . LEU B 1 108 ? 2.045 -28 -15.805 1 90.31 108 LEU B C 1
ATOM 3601 O O . LEU B 1 108 ? 2.605 -28.75 -15 1 90.31 108 LEU B O 1
ATOM 3605 N N . SER B 1 109 ? 1.946 -28.219 -17.078 1 86.12 109 SER B N 1
ATOM 3606 C CA . SER B 1 109 ? 2.648 -29.328 -17.688 1 86.12 109 SER B CA 1
ATOM 3607 C C . SER B 1 109 ? 3.037 -29.016 -19.125 1 86.12 109 SER B C 1
ATOM 3609 O O . SER B 1 109 ? 2.477 -28.109 -19.75 1 86.12 109 SER B O 1
ATOM 3611 N N . GLU B 1 110 ? 3.971 -29.781 -19.594 1 87.25 110 GLU B N 1
ATOM 3612 C CA . GLU B 1 110 ? 4.395 -29.609 -20.984 1 87.25 110 GLU B CA 1
ATOM 3613 C C . GLU B 1 110 ? 3.398 -30.25 -21.938 1 87.25 110 GLU B C 1
ATOM 3615 O O . GLU B 1 110 ? 2.805 -31.281 -21.641 1 87.25 110 GLU B O 1
ATOM 3620 N N . GLY B 1 111 ? 3.225 -29.609 -23.125 1 87.75 111 GLY B N 1
ATOM 3621 C CA . GLY B 1 111 ? 2.346 -30.094 -24.172 1 87.75 111 GLY B CA 1
ATOM 3622 C C . GLY B 1 111 ? 2.555 -29.391 -25.5 1 87.75 111 GLY B C 1
ATOM 3623 O O . GLY B 1 111 ? 3.205 -28.344 -25.547 1 87.75 111 GLY B O 1
ATOM 3624 N N . PRO B 1 112 ? 2.08 -30.031 -26.5 1 91.38 112 PRO B N 1
ATOM 3625 C CA . PRO B 1 112 ? 2.275 -29.453 -27.844 1 91.38 112 PRO B CA 1
ATOM 3626 C C . PRO B 1 112 ? 1.456 -28.188 -28.062 1 91.38 112 PRO B C 1
ATOM 3628 O O . PRO B 1 112 ? 1.886 -27.297 -28.797 1 91.38 112 PRO B O 1
ATOM 3631 N N . TYR B 1 113 ? 0.282 -28.188 -27.438 1 94 113 TYR B N 1
ATOM 3632 C CA . TYR B 1 113 ? -0.602 -27.031 -27.609 1 94 113 TYR B CA 1
ATOM 3633 C C . TYR B 1 113 ? -0.803 -26.312 -26.281 1 94 113 TYR B C 1
ATOM 3635 O O . TYR B 1 113 ? -0.779 -26.938 -25.219 1 94 113 TYR B O 1
ATOM 3643 N N . HIS B 1 114 ? -0.903 -25.062 -26.391 1 96.19 114 HIS B N 1
ATOM 3644 C CA . HIS B 1 114 ? -1.173 -24.25 -25.203 1 96.19 114 HIS B CA 1
ATOM 3645 C C . HIS B 1 114 ? -2.662 -24.25 -24.875 1 96.19 114 HIS B C 1
ATOM 3647 O O . HIS B 1 114 ? -3.416 -23.438 -25.422 1 96.19 114 HIS B O 1
ATOM 3653 N N . VAL B 1 115 ? -3.098 -25.094 -23.938 1 96.62 115 VAL B N 1
ATOM 3654 C CA . VAL B 1 115 ? -4.516 -25.281 -23.641 1 96.62 115 VAL B CA 1
ATOM 3655 C C . VAL B 1 115 ? -4.723 -25.312 -22.141 1 96.62 115 VAL B C 1
ATOM 3657 O O . VAL B 1 115 ? -3.797 -25.625 -21.375 1 96.62 115 VAL B O 1
ATOM 3660 N N . ALA B 1 116 ? -5.852 -24.953 -21.734 1 96.69 116 ALA B N 1
ATOM 3661 C CA . ALA B 1 116 ? -6.262 -25.016 -20.344 1 96.69 116 ALA B CA 1
ATOM 3662 C C . ALA B 1 116 ? -7.57 -25.781 -20.188 1 96.69 116 ALA B C 1
ATOM 3664 O O . ALA B 1 116 ? -8.398 -25.812 -21.109 1 96.69 116 ALA B O 1
ATOM 3665 N N . GLN B 1 117 ? -7.711 -26.469 -19.047 1 95.62 117 GLN B N 1
ATOM 3666 C CA . GLN B 1 117 ? -8.906 -27.25 -18.766 1 95.62 117 GLN B CA 1
ATOM 3667 C C . GLN B 1 117 ? -9.195 -27.312 -17.266 1 95.62 117 GLN B C 1
ATOM 3669 O O . GLN B 1 117 ? -8.273 -27.469 -16.469 1 95.62 117 GLN B O 1
ATOM 3674 N N . PHE B 1 118 ? -10.453 -27.047 -17 1 94.19 118 PHE B N 1
ATOM 3675 C CA . PHE B 1 118 ? -10.844 -27.234 -15.617 1 94.19 118 PHE B CA 1
ATOM 3676 C C . PHE B 1 118 ? -10.891 -28.719 -15.273 1 94.19 118 PHE B C 1
ATOM 3678 O O . PHE B 1 118 ? -11.273 -29.547 -16.109 1 94.19 118 PHE B O 1
ATOM 3685 N N . LYS B 1 119 ? -10.547 -29.031 -14.039 1 87.62 119 LYS B N 1
ATOM 3686 C CA . LYS B 1 119 ? -10.516 -30.422 -13.609 1 87.62 119 LYS B CA 1
ATOM 3687 C C . LYS B 1 119 ? -11.891 -31.062 -13.727 1 87.62 119 LYS B C 1
ATOM 3689 O O . LYS B 1 119 ? -12.008 -32.25 -14.031 1 87.62 119 LYS B O 1
ATOM 3694 N N . ASP B 1 120 ? -12.922 -30.281 -13.484 1 88.38 120 ASP B N 1
ATOM 3695 C CA . ASP B 1 120 ? -14.281 -30.812 -13.438 1 88.38 120 ASP B CA 1
ATOM 3696 C C . ASP B 1 120 ? -15 -30.609 -14.766 1 88.38 120 ASP B C 1
ATOM 3698 O O . ASP B 1 120 ? -16.219 -30.672 -14.836 1 88.38 120 ASP B O 1
ATOM 3702 N N . SER B 1 121 ? -14.273 -30.25 -15.797 1 89.12 121 SER B N 1
ATOM 3703 C CA . SER B 1 121 ? -14.875 -29.984 -17.109 1 89.12 121 SER B CA 1
ATOM 3704 C C . SER B 1 121 ? -14.062 -30.641 -18.219 1 89.12 121 SER B C 1
ATOM 3706 O O . SER B 1 121 ? -12.859 -30.859 -18.078 1 89.12 121 SER B O 1
ATOM 3708 N N . THR B 1 122 ? -14.703 -31 -19.297 1 89.75 122 THR B N 1
ATOM 3709 C CA . THR B 1 122 ? -14.031 -31.578 -20.453 1 89.75 122 THR B CA 1
ATOM 3710 C C . THR B 1 122 ? -13.719 -30.5 -21.484 1 89.75 122 THR B C 1
ATOM 3712 O O . THR B 1 122 ? -13.016 -30.75 -22.469 1 89.75 122 THR B O 1
ATOM 3715 N N . ARG B 1 123 ? -14.188 -29.359 -21.172 1 93.88 123 ARG B N 1
ATOM 3716 C CA . ARG B 1 123 ? -13.969 -28.266 -22.125 1 93.88 123 ARG B CA 1
ATOM 3717 C C . ARG B 1 123 ? -12.516 -27.797 -22.094 1 93.88 123 ARG B C 1
ATOM 3719 O O . ARG B 1 123 ? -11.984 -27.516 -21.016 1 93.88 123 ARG B O 1
ATOM 3726 N N . GLU B 1 124 ? -11.922 -27.719 -23.25 1 95.19 124 GLU B N 1
ATOM 3727 C CA . GLU B 1 124 ? -10.57 -27.188 -23.391 1 95.19 124 GLU B CA 1
ATOM 3728 C C . GLU B 1 124 ? -10.578 -25.766 -23.938 1 95.19 124 GLU B C 1
ATOM 3730 O O . GLU B 1 124 ? -11.359 -25.453 -24.844 1 95.19 124 GLU B O 1
ATOM 3735 N N . PHE B 1 125 ? -9.789 -24.922 -23.391 1 97.44 125 PHE B N 1
ATOM 3736 C CA . PHE B 1 125 ? -9.617 -23.547 -23.844 1 97.44 125 PHE B CA 1
ATOM 3737 C C . PHE B 1 125 ? -8.281 -23.391 -24.562 1 97.44 125 PHE B C 1
ATOM 3739 O O . PHE B 1 125 ? -7.23 -23.703 -24.016 1 97.44 125 PHE B O 1
ATOM 3746 N N . ASP B 1 126 ? -8.32 -22.938 -25.812 1 97.31 126 ASP B N 1
ATOM 3747 C CA . ASP B 1 126 ? -7.109 -22.625 -26.562 1 97.31 126 ASP B CA 1
ATOM 3748 C C . ASP B 1 126 ? -6.531 -21.281 -26.125 1 97.31 126 ASP B C 1
ATOM 3750 O O . ASP B 1 126 ? -7.078 -20.234 -26.469 1 97.31 126 ASP B O 1
ATOM 3754 N N . LEU B 1 127 ? -5.398 -21.234 -25.5 1 95.75 127 LEU B N 1
ATOM 3755 C CA . LEU B 1 127 ? -4.844 -20.031 -24.875 1 95.75 127 LEU B CA 1
ATOM 3756 C C . LEU B 1 127 ? -4.16 -19.141 -25.906 1 95.75 127 LEU B C 1
ATOM 3758 O O . LEU B 1 127 ? -3.715 -18.047 -25.594 1 95.75 127 LEU B O 1
ATOM 3762 N N . SER B 1 128 ? -4.082 -19.594 -27.094 1 92.56 128 SER B N 1
ATOM 3763 C CA . SER B 1 128 ? -3.541 -18.781 -28.188 1 92.56 128 SER B CA 1
ATOM 3764 C C . SER B 1 128 ? -4.609 -17.859 -28.781 1 92.56 128 SER B C 1
ATOM 3766 O O . SER B 1 128 ? -4.297 -16.922 -29.5 1 92.56 128 SER B O 1
ATOM 3768 N N . LYS B 1 129 ? -5.883 -18.156 -28.453 1 94.19 129 LYS B N 1
ATOM 3769 C CA . LYS B 1 129 ? -7.008 -17.391 -28.969 1 94.19 129 LYS B CA 1
ATOM 3770 C C . LYS B 1 129 ? -7.551 -16.438 -27.891 1 94.19 129 LYS B C 1
ATOM 3772 O O . LYS B 1 129 ? -7.918 -16.891 -26.797 1 94.19 129 LYS B O 1
ATOM 3777 N N . GLU B 1 130 ? -7.758 -15.266 -28.219 1 90.88 130 GLU B N 1
ATOM 3778 C CA . GLU B 1 130 ? -8.219 -14.25 -27.281 1 90.88 130 GLU B CA 1
ATOM 3779 C C . GLU B 1 130 ? -9.633 -14.547 -26.797 1 90.88 130 GLU B C 1
ATOM 3781 O O . GLU B 1 130 ? -9.969 -14.281 -25.641 1 90.88 130 GLU B O 1
ATOM 3786 N N . GLU B 1 131 ? -10.453 -15.016 -27.656 1 94.31 131 GLU B N 1
ATOM 3787 C CA . GLU B 1 131 ? -11.828 -15.328 -27.281 1 94.31 131 GLU B CA 1
ATOM 3788 C C . GLU B 1 131 ? -11.875 -16.406 -26.203 1 94.31 131 GLU B C 1
ATOM 3790 O O . GLU B 1 131 ? -12.656 -16.312 -25.25 1 94.31 131 GLU B O 1
ATOM 3795 N N . ASP B 1 132 ? -11.031 -17.453 -26.375 1 95.62 132 ASP B N 1
ATOM 3796 C CA . ASP B 1 132 ? -10.969 -18.531 -25.375 1 95.62 132 ASP B CA 1
ATOM 3797 C C . ASP B 1 132 ? -10.398 -18.031 -24.062 1 95.62 132 ASP B C 1
ATOM 3799 O O . ASP B 1 132 ? -10.836 -18.453 -22.984 1 95.62 132 ASP B O 1
ATOM 3803 N N . LEU B 1 133 ? -9.484 -17.156 -24.188 1 93.94 133 LEU B N 1
ATOM 3804 C CA . LEU B 1 133 ? -8.922 -16.562 -22.969 1 93.94 133 LEU B CA 1
ATOM 3805 C C . LEU B 1 133 ? -9.977 -15.789 -22.203 1 93.94 133 LEU B C 1
ATOM 3807 O O . LEU B 1 133 ? -10.078 -15.914 -20.969 1 93.94 133 LEU B O 1
ATOM 3811 N N . ARG B 1 134 ? -10.703 -15.039 -22.906 1 93.69 134 ARG B N 1
ATOM 3812 C CA . ARG B 1 134 ? -11.773 -14.258 -22.297 1 93.69 134 ARG B CA 1
ATOM 3813 C C . ARG B 1 134 ? -12.805 -15.164 -21.641 1 93.69 134 ARG B C 1
ATOM 3815 O O . ARG B 1 134 ? -13.273 -14.875 -20.531 1 93.69 134 ARG B O 1
ATOM 3822 N N . GLN B 1 135 ? -13.188 -16.188 -22.312 1 96.12 135 GLN B N 1
ATOM 3823 C CA . GLN B 1 135 ? -14.164 -17.141 -21.781 1 96.12 135 GLN B CA 1
ATOM 3824 C C . GLN B 1 135 ? -13.617 -17.844 -20.547 1 96.12 135 GLN B C 1
ATOM 3826 O O . GLN B 1 135 ? -14.359 -18.078 -19.578 1 96.12 135 GLN B O 1
ATOM 3831 N N . LEU B 1 136 ? -12.367 -18.219 -20.609 1 96.56 136 LEU B N 1
ATOM 3832 C CA . LEU B 1 136 ? -11.727 -18.859 -19.469 1 96.56 136 LEU B CA 1
ATOM 3833 C C . LEU B 1 136 ? -11.75 -17.938 -18.25 1 96.56 136 LEU B C 1
ATOM 3835 O O . LEU B 1 136 ? -12.117 -18.375 -17.156 1 96.56 136 LEU B O 1
ATOM 3839 N N . ARG B 1 137 ? -11.398 -16.656 -18.422 1 95 137 ARG B N 1
ATOM 3840 C CA . ARG B 1 137 ? -11.406 -15.688 -17.344 1 95 137 ARG B CA 1
ATOM 3841 C C . ARG B 1 137 ? -12.805 -15.523 -16.766 1 95 137 ARG B C 1
ATOM 3843 O O . ARG B 1 137 ? -12.969 -15.453 -15.539 1 95 137 ARG B O 1
ATOM 3850 N N . SER B 1 138 ? -13.75 -15.469 -17.656 1 94.94 138 SER B N 1
ATOM 3851 C CA . SER B 1 138 ? -15.133 -15.328 -17.219 1 94.94 138 SER B CA 1
ATOM 3852 C C . SER B 1 138 ? -15.578 -16.547 -16.422 1 94.94 138 SER B C 1
ATOM 3854 O O . SER B 1 138 ? -16.281 -16.406 -15.406 1 94.94 138 SER B O 1
ATOM 3856 N N . GLU B 1 139 ? -15.188 -17.672 -16.859 1 95.88 139 GLU B N 1
ATOM 3857 C CA . GLU B 1 139 ? -15.562 -18.891 -16.156 1 95.88 139 GLU B CA 1
ATOM 3858 C C . GLU B 1 139 ? -14.906 -18.969 -14.781 1 95.88 139 GLU B C 1
ATOM 3860 O O . GLU B 1 139 ? -15.531 -19.406 -13.812 1 95.88 139 GLU B O 1
ATOM 3865 N N . ILE B 1 140 ? -13.656 -18.609 -14.688 1 95.44 140 ILE B N 1
ATOM 3866 C CA . ILE B 1 140 ? -12.969 -18.578 -13.406 1 95.44 140 ILE B CA 1
ATOM 3867 C C . ILE B 1 140 ? -13.695 -17.625 -12.453 1 95.44 140 ILE B C 1
ATOM 3869 O O . ILE B 1 140 ? -13.914 -17.953 -11.281 1 95.44 140 ILE B O 1
ATOM 3873 N N . GLU B 1 141 ? -14.055 -16.484 -12.969 1 93.44 141 GLU B N 1
ATOM 3874 C CA . GLU B 1 141 ? -14.758 -15.492 -12.164 1 93.44 141 GLU B CA 1
ATOM 3875 C C . GLU B 1 141 ? -16.094 -16.047 -11.648 1 93.44 141 GLU B C 1
ATOM 3877 O O . GLU B 1 141 ? -16.438 -15.836 -10.484 1 93.44 141 GLU B O 1
ATOM 3882 N N . VAL B 1 142 ? -16.844 -16.688 -12.523 1 94.56 142 VAL B N 1
ATOM 3883 C CA . VAL B 1 142 ? -18.141 -17.234 -12.156 1 94.56 142 VAL B CA 1
ATOM 3884 C C . VAL B 1 142 ? -17.953 -18.328 -11.102 1 94.56 142 VAL B C 1
ATOM 3886 O O . VAL B 1 142 ? -18.703 -18.391 -10.125 1 94.56 142 VAL B O 1
ATOM 3889 N N . ARG B 1 143 ? -16.969 -19.172 -11.305 1 94.06 143 ARG B N 1
ATOM 3890 C CA . ARG B 1 143 ? -16.703 -20.234 -10.344 1 94.06 143 ARG B CA 1
ATOM 3891 C C . ARG B 1 143 ? -16.312 -19.672 -8.984 1 94.06 143 ARG B C 1
ATOM 3893 O O . ARG B 1 143 ? -16.719 -20.203 -7.949 1 94.06 143 ARG B O 1
ATOM 3900 N N . MET B 1 144 ? -15.523 -18.641 -8.984 1 93.25 144 MET B N 1
ATOM 3901 C CA . MET B 1 144 ? -15.133 -18 -7.738 1 93.25 144 MET B CA 1
ATOM 3902 C C . MET B 1 144 ? -16.344 -17.422 -7.016 1 93.25 144 MET B C 1
ATOM 3904 O O . MET B 1 144 ? -16.516 -17.625 -5.816 1 93.25 144 MET B O 1
ATOM 3908 N N . ARG B 1 145 ? -17.172 -16.75 -7.723 1 91.5 145 ARG B N 1
ATOM 3909 C CA . ARG B 1 145 ? -18.359 -16.141 -7.141 1 91.5 145 ARG B CA 1
ATOM 3910 C C . ARG B 1 145 ? -19.297 -17.203 -6.566 1 91.5 145 ARG B C 1
ATOM 3912 O O . ARG B 1 145 ? -19.859 -17.016 -5.484 1 91.5 145 ARG B O 1
ATOM 3919 N N . ASN B 1 146 ? -19.422 -18.266 -7.281 1 94 146 ASN B N 1
ATOM 3920 C CA . ASN B 1 146 ? -20.312 -19.344 -6.863 1 94 146 ASN B CA 1
ATOM 3921 C C . ASN B 1 146 ? -19.766 -20.078 -5.645 1 94 146 ASN B C 1
ATOM 3923 O O . ASN B 1 146 ? -20.531 -20.688 -4.887 1 94 146 ASN B O 1
ATOM 3927 N N . SER B 1 147 ? -18.484 -20.031 -5.535 1 94 147 SER B N 1
ATOM 3928 C CA . SER B 1 147 ? -17.875 -20.75 -4.422 1 94 147 SER B CA 1
ATOM 3929 C C . SER B 1 147 ? -18.078 -20.016 -3.105 1 94 147 SER B C 1
ATOM 3931 O O . SER B 1 147 ? -17.969 -20.594 -2.029 1 94 147 SER B O 1
ATOM 3933 N N . VAL B 1 148 ? -18.281 -18.719 -3.145 1 93.94 148 VAL B N 1
ATOM 3934 C CA . VAL B 1 148 ? -18.438 -17.891 -1.948 1 93.94 148 VAL B CA 1
ATOM 3935 C C . VAL B 1 148 ? -19.844 -18.047 -1.388 1 93.94 148 VAL B C 1
ATOM 3937 O O . VAL B 1 148 ? -20.828 -17.75 -2.07 1 93.94 148 VAL B O 1
ATOM 3940 N N . LYS B 1 149 ? -19.922 -18.516 -0.219 1 90.5 149 LYS B N 1
ATOM 3941 C CA . LYS B 1 149 ? -21.203 -18.703 0.46 1 90.5 149 LYS B CA 1
ATOM 3942 C C . LYS B 1 149 ? -21.781 -17.375 0.92 1 90.5 149 LYS B C 1
ATOM 3944 O O . LYS B 1 149 ? -21.062 -16.375 1.023 1 90.5 149 LYS B O 1
ATOM 3949 N N . ASP B 1 150 ? -23.016 -17.422 1.266 1 87.5 150 ASP B N 1
ATOM 3950 C CA . ASP B 1 150 ? -23.688 -16.203 1.74 1 87.5 150 ASP B CA 1
ATOM 3951 C C . ASP B 1 150 ? -23.047 -15.695 3.025 1 87.5 150 ASP B C 1
ATOM 3953 O O . ASP B 1 150 ? -22.75 -16.469 3.93 1 87.5 150 ASP B O 1
ATOM 3957 N N . GLY B 1 151 ? -22.844 -14.492 3.051 1 87.94 151 GLY B N 1
ATOM 3958 C CA . GLY B 1 151 ? -22.281 -13.867 4.238 1 87.94 151 GLY B CA 1
ATOM 3959 C C . GLY B 1 151 ? -20.766 -13.875 4.246 1 87.94 151 GLY B C 1
ATOM 3960 O O . GLY B 1 151 ? -20.141 -13.398 5.199 1 87.94 151 GLY B O 1
ATOM 3961 N N . HIS B 1 152 ? -20.219 -14.453 3.254 1 89.81 152 HIS B N 1
ATOM 3962 C CA . HIS B 1 152 ? -18.766 -14.477 3.162 1 89.81 152 HIS B CA 1
ATOM 3963 C C . HIS B 1 152 ? -18.281 -13.688 1.954 1 89.81 152 HIS B C 1
ATOM 3965 O O . HIS B 1 152 ? -19.047 -13.391 1.045 1 89.81 152 HIS B O 1
ATOM 3971 N N . SER B 1 153 ? -17 -13.281 2.008 1 94.25 153 SER B N 1
ATOM 3972 C CA . SER B 1 153 ? -16.375 -12.57 0.889 1 94.25 153 SER B CA 1
ATOM 3973 C C . SER B 1 153 ? -15.352 -13.438 0.18 1 94.25 153 SER B C 1
ATOM 3975 O O . SER B 1 153 ? -14.961 -13.156 -0.954 1 94.25 153 SER B O 1
ATOM 3977 N N . VAL B 1 154 ? -14.898 -14.484 0.859 1 96.44 154 VAL B N 1
ATOM 3978 C CA . VAL B 1 154 ? -13.922 -15.414 0.292 1 96.44 154 VAL B CA 1
ATOM 3979 C C . VAL B 1 154 ? -14.359 -16.844 0.556 1 96.44 154 VAL B C 1
ATOM 3981 O O . VAL B 1 154 ? -15.242 -17.094 1.38 1 96.44 154 VAL B O 1
ATOM 3984 N N . SER B 1 155 ? -13.797 -17.75 -0.26 1 96.19 155 SER B N 1
ATOM 3985 C CA . SER B 1 155 ? -14.117 -19.172 -0.155 1 96.19 155 SER B CA 1
ATOM 3986 C C . SER B 1 155 ? -12.852 -20.016 -0.059 1 96.19 155 SER B C 1
ATOM 3988 O O . SER B 1 155 ? -11.812 -19.656 -0.621 1 96.19 155 SER B O 1
ATOM 3990 N N . ASN B 1 156 ? -12.945 -21.141 0.66 1 94.06 156 ASN B N 1
ATOM 3991 C CA . ASN B 1 156 ? -11.836 -22.078 0.757 1 94.06 156 ASN B CA 1
ATOM 3992 C C . ASN B 1 156 ? -11.875 -23.125 -0.355 1 94.06 156 ASN B C 1
ATOM 3994 O O . ASN B 1 156 ? -10.945 -23.922 -0.504 1 94.06 156 ASN B O 1
ATOM 3998 N N . ASP B 1 157 ? -12.945 -23.031 -1.134 1 93.12 157 ASP B N 1
ATOM 3999 C CA . ASP B 1 157 ? -13.07 -23.984 -2.23 1 93.12 157 ASP B CA 1
ATOM 4000 C C . ASP B 1 157 ? -12.008 -23.75 -3.301 1 93.12 157 ASP B C 1
ATOM 4002 O O . ASP B 1 157 ? -11.859 -22.625 -3.783 1 93.12 157 ASP B O 1
ATOM 4006 N N . VAL B 1 158 ? -11.406 -24.828 -3.695 1 93.5 158 VAL B N 1
ATOM 4007 C CA . VAL B 1 158 ? -10.297 -24.703 -4.637 1 93.5 158 VAL B CA 1
ATOM 4008 C C . VAL B 1 158 ? -10.82 -24.812 -6.066 1 93.5 158 VAL B C 1
ATOM 4010 O O . VAL B 1 158 ? -11.562 -25.75 -6.387 1 93.5 158 VAL B O 1
ATOM 4013 N N . ILE B 1 159 ? -10.508 -23.859 -6.855 1 94.31 159 ILE B N 1
ATOM 4014 C CA . ILE B 1 159 ? -10.742 -23.938 -8.297 1 94.31 159 ILE B CA 1
ATOM 4015 C C . ILE B 1 159 ? -9.508 -24.516 -8.992 1 94.31 159 ILE B C 1
ATOM 4017 O O . ILE B 1 159 ? -8.453 -23.859 -9.016 1 94.31 159 ILE B O 1
ATOM 4021 N N . ALA B 1 160 ? -9.648 -25.688 -9.586 1 92.62 160 ALA B N 1
ATOM 4022 C CA . ALA B 1 160 ? -8.492 -26.391 -10.141 1 92.62 160 ALA B CA 1
ATOM 4023 C C . ALA B 1 160 ? -8.492 -26.328 -11.664 1 92.62 160 ALA B C 1
ATOM 4025 O O . ALA B 1 160 ? -9.508 -26.609 -12.305 1 92.62 160 ALA B O 1
ATOM 4026 N N . LEU B 1 161 ? -7.402 -25.906 -12.156 1 94.06 161 LEU B N 1
ATOM 4027 C CA . LEU B 1 161 ? -7.172 -25.781 -13.594 1 94.06 161 LEU B CA 1
ATOM 4028 C C . LEU B 1 161 ? -5.875 -26.469 -14 1 94.06 161 LEU B C 1
ATOM 4030 O O . LEU B 1 161 ? -4.918 -26.516 -13.227 1 94.06 161 LEU B O 1
ATOM 4034 N N . THR B 1 162 ? -5.867 -27.094 -15.164 1 91.75 162 THR B N 1
ATOM 4035 C CA . THR B 1 162 ? -4.645 -27.594 -15.773 1 91.75 162 THR B CA 1
ATOM 4036 C C . THR B 1 162 ? -4.277 -26.766 -17 1 91.75 162 THR B C 1
ATOM 4038 O O . THR B 1 162 ? -5.152 -26.375 -17.781 1 91.75 162 THR B O 1
ATOM 4041 N N . VAL B 1 163 ? -3.092 -26.422 -17.141 1 93.81 163 VAL B N 1
ATOM 4042 C CA . VAL B 1 163 ? -2.576 -25.703 -18.297 1 93.81 163 VAL B CA 1
ATOM 4043 C C . VAL B 1 163 ? -1.425 -26.484 -18.922 1 93.81 163 VAL B C 1
ATOM 4045 O O . VAL B 1 163 ? -0.467 -26.844 -18.234 1 93.81 163 VAL B O 1
ATOM 4048 N N . LYS B 1 164 ? -1.568 -26.781 -20.188 1 92 164 LYS B N 1
ATOM 4049 C CA . LYS B 1 164 ? -0.529 -27.453 -20.969 1 92 164 LYS B CA 1
ATOM 4050 C C . LYS B 1 164 ? 0.002 -26.547 -22.062 1 92 164 LYS B C 1
ATOM 4052 O O . LYS B 1 164 ? -0.759 -25.797 -22.688 1 92 164 LYS B O 1
ATOM 4057 N N . GLY B 1 165 ? 1.298 -26.578 -22.203 1 92.44 165 GLY B N 1
ATOM 4058 C CA . GLY B 1 165 ? 1.883 -25.766 -23.266 1 92.44 165 GLY B CA 1
ATOM 4059 C C . GLY B 1 165 ? 3.342 -26.078 -23.516 1 92.44 165 GLY B C 1
ATOM 4060 O O . GLY B 1 165 ? 3.977 -26.797 -22.734 1 92.44 165 GLY B O 1
ATOM 4061 N N . PRO B 1 166 ? 3.771 -25.562 -24.703 1 90.62 166 PRO B N 1
ATOM 4062 C CA . PRO B 1 166 ? 5.191 -25.766 -25.016 1 90.62 166 PRO B CA 1
ATOM 4063 C C . PRO B 1 166 ? 6.113 -25.016 -24.047 1 90.62 166 PRO B C 1
ATOM 4065 O O . PRO B 1 166 ? 5.812 -23.875 -23.656 1 90.62 166 PRO B O 1
ATOM 4068 N N . ASN B 1 167 ? 7.207 -25.609 -23.531 1 84.31 167 ASN B N 1
ATOM 4069 C CA . ASN B 1 167 ? 8.25 -24.984 -22.719 1 84.31 167 ASN B CA 1
ATOM 4070 C C . ASN B 1 167 ? 7.73 -24.625 -21.328 1 84.31 167 ASN B C 1
ATOM 4072 O O . ASN B 1 167 ? 8.195 -23.656 -20.734 1 84.31 167 ASN B O 1
ATOM 4076 N N . LEU B 1 168 ? 6.578 -25.25 -20.938 1 87.81 168 LEU B N 1
ATOM 4077 C CA . LEU B 1 168 ? 6.086 -25.047 -19.578 1 87.81 168 LEU B CA 1
ATOM 4078 C C . LEU B 1 168 ? 6.672 -26.078 -18.625 1 87.81 168 LEU B C 1
ATOM 4080 O O . LEU B 1 168 ? 6.578 -27.281 -18.875 1 87.81 168 LEU B O 1
ATOM 4084 N N . ALA B 1 169 ? 7.332 -25.562 -17.641 1 80.62 169 ALA B N 1
ATOM 4085 C CA . ALA B 1 169 ? 7.828 -26.469 -16.609 1 80.62 169 ALA B CA 1
ATOM 4086 C C . ALA B 1 169 ? 6.684 -27.047 -15.781 1 80.62 169 ALA B C 1
ATOM 4088 O O . ALA B 1 169 ? 5.715 -26.344 -15.477 1 80.62 169 ALA B O 1
ATOM 4089 N N . ARG B 1 170 ? 6.766 -28.25 -15.523 1 81.38 170 ARG B N 1
ATOM 4090 C CA . ARG B 1 170 ? 5.738 -28.891 -14.711 1 81.38 170 ARG B CA 1
ATOM 4091 C C . ARG B 1 170 ? 5.789 -28.391 -13.266 1 81.38 170 ARG B C 1
ATOM 4093 O O . ARG B 1 170 ? 6.82 -28.516 -12.602 1 81.38 170 ARG B O 1
ATOM 4100 N N . MET B 1 171 ? 4.707 -27.891 -12.82 1 85.88 171 MET B N 1
ATOM 4101 C CA . MET B 1 171 ? 4.594 -27.422 -11.438 1 85.88 171 MET B CA 1
ATOM 4102 C C . MET B 1 171 ? 3.135 -27.172 -11.07 1 85.88 171 MET B C 1
ATOM 4104 O O . MET B 1 171 ? 2.271 -27.094 -11.945 1 85.88 171 MET B O 1
ATOM 4108 N N . VAL B 1 172 ? 2.904 -27.203 -9.852 1 88.56 172 VAL B N 1
ATOM 4109 C CA . VAL B 1 172 ? 1.577 -26.891 -9.336 1 88.56 172 VAL B CA 1
ATOM 4110 C C . VAL B 1 172 ? 1.607 -25.531 -8.617 1 88.56 172 VAL B C 1
ATOM 4112 O O . VAL B 1 172 ? 2.361 -25.344 -7.664 1 88.56 172 VAL B O 1
ATOM 4115 N N . LEU B 1 173 ? 0.829 -24.656 -9.141 1 92.81 173 LEU B N 1
ATOM 4116 C CA . LEU B 1 173 ? 0.756 -23.312 -8.586 1 92.81 173 LEU B CA 1
ATOM 4117 C C . LEU B 1 173 ? -0.583 -23.078 -7.895 1 92.81 173 LEU B C 1
ATOM 4119 O O . LEU B 1 173 ? -1.626 -23.5 -8.391 1 92.81 173 LEU B O 1
ATOM 4123 N N . VAL B 1 174 ? -0.55 -22.438 -6.75 1 94.5 174 VAL B N 1
ATOM 4124 C CA . VAL B 1 174 ? -1.774 -22.094 -6.031 1 94.5 174 VAL B CA 1
ATOM 4125 C C . VAL B 1 174 ? -1.822 -20.594 -5.777 1 94.5 174 VAL B C 1
ATOM 4127 O O . VAL B 1 174 ? -0.954 -20.047 -5.094 1 94.5 174 VAL B O 1
ATOM 4130 N N . ASP B 1 175 ? -2.77 -20 -6.344 1 96 175 ASP B N 1
ATOM 4131 C CA . ASP B 1 175 ? -3.01 -18.578 -6.125 1 96 175 ASP B CA 1
ATOM 4132 C C . ASP B 1 175 ? -3.984 -18.344 -4.973 1 96 175 ASP B C 1
ATOM 4134 O O . ASP B 1 175 ? -5.082 -18.906 -4.961 1 96 175 ASP B O 1
ATOM 4138 N N . LEU B 1 176 ? -3.611 -17.578 -4.012 1 97.06 176 LEU B N 1
ATOM 4139 C CA . LEU B 1 176 ? -4.457 -17.297 -2.855 1 97.06 176 LEU B CA 1
ATOM 4140 C C . LEU B 1 176 ? -4.941 -15.852 -2.869 1 97.06 176 LEU B C 1
ATOM 4142 O O . LEU B 1 176 ? -4.297 -14.984 -3.467 1 97.06 176 LEU B O 1
ATOM 4146 N N . PRO B 1 177 ? -6.102 -15.633 -2.24 1 96.25 177 PRO B N 1
ATOM 4147 C CA . PRO B 1 177 ? -6.52 -14.242 -2.066 1 96.25 177 PRO B CA 1
ATOM 4148 C C . PRO B 1 177 ? -5.477 -13.398 -1.335 1 96.25 177 PRO B C 1
ATOM 4150 O O . PRO B 1 177 ? -4.781 -13.906 -0.451 1 96.25 177 PRO B O 1
ATOM 4153 N N . GLY B 1 178 ? -5.406 -12.148 -1.716 1 96.38 178 GLY B N 1
ATOM 4154 C CA . GLY B 1 178 ? -4.41 -11.258 -1.135 1 96.38 178 GLY B CA 1
ATOM 4155 C C . GLY B 1 178 ? -4.762 -10.812 0.271 1 96.38 178 GLY B C 1
ATOM 4156 O O . GLY B 1 178 ? -5.934 -10.617 0.592 1 96.38 178 GLY B O 1
ATOM 4157 N N . VAL B 1 179 ? -3.734 -10.57 1.021 1 96.69 179 VAL B N 1
ATOM 4158 C CA . VAL B 1 179 ? -3.898 -10.109 2.396 1 96.69 179 VAL B CA 1
ATOM 4159 C C . VAL B 1 179 ? -4.398 -8.664 2.4 1 96.69 179 VAL B C 1
ATOM 4161 O O . VAL B 1 179 ? -3.936 -7.84 1.609 1 96.69 179 VAL B O 1
ATOM 4164 N N . ILE B 1 180 ? -5.34 -8.398 3.277 1 96.19 180 ILE B N 1
ATOM 4165 C CA . ILE B 1 180 ? -5.887 -7.051 3.387 1 96.19 180 ILE B CA 1
ATOM 4166 C C . ILE B 1 180 ? -5.723 -6.539 4.816 1 96.19 180 ILE B C 1
ATOM 4168 O O . ILE B 1 180 ? -5.488 -7.328 5.738 1 96.19 180 ILE B O 1
ATOM 4172 N N . SER B 1 181 ? -5.824 -5.246 4.98 1 93.88 181 SER B N 1
ATOM 4173 C CA . SER B 1 181 ? -5.652 -4.625 6.289 1 93.88 181 SER B CA 1
ATOM 4174 C C . SER B 1 181 ? -6.98 -4.117 6.844 1 93.88 181 SER B C 1
ATOM 4176 O O . SER B 1 181 ? -7.141 -3.977 8.055 1 93.88 181 SER B O 1
ATOM 4178 N N . THR B 1 182 ? -7.883 -3.791 5.922 1 93.38 182 THR B N 1
ATOM 4179 C CA . THR B 1 182 ? -9.172 -3.256 6.348 1 93.38 182 THR B CA 1
ATOM 4180 C C . THR B 1 182 ? -10.312 -3.902 5.566 1 93.38 182 THR B C 1
ATOM 4182 O O . THR B 1 182 ? -10.164 -4.195 4.379 1 93.38 182 THR B O 1
ATOM 4185 N N . VAL B 1 183 ? -11.391 -4.121 6.293 1 94.25 183 VAL B N 1
ATOM 4186 C CA . VAL B 1 183 ? -12.594 -4.68 5.684 1 94.25 183 VAL B CA 1
ATOM 4187 C C . VAL B 1 183 ? -13.523 -3.551 5.238 1 94.25 183 VAL B C 1
ATOM 4189 O O . VAL B 1 183 ? -13.977 -2.748 6.062 1 94.25 183 VAL B O 1
ATOM 4192 N N . THR B 1 184 ? -13.727 -3.469 3.965 1 92.69 184 THR B N 1
ATOM 4193 C CA . THR B 1 184 ? -14.617 -2.441 3.439 1 92.69 184 THR B CA 1
ATOM 4194 C C . THR B 1 184 ? -16.078 -2.838 3.641 1 92.69 184 THR B C 1
ATOM 4196 O O . THR B 1 184 ? -16.375 -3.963 4.047 1 92.69 184 THR B O 1
ATOM 4199 N N . VAL B 1 185 ? -16.984 -1.938 3.311 1 90.06 185 VAL B N 1
ATOM 4200 C CA . VAL B 1 185 ? -18.406 -2.098 3.598 1 90.06 185 VAL B CA 1
ATOM 4201 C C . VAL B 1 185 ? -18.969 -3.26 2.783 1 90.06 185 VAL B C 1
ATOM 4203 O O . VAL B 1 185 ? -19.891 -3.951 3.232 1 90.06 185 VAL B O 1
ATOM 4206 N N . ASP B 1 186 ? -18.406 -3.588 1.648 1 87 186 ASP B N 1
ATOM 4207 C CA . ASP B 1 186 ? -18.922 -4.621 0.751 1 87 186 ASP B CA 1
ATOM 4208 C C . ASP B 1 186 ? -18.359 -5.996 1.128 1 87 186 ASP B C 1
ATOM 4210 O O . ASP B 1 186 ? -18.703 -7 0.493 1 87 186 ASP B O 1
ATOM 4214 N N . MET B 1 187 ? -17.672 -6.008 2.203 1 92.69 187 MET B N 1
ATOM 4215 C CA . MET B 1 187 ? -17.016 -7.254 2.592 1 92.69 187 MET B CA 1
ATOM 4216 C C . MET B 1 187 ? -17.594 -7.785 3.898 1 92.69 187 MET B C 1
ATOM 4218 O O . MET B 1 187 ? -18.031 -7.008 4.75 1 92.69 187 MET B O 1
ATOM 4222 N N . ALA B 1 188 ? -17.562 -9.141 3.984 1 94.88 188 ALA B N 1
ATOM 4223 C CA . ALA B 1 188 ? -17.906 -9.758 5.262 1 94.88 188 ALA B CA 1
ATOM 4224 C C . ALA B 1 188 ? -16.906 -9.367 6.344 1 94.88 188 ALA B C 1
ATOM 4226 O O . ALA B 1 188 ? -15.719 -9.227 6.07 1 94.88 188 ALA B O 1
ATOM 4227 N N . ARG B 1 189 ? -17.344 -9.312 7.551 1 92.88 189 ARG B N 1
ATOM 4228 C CA . ARG B 1 189 ? -16.562 -8.82 8.68 1 92.88 189 ARG B CA 1
ATOM 4229 C C . ARG B 1 189 ? -15.312 -9.672 8.898 1 92.88 189 ARG B C 1
ATOM 4231 O O . ARG B 1 189 ? -14.266 -9.156 9.289 1 92.88 189 ARG B O 1
ATOM 4238 N N . GLU B 1 190 ? -15.422 -10.938 8.633 1 95.69 190 GLU B N 1
ATOM 4239 C CA . GLU B 1 190 ? -14.344 -11.867 8.961 1 95.69 190 GLU B CA 1
ATOM 4240 C C . GLU B 1 190 ? -13.398 -12.055 7.785 1 95.69 190 GLU B C 1
ATOM 4242 O O . GLU B 1 190 ? -12.5 -12.898 7.828 1 95.69 190 GLU B O 1
ATOM 4247 N N . THR B 1 191 ? -13.57 -11.273 6.781 1 96.38 191 THR B N 1
ATOM 4248 C CA . THR B 1 191 ? -12.844 -11.477 5.531 1 96.38 191 THR B CA 1
ATOM 4249 C C . THR B 1 191 ? -11.336 -11.453 5.773 1 96.38 191 THR B C 1
ATOM 4251 O O . THR B 1 191 ? -10.609 -12.32 5.289 1 96.38 191 THR B O 1
ATOM 4254 N N . LYS B 1 192 ? -10.891 -10.492 6.508 1 95.69 192 LYS B N 1
ATOM 4255 C CA . LYS B 1 192 ? -9.469 -10.359 6.793 1 95.69 192 LYS B CA 1
ATOM 4256 C C . LYS B 1 192 ? -8.93 -11.609 7.48 1 95.69 192 LYS B C 1
ATOM 4258 O O . LYS B 1 192 ? -7.926 -12.18 7.043 1 95.69 192 LYS B O 1
ATOM 4263 N N . ASP B 1 193 ? -9.609 -12.102 8.469 1 96.69 193 ASP B N 1
ATOM 4264 C CA . ASP B 1 193 ? -9.203 -13.281 9.227 1 96.69 193 ASP B CA 1
ATOM 4265 C C . ASP B 1 193 ? -9.289 -14.547 8.367 1 96.69 193 ASP B C 1
ATOM 4267 O O . ASP B 1 193 ? -8.438 -15.43 8.469 1 96.69 193 ASP B O 1
ATOM 4271 N N . ASP B 1 194 ? -10.305 -14.578 7.578 1 96.88 194 ASP B N 1
ATOM 4272 C CA . ASP B 1 194 ? -10.484 -15.727 6.699 1 96.88 194 ASP B CA 1
ATOM 4273 C C . ASP B 1 194 ? -9.32 -15.859 5.723 1 96.88 194 ASP B C 1
ATOM 4275 O O . ASP B 1 194 ? -8.844 -16.969 5.469 1 96.88 194 ASP B O 1
ATOM 4279 N N . ILE B 1 195 ? -8.875 -14.75 5.199 1 97.44 195 ILE B N 1
ATOM 4280 C CA . ILE B 1 195 ? -7.773 -14.758 4.242 1 97.44 195 ILE B CA 1
ATOM 4281 C C . ILE B 1 195 ? -6.488 -15.211 4.934 1 97.44 195 ILE B C 1
ATOM 4283 O O . ILE B 1 195 ? -5.734 -16.016 4.387 1 97.44 195 ILE B O 1
ATOM 4287 N N . ILE B 1 196 ? -6.25 -14.711 6.133 1 97.38 196 ILE B N 1
ATOM 4288 C CA . ILE B 1 196 ? -5.055 -15.07 6.891 1 97.38 196 ILE B CA 1
ATOM 4289 C C . ILE B 1 196 ? -5.086 -16.562 7.215 1 97.38 196 ILE B C 1
ATOM 4291 O O . ILE B 1 196 ? -4.086 -17.266 7.031 1 97.38 196 ILE B O 1
ATOM 4295 N N . LYS B 1 197 ? -6.23 -17.062 7.648 1 97.06 197 LYS B N 1
ATOM 4296 C CA . LYS B 1 197 ? -6.383 -18.469 7.965 1 97.06 197 LYS B CA 1
ATOM 4297 C C . LYS B 1 197 ? -6.152 -19.344 6.727 1 97.06 197 LYS B C 1
ATOM 4299 O O . LYS B 1 197 ? -5.473 -20.359 6.801 1 97.06 197 LYS B O 1
ATOM 4304 N N . MET B 1 198 ? -6.711 -18.906 5.68 1 96.44 198 MET B N 1
ATOM 4305 C CA . MET B 1 198 ? -6.547 -19.625 4.414 1 96.44 198 MET B CA 1
ATOM 4306 C C . MET B 1 198 ? -5.078 -19.672 4.004 1 96.44 198 MET B C 1
ATOM 4308 O O . MET B 1 198 ? -4.562 -20.719 3.639 1 96.44 198 MET B O 1
ATOM 4312 N N . SER B 1 199 ? -4.441 -18.547 4.059 1 97.06 199 SER B N 1
ATOM 4313 C CA . SER B 1 199 ? -3.025 -18.469 3.707 1 97.06 199 SER B CA 1
ATOM 4314 C C . SER B 1 199 ? -2.182 -19.359 4.605 1 97.06 199 SER B C 1
ATOM 4316 O O . SER B 1 199 ? -1.298 -20.078 4.129 1 97.06 199 SER B O 1
ATOM 4318 N N . ARG B 1 200 ? -2.484 -19.375 5.855 1 97.06 200 ARG B N 1
ATOM 4319 C CA . ARG B 1 200 ? -1.759 -20.203 6.812 1 97.06 200 ARG B CA 1
ATOM 4320 C C . ARG B 1 200 ? -1.938 -21.688 6.492 1 97.06 200 ARG B C 1
ATOM 4322 O O . ARG B 1 200 ? -0.969 -22.453 6.5 1 97.06 200 ARG B O 1
ATOM 4329 N N . THR B 1 201 ? -3.119 -22.047 6.215 1 95.75 201 THR B N 1
ATOM 4330 C CA . THR B 1 201 ? -3.432 -23.438 5.922 1 95.75 201 THR B CA 1
ATOM 4331 C C . THR B 1 201 ? -2.613 -23.938 4.734 1 95.75 201 THR B C 1
ATOM 4333 O O . THR B 1 201 ? -2.043 -25.031 4.785 1 95.75 201 THR B O 1
ATOM 4336 N N . HIS B 1 202 ? -2.512 -23.156 3.752 1 95.12 202 HIS B N 1
ATOM 4337 C CA . HIS B 1 202 ? -1.799 -23.547 2.543 1 95.12 202 HIS B CA 1
ATOM 4338 C C . HIS B 1 202 ? -0.289 -23.5 2.754 1 95.12 202 HIS B C 1
ATOM 4340 O O . HIS B 1 202 ? 0.439 -24.359 2.256 1 95.12 202 HIS B O 1
ATOM 4346 N N . MET B 1 203 ? 0.183 -22.578 3.529 1 95.88 203 MET B N 1
ATOM 4347 C CA . MET B 1 203 ? 1.62 -22.406 3.721 1 95.88 203 MET B CA 1
ATOM 4348 C C . MET B 1 203 ? 2.156 -23.391 4.742 1 95.88 203 MET B C 1
ATOM 4350 O O . MET B 1 203 ? 3.334 -23.75 4.707 1 95.88 203 MET B O 1
ATOM 4354 N N . GLU B 1 204 ? 1.341 -23.844 5.617 1 94.56 204 GLU B N 1
ATOM 4355 C CA . GLU B 1 204 ? 1.776 -24.75 6.68 1 94.56 204 GLU B CA 1
ATOM 4356 C C . GLU B 1 204 ? 2.059 -26.141 6.137 1 94.56 204 GLU B C 1
ATOM 4358 O O . GLU B 1 204 ? 2.725 -26.953 6.797 1 94.56 204 GLU B O 1
ATOM 4363 N N . ASN B 1 205 ? 1.512 -26.453 4.988 1 89.94 205 ASN B N 1
ATOM 4364 C CA . ASN B 1 205 ? 1.903 -27.688 4.332 1 89.94 205 ASN B CA 1
ATOM 4365 C C . ASN B 1 205 ? 3.412 -27.766 4.109 1 89.94 205 ASN B C 1
ATOM 4367 O O . ASN B 1 205 ? 3.99 -26.875 3.473 1 89.94 205 ASN B O 1
ATOM 4371 N N . PRO B 1 206 ? 4.07 -28.734 4.625 1 86.62 206 PRO B N 1
ATOM 4372 C CA . PRO B 1 206 ? 5.527 -28.812 4.52 1 86.62 206 PRO B CA 1
ATOM 4373 C C . PRO B 1 206 ? 6.008 -28.953 3.074 1 86.62 206 PRO B C 1
ATOM 4375 O O . PRO B 1 206 ? 7.168 -28.656 2.775 1 86.62 206 PRO B O 1
ATOM 4378 N N . ASN B 1 207 ? 5.172 -29.375 2.209 1 85.81 207 ASN B N 1
ATOM 4379 C CA . ASN B 1 207 ? 5.547 -29.547 0.808 1 85.81 207 ASN B CA 1
ATOM 4380 C C . ASN B 1 207 ? 5.18 -28.312 -0.015 1 85.81 207 ASN B C 1
ATOM 4382 O O . ASN B 1 207 ? 5.223 -28.344 -1.246 1 85.81 207 ASN B O 1
ATOM 4386 N N . ALA B 1 208 ? 4.918 -27.281 0.691 1 92.44 208 ALA B N 1
ATOM 4387 C CA . ALA B 1 208 ? 4.57 -26.047 -0.005 1 92.44 208 ALA B CA 1
ATOM 4388 C C . ALA B 1 208 ? 5.781 -25.125 -0.13 1 92.44 208 ALA B C 1
ATOM 4390 O O . ALA B 1 208 ? 6.449 -24.828 0.864 1 92.44 208 ALA B O 1
ATOM 4391 N N . ILE B 1 209 ? 6.094 -24.812 -1.337 1 94.69 209 ILE B N 1
ATOM 4392 C CA . ILE B 1 209 ? 7.027 -23.719 -1.596 1 94.69 209 ILE B CA 1
ATOM 4393 C C . ILE B 1 209 ? 6.289 -22.391 -1.519 1 94.69 209 ILE B C 1
ATOM 4395 O O . ILE B 1 209 ? 5.242 -22.219 -2.148 1 94.69 209 ILE B O 1
ATOM 4399 N N . ILE B 1 210 ? 6.824 -21.5 -0.735 1 97.25 210 ILE B N 1
ATOM 4400 C CA . ILE B 1 210 ? 6.145 -20.219 -0.522 1 97.25 210 ILE B CA 1
ATOM 4401 C C . ILE B 1 210 ? 6.73 -19.156 -1.455 1 97.25 210 ILE B C 1
ATOM 4403 O O . ILE B 1 210 ? 7.91 -18.812 -1.349 1 97.25 210 ILE B O 1
ATOM 4407 N N . LEU B 1 211 ? 5.98 -18.75 -2.332 1 97.69 211 LEU B N 1
ATOM 4408 C CA . LEU B 1 211 ? 6.328 -17.609 -3.17 1 97.69 211 LEU B CA 1
ATOM 4409 C C . LEU B 1 211 ? 5.75 -16.328 -2.596 1 97.69 211 LEU B C 1
ATOM 4411 O O . LEU B 1 211 ? 4.586 -15.992 -2.838 1 97.69 211 LEU B O 1
ATOM 4415 N N . CYS B 1 212 ? 6.555 -15.578 -1.91 1 97.94 212 CYS B N 1
ATOM 4416 C CA . CYS B 1 212 ? 6.145 -14.359 -1.226 1 97.94 212 CYS B CA 1
ATOM 4417 C C . CYS B 1 212 ? 6.262 -13.156 -2.146 1 97.94 212 CYS B C 1
ATOM 4419 O O . CYS B 1 212 ? 7.367 -12.734 -2.494 1 97.94 212 CYS B O 1
ATOM 4421 N N . ILE B 1 213 ? 5.164 -12.594 -2.463 1 97.69 213 ILE B N 1
ATOM 4422 C CA . ILE B 1 213 ? 5.137 -11.477 -3.402 1 97.69 213 ILE B CA 1
ATOM 4423 C C . ILE B 1 213 ? 5.137 -10.164 -2.635 1 97.69 213 ILE B C 1
ATOM 4425 O O . ILE B 1 213 ? 4.23 -9.891 -1.845 1 97.69 213 ILE B O 1
ATOM 4429 N N . GLN B 1 214 ? 6.125 -9.406 -2.887 1 96.38 214 GLN B N 1
ATOM 4430 C CA . GLN B 1 214 ? 6.25 -8.07 -2.314 1 96.38 214 GLN B CA 1
ATOM 4431 C C . GLN B 1 214 ? 6.055 -6.996 -3.377 1 96.38 214 GLN B C 1
ATOM 4433 O O . GLN B 1 214 ? 6.68 -7.043 -4.438 1 96.38 214 GLN B O 1
ATOM 4438 N N . ASP B 1 215 ? 5.203 -6.039 -3.072 1 94.81 215 ASP B N 1
ATOM 4439 C CA . ASP B 1 215 ? 4.898 -4.93 -3.967 1 94.81 215 ASP B CA 1
ATOM 4440 C C . ASP B 1 215 ? 5.992 -3.865 -3.912 1 94.81 215 ASP B C 1
ATOM 4442 O O . ASP B 1 215 ? 6.141 -3.168 -2.906 1 94.81 215 ASP B O 1
ATOM 4446 N N . GLY B 1 216 ? 6.691 -3.664 -4.988 1 92.44 216 GLY B N 1
ATOM 4447 C CA . GLY B 1 216 ? 7.789 -2.709 -5.035 1 92.44 216 GLY B CA 1
ATOM 4448 C C . GLY B 1 216 ? 7.32 -1.27 -5.145 1 92.44 216 GLY B C 1
ATOM 4449 O O . GLY B 1 216 ? 8.102 -0.34 -4.938 1 92.44 216 GLY B O 1
ATOM 4450 N N . SER B 1 217 ? 6.09 -1.081 -5.434 1 89.81 217 SER B N 1
ATOM 4451 C CA . SER B 1 217 ? 5.562 0.271 -5.59 1 89.81 217 SER B CA 1
ATOM 4452 C C . SER B 1 217 ? 5.199 0.881 -4.242 1 89.81 217 SER B C 1
ATOM 4454 O O . SER B 1 217 ? 4.93 2.08 -4.148 1 89.81 217 SER B O 1
ATOM 4456 N N . VAL B 1 218 ? 5.195 0.114 -3.285 1 90.94 218 VAL B N 1
ATOM 4457 C CA . VAL B 1 218 ? 4.832 0.54 -1.937 1 90.94 218 VAL B CA 1
ATOM 4458 C C . VAL B 1 218 ? 6.02 0.333 -0.996 1 90.94 218 VAL B C 1
ATOM 4460 O O . VAL B 1 218 ? 6.809 -0.597 -1.177 1 90.94 218 VAL B O 1
ATOM 4463 N N . ASP B 1 219 ? 6.09 1.19 0.018 1 90.94 219 ASP B N 1
ATOM 4464 C CA . ASP B 1 219 ? 7.168 1.05 0.993 1 90.94 219 ASP B CA 1
ATOM 4465 C C . ASP B 1 219 ? 7.125 -0.321 1.664 1 90.94 219 ASP B C 1
ATOM 4467 O O . ASP B 1 219 ? 6.047 -0.837 1.966 1 90.94 219 ASP B O 1
ATOM 4471 N N . ALA B 1 220 ? 8.312 -0.825 1.871 1 92 220 ALA B N 1
ATOM 4472 C CA . ALA B 1 220 ? 8.461 -2.154 2.459 1 92 220 ALA B CA 1
ATOM 4473 C C . ALA B 1 220 ? 7.715 -2.256 3.783 1 92 220 ALA B C 1
ATOM 4475 O O . ALA B 1 220 ? 7.137 -3.299 4.098 1 92 220 ALA B O 1
ATOM 4476 N N . GLU B 1 221 ? 7.672 -1.161 4.52 1 93.75 221 GLU B N 1
ATOM 4477 C CA . GLU B 1 221 ? 7.082 -1.144 5.855 1 93.75 221 GLU B CA 1
ATOM 4478 C C . GLU B 1 221 ? 5.566 -1.305 5.793 1 93.75 221 GLU B C 1
ATOM 4480 O O . GLU B 1 221 ? 4.926 -1.573 6.812 1 93.75 221 GLU B O 1
ATOM 4485 N N . ARG B 1 222 ? 5 -1.169 4.633 1 93.25 222 ARG B N 1
ATOM 4486 C CA . ARG B 1 222 ? 3.549 -1.262 4.488 1 93.25 222 ARG B CA 1
ATOM 4487 C C . ARG B 1 222 ? 3.121 -2.693 4.188 1 93.25 222 ARG B C 1
ATOM 4489 O O . ARG B 1 222 ? 1.925 -2.988 4.117 1 93.25 222 ARG B O 1
ATOM 4496 N N . SER B 1 223 ? 4.051 -3.533 4.059 1 92.94 223 SER B N 1
ATOM 4497 C CA . SER B 1 223 ? 3.76 -4.922 3.709 1 92.94 223 SER B CA 1
ATOM 4498 C C . SER B 1 223 ? 3.217 -5.691 4.906 1 92.94 223 SER B C 1
ATOM 4500 O O . SER B 1 223 ? 3.725 -5.559 6.02 1 92.94 223 SER B O 1
ATOM 4502 N N . ASN B 1 224 ? 2.207 -6.5 4.695 1 92.38 224 ASN B N 1
ATOM 4503 C CA . ASN B 1 224 ? 1.637 -7.348 5.738 1 92.38 224 ASN B CA 1
ATOM 4504 C C . ASN B 1 224 ? 2.119 -8.789 5.609 1 92.38 224 ASN B C 1
ATOM 4506 O O . ASN B 1 224 ? 2.199 -9.516 6.605 1 92.38 224 ASN B O 1
ATOM 4510 N N . VAL B 1 225 ? 2.477 -9.18 4.48 1 94.5 225 VAL B N 1
ATOM 4511 C CA . VAL B 1 225 ? 2.639 -10.594 4.156 1 94.5 225 VAL B CA 1
ATOM 4512 C C . VAL B 1 225 ? 3.963 -11.102 4.719 1 94.5 225 VAL B C 1
ATOM 4514 O O . VAL B 1 225 ? 4.078 -12.281 5.082 1 94.5 225 VAL B O 1
ATOM 4517 N N . THR B 1 226 ? 4.969 -10.258 4.809 1 93.88 226 THR B N 1
ATOM 4518 C CA . THR B 1 226 ? 6.301 -10.703 5.203 1 93.88 226 THR B CA 1
ATOM 4519 C C . THR B 1 226 ? 6.293 -11.227 6.637 1 93.88 226 THR B C 1
ATOM 4521 O O . THR B 1 226 ? 6.965 -12.211 6.945 1 93.88 226 THR B O 1
ATOM 4524 N N . ASP B 1 227 ? 5.523 -10.609 7.484 1 93.44 227 ASP B N 1
ATOM 4525 C CA . ASP B 1 227 ? 5.387 -11.086 8.852 1 93.44 227 ASP B CA 1
ATOM 4526 C C . ASP B 1 227 ? 4.715 -12.453 8.898 1 93.44 227 ASP B C 1
ATOM 4528 O O . ASP B 1 227 ? 5.109 -13.328 9.672 1 93.44 227 ASP B O 1
ATOM 4532 N N . LEU B 1 228 ? 3.734 -12.586 8.117 1 95.12 228 LEU B N 1
ATOM 4533 C CA . LEU B 1 228 ? 2.992 -13.836 8.047 1 95.12 228 LEU B CA 1
ATOM 4534 C C . LEU B 1 228 ? 3.893 -14.977 7.57 1 95.12 228 LEU B C 1
ATOM 4536 O O . LEU B 1 228 ? 3.924 -16.047 8.188 1 95.12 228 LEU B O 1
ATOM 4540 N N . VAL B 1 229 ? 4.652 -14.734 6.551 1 97.06 229 VAL B N 1
ATOM 4541 C CA . VAL B 1 229 ? 5.531 -15.742 5.969 1 97.06 229 VAL B CA 1
ATOM 4542 C C . VAL B 1 229 ? 6.637 -16.094 6.961 1 97.06 229 VAL B C 1
ATOM 4544 O O . VAL B 1 229 ? 6.957 -17.281 7.148 1 97.06 229 VAL B O 1
ATOM 4547 N N . SER B 1 230 ? 7.172 -15.094 7.605 1 95.12 230 SER B N 1
ATOM 4548 C CA . SER B 1 230 ? 8.25 -15.297 8.57 1 95.12 230 SER B CA 1
ATOM 4549 C C . SER B 1 230 ? 7.785 -16.172 9.734 1 95.12 230 SER B C 1
ATOM 4551 O O . SER B 1 230 ? 8.555 -16.984 10.25 1 95.12 230 SER B O 1
ATOM 4553 N N . SER B 1 231 ? 6.609 -16.062 10.133 1 95.25 231 SER B N 1
ATOM 4554 C CA . SER B 1 231 ? 6.066 -16.844 11.242 1 95.25 231 SER B CA 1
ATOM 4555 C C . SER B 1 231 ? 5.887 -18.297 10.844 1 95.25 231 SER B C 1
ATOM 4557 O O . SER B 1 231 ? 5.977 -19.188 11.695 1 95.25 231 SER B O 1
ATOM 4559 N N . ILE B 1 232 ? 5.688 -18.609 9.641 1 96 232 ILE B N 1
ATOM 4560 C CA . ILE B 1 232 ? 5.391 -19.953 9.164 1 96 232 ILE B CA 1
ATOM 4561 C C . ILE B 1 232 ? 6.688 -20.641 8.75 1 96 232 ILE B C 1
ATOM 4563 O O . ILE B 1 232 ? 6.859 -21.844 8.992 1 96 232 ILE B O 1
ATOM 4567 N N . ASP B 1 233 ? 7.551 -19.875 8.109 1 96.12 233 ASP B N 1
ATOM 4568 C CA . ASP B 1 233 ? 8.836 -20.391 7.645 1 96.12 233 ASP B CA 1
ATOM 4569 C C . ASP B 1 233 ? 9.992 -19.531 8.148 1 96.12 233 ASP B C 1
ATOM 4571 O O . ASP B 1 233 ? 10.703 -18.906 7.355 1 96.12 233 ASP B O 1
ATOM 4575 N N . PRO B 1 234 ? 10.273 -19.594 9.406 1 94.56 234 PRO B N 1
ATOM 4576 C CA . PRO B 1 234 ? 11.289 -18.734 10 1 94.56 234 PRO B CA 1
ATOM 4577 C C . PRO B 1 234 ? 12.688 -19 9.445 1 94.56 234 PRO B C 1
ATOM 4579 O O . PRO B 1 234 ? 13.531 -18.094 9.422 1 94.56 234 PRO B O 1
ATOM 4582 N N . THR B 1 235 ? 12.984 -20.203 8.984 1 94.44 235 THR B N 1
ATOM 4583 C CA . THR B 1 235 ? 14.312 -20.547 8.5 1 94.44 235 THR B CA 1
ATOM 4584 C C . THR B 1 235 ? 14.461 -20.203 7.02 1 94.44 235 THR B C 1
ATOM 4586 O O . THR B 1 235 ? 15.57 -20.156 6.488 1 94.44 235 THR B O 1
ATOM 4589 N N . GLY B 1 236 ? 13.344 -20 6.34 1 94.88 236 GLY B N 1
ATOM 4590 C CA . GLY B 1 236 ? 13.375 -19.594 4.949 1 94.88 236 GLY B CA 1
ATOM 4591 C C . GLY B 1 236 ? 13.82 -20.688 4.004 1 94.88 236 GLY B C 1
ATOM 4592 O O . GLY B 1 236 ? 14.438 -20.406 2.971 1 94.88 236 GLY B O 1
ATOM 4593 N N . ARG B 1 237 ? 13.586 -21.906 4.324 1 92.38 237 ARG B N 1
ATOM 4594 C CA . ARG B 1 237 ? 14.078 -23.031 3.523 1 92.38 237 ARG B CA 1
ATOM 4595 C C . ARG B 1 237 ? 13.117 -23.344 2.383 1 92.38 237 ARG B C 1
ATOM 4597 O O . ARG B 1 237 ? 13.469 -24.078 1.456 1 92.38 237 ARG B O 1
ATOM 4604 N N . ARG B 1 238 ? 11.953 -22.766 2.398 1 93.31 238 ARG B N 1
ATOM 4605 C CA . ARG B 1 238 ? 10.953 -23.031 1.373 1 93.31 238 ARG B CA 1
ATOM 4606 C C . ARG B 1 238 ? 10.383 -21.734 0.801 1 93.31 238 ARG B C 1
ATOM 4608 O O . ARG B 1 238 ? 9.359 -21.75 0.117 1 93.31 238 ARG B O 1
ATOM 4615 N N . THR B 1 239 ? 11.008 -20.594 1.159 1 96.56 239 THR B N 1
ATOM 4616 C CA . THR B 1 239 ? 10.438 -19.312 0.781 1 96.56 239 THR B CA 1
ATOM 4617 C C . THR B 1 239 ? 11.281 -18.641 -0.308 1 96.56 239 THR B C 1
ATOM 4619 O O . THR B 1 239 ? 12.516 -18.672 -0.247 1 96.56 239 THR B O 1
ATOM 4622 N N . ILE B 1 240 ? 10.664 -18.219 -1.306 1 96.56 240 ILE B N 1
ATOM 4623 C CA . ILE B 1 240 ? 11.25 -17.344 -2.326 1 96.56 240 ILE B CA 1
ATOM 4624 C C . ILE B 1 240 ? 10.523 -16 -2.336 1 96.56 240 ILE B C 1
ATOM 4626 O O . ILE B 1 240 ? 9.297 -15.953 -2.379 1 96.56 240 ILE B O 1
ATOM 4630 N N . LEU B 1 241 ? 11.266 -14.914 -2.211 1 97.31 241 LEU B N 1
ATOM 4631 C CA . LEU B 1 241 ? 10.68 -13.586 -2.23 1 97.31 241 LEU B CA 1
ATOM 4632 C C . LEU B 1 241 ? 10.766 -12.977 -3.627 1 97.31 241 LEU B C 1
ATOM 4634 O O . LEU B 1 241 ? 11.82 -12.992 -4.254 1 97.31 241 LEU B O 1
ATOM 4638 N N . VAL B 1 242 ? 9.68 -12.5 -4.078 1 97.06 242 VAL B N 1
ATOM 4639 C CA . VAL B 1 242 ? 9.609 -11.875 -5.395 1 97.06 242 VAL B CA 1
ATOM 4640 C C . VAL B 1 242 ? 9.156 -10.422 -5.25 1 97.06 242 VAL B C 1
ATOM 4642 O O . VAL B 1 242 ? 8.078 -10.148 -4.727 1 97.06 242 VAL B O 1
ATOM 4645 N N . LEU B 1 243 ? 9.984 -9.5 -5.664 1 95.75 243 LEU B N 1
ATOM 4646 C CA . LEU B 1 243 ? 9.656 -8.078 -5.703 1 95.75 243 LEU B CA 1
ATOM 4647 C C . LEU B 1 243 ? 9.055 -7.699 -7.051 1 95.75 243 LEU B C 1
ATOM 4649 O O . LEU B 1 243 ? 9.742 -7.719 -8.07 1 95.75 243 LEU B O 1
ATOM 4653 N N . THR B 1 244 ? 7.801 -7.344 -7.016 1 95.88 244 THR B N 1
ATOM 4654 C CA . THR B 1 244 ? 7.125 -6.973 -8.25 1 95.88 244 THR B CA 1
ATOM 4655 C C . THR B 1 244 ? 7.156 -5.461 -8.453 1 95.88 244 THR B C 1
ATOM 4657 O O . THR B 1 244 ? 7.559 -4.719 -7.555 1 95.88 244 THR B O 1
ATOM 4660 N N . LYS B 1 245 ? 6.797 -5.004 -9.633 1 92.5 245 LYS B N 1
ATOM 4661 C CA . LYS B 1 245 ? 6.656 -3.594 -9.984 1 92.5 245 LYS B CA 1
ATOM 4662 C C . LYS B 1 245 ? 7.949 -2.828 -9.711 1 92.5 245 LYS B C 1
ATOM 4664 O O . LYS B 1 245 ? 7.918 -1.715 -9.18 1 92.5 245 LYS B O 1
ATOM 4669 N N . VAL B 1 246 ? 9.023 -3.41 -10.039 1 91.25 246 VAL B N 1
ATOM 4670 C CA . VAL B 1 246 ? 10.328 -2.795 -9.82 1 91.25 246 VAL B CA 1
ATOM 4671 C C . VAL B 1 246 ? 10.445 -1.521 -10.648 1 91.25 246 VAL B C 1
ATOM 4673 O O . VAL B 1 246 ? 11.141 -0.578 -10.258 1 91.25 246 VAL B O 1
ATOM 4676 N N . ASP B 1 247 ? 9.773 -1.486 -11.727 1 89.81 247 ASP B N 1
ATOM 4677 C CA . ASP B 1 247 ? 9.758 -0.3 -12.57 1 89.81 247 ASP B CA 1
ATOM 4678 C C . ASP B 1 247 ? 9.141 0.889 -11.844 1 89.81 247 ASP B C 1
ATOM 4680 O O . ASP B 1 247 ? 9.633 2.014 -11.945 1 89.81 247 ASP B O 1
ATOM 4684 N N . MET B 1 248 ? 8.125 0.605 -11.141 1 87.62 248 MET B N 1
ATOM 4685 C CA . MET B 1 248 ? 7.48 1.655 -10.359 1 87.62 248 MET B CA 1
ATOM 4686 C C . MET B 1 248 ? 8.359 2.082 -9.188 1 87.62 248 MET B C 1
ATOM 4688 O O . MET B 1 248 ? 8.391 3.26 -8.828 1 87.62 248 MET B O 1
ATOM 4692 N N . ALA B 1 249 ? 8.969 1.142 -8.602 1 86.5 249 ALA B N 1
ATOM 4693 C CA . ALA B 1 249 ? 9.883 1.459 -7.516 1 86.5 249 ALA B CA 1
ATOM 4694 C C . ALA B 1 249 ? 10.977 2.422 -7.98 1 86.5 249 ALA B C 1
ATOM 4696 O O . ALA B 1 249 ? 11.344 3.35 -7.254 1 86.5 249 ALA B O 1
ATOM 4697 N N . GLU B 1 250 ? 11.445 2.193 -9.109 1 83.19 250 GLU B N 1
ATOM 4698 C CA . GLU B 1 250 ? 12.477 3.064 -9.664 1 83.19 250 GLU B CA 1
ATOM 4699 C C . GLU B 1 250 ? 11.914 4.441 -10.008 1 83.19 250 GLU B C 1
ATOM 4701 O O . GLU B 1 250 ? 12.57 5.461 -9.766 1 83.19 250 GLU B O 1
ATOM 4706 N N . LYS B 1 251 ? 10.781 4.418 -10.586 1 77.06 251 LYS B N 1
ATOM 4707 C CA . LYS B 1 251 ? 10.141 5.672 -10.977 1 77.06 251 LYS B CA 1
ATOM 4708 C C . LYS B 1 251 ? 9.875 6.555 -9.766 1 77.06 251 LYS B C 1
ATOM 4710 O O . LYS B 1 251 ? 10.008 7.781 -9.836 1 77.06 251 LYS B O 1
ATOM 4715 N N . ASN B 1 252 ? 9.438 5.895 -8.766 1 73.38 252 ASN B N 1
ATOM 4716 C CA . ASN B 1 252 ? 9.094 6.633 -7.551 1 73.38 252 ASN B CA 1
ATOM 4717 C C . ASN B 1 252 ? 10.344 7.023 -6.766 1 73.38 252 ASN B C 1
ATOM 4719 O O . ASN B 1 252 ? 10.25 7.523 -5.645 1 73.38 252 ASN B O 1
ATOM 4723 N N . LEU B 1 253 ? 11.422 6.824 -7.434 1 61.16 253 LEU B N 1
ATOM 4724 C CA . LEU B 1 253 ? 12.727 7.203 -6.902 1 61.16 253 LEU B CA 1
ATOM 4725 C C . LEU B 1 253 ? 12.938 6.605 -5.516 1 61.16 253 LEU B C 1
ATOM 4727 O O . LEU B 1 253 ? 13.453 7.277 -4.617 1 61.16 253 LEU B O 1
ATOM 4731 N N . THR B 1 254 ? 12.383 5.59 -5.41 1 64.06 254 THR B N 1
ATOM 4732 C CA . THR B 1 254 ? 12.695 4.863 -4.184 1 64.06 254 THR B CA 1
ATOM 4733 C C . THR B 1 254 ? 14.203 4.711 -4.02 1 64.06 254 THR B C 1
ATOM 4735 O O . THR B 1 254 ? 14.93 4.535 -5 1 64.06 254 THR B O 1
ATOM 4738 N N . ASN B 1 255 ? 14.672 4.945 -2.938 1 74.25 255 ASN B N 1
ATOM 4739 C CA . ASN B 1 255 ? 16.094 4.789 -2.611 1 74.25 255 ASN B CA 1
ATOM 4740 C C . ASN B 1 255 ? 16.641 3.463 -3.133 1 74.25 255 ASN B C 1
ATOM 4742 O O . ASN B 1 255 ? 16.203 2.393 -2.703 1 74.25 255 ASN B O 1
ATOM 4746 N N . PRO B 1 256 ? 17.484 3.521 -4.133 1 78.38 256 PRO B N 1
ATOM 4747 C CA . PRO B 1 256 ? 18.062 2.303 -4.715 1 78.38 256 PRO B CA 1
ATOM 4748 C C . PRO B 1 256 ? 18.703 1.39 -3.672 1 78.38 256 PRO B C 1
ATOM 4750 O O . PRO B 1 256 ? 18.656 0.165 -3.812 1 78.38 256 PRO B O 1
ATOM 4753 N N . ASP B 1 257 ? 19.141 2.008 -2.711 1 83.19 257 ASP B N 1
ATOM 4754 C CA . ASP B 1 257 ? 19.766 1.222 -1.653 1 83.19 257 ASP B CA 1
ATOM 4755 C C . ASP B 1 257 ? 18.734 0.35 -0.935 1 83.19 257 ASP B C 1
ATOM 4757 O O . ASP B 1 257 ? 19.062 -0.748 -0.476 1 83.19 257 ASP B O 1
ATOM 4761 N N . ARG B 1 258 ? 17.625 0.777 -0.918 1 85.62 258 ARG B N 1
ATOM 4762 C CA . ARG B 1 258 ? 16.578 0.016 -0.241 1 85.62 258 ARG B CA 1
ATOM 4763 C C . ARG B 1 258 ? 16.156 -1.198 -1.066 1 85.62 258 ARG B C 1
ATOM 4765 O O . ARG B 1 258 ? 15.938 -2.281 -0.521 1 85.62 258 ARG B O 1
ATOM 4772 N N . ILE B 1 259 ? 16.062 -1.001 -2.291 1 87.5 259 ILE B N 1
ATOM 4773 C CA . ILE B 1 259 ? 15.742 -2.107 -3.188 1 87.5 259 ILE B CA 1
ATOM 4774 C C . ILE B 1 259 ? 16.844 -3.162 -3.123 1 87.5 259 ILE B C 1
ATOM 4776 O O . ILE B 1 259 ? 16.562 -4.363 -3.092 1 87.5 259 ILE B O 1
ATOM 4780 N N . LYS B 1 260 ? 18.062 -2.652 -3.098 1 88.06 260 LYS B N 1
ATOM 4781 C CA . LYS B 1 260 ? 19.203 -3.551 -2.971 1 88.06 260 LYS B CA 1
ATOM 4782 C C . LYS B 1 260 ? 19.125 -4.363 -1.684 1 88.06 260 LYS B C 1
ATOM 4784 O O . LYS B 1 260 ? 19.359 -5.578 -1.693 1 88.06 260 LYS B O 1
ATOM 4789 N N . LYS B 1 261 ? 18.812 -3.717 -0.671 1 90.19 261 LYS B N 1
ATOM 4790 C CA . LYS B 1 261 ? 18.703 -4.391 0.62 1 90.19 261 LYS B CA 1
ATOM 4791 C C . LYS B 1 261 ? 17.609 -5.457 0.596 1 90.19 261 LYS B C 1
ATOM 4793 O O . LYS B 1 261 ? 17.75 -6.512 1.222 1 90.19 261 LYS B O 1
ATOM 4798 N N . ILE B 1 262 ? 16.484 -5.164 -0.104 1 91.5 262 ILE B N 1
ATOM 4799 C CA . ILE B 1 262 ? 15.406 -6.129 -0.222 1 91.5 262 ILE B CA 1
ATOM 4800 C C . ILE B 1 262 ? 15.891 -7.367 -0.971 1 91.5 262 ILE B C 1
ATOM 4802 O O . ILE B 1 262 ? 15.695 -8.5 -0.513 1 91.5 262 ILE B O 1
ATOM 4806 N N . LEU B 1 263 ? 16.609 -7.148 -2.008 1 91.25 263 LEU B N 1
ATOM 4807 C CA . LEU B 1 263 ? 17.016 -8.234 -2.887 1 91.25 263 LEU B CA 1
ATOM 4808 C C . LEU B 1 263 ? 18.203 -8.992 -2.293 1 91.25 263 LEU B C 1
ATOM 4810 O O . LEU B 1 263 ? 18.516 -10.102 -2.725 1 91.25 263 LEU B O 1
ATOM 4814 N N . GLU B 1 264 ? 18.828 -8.406 -1.313 1 91.19 264 GLU B N 1
ATOM 4815 C CA . GLU B 1 264 ? 19.906 -9.078 -0.6 1 91.19 264 GLU B CA 1
ATOM 4816 C C . GLU B 1 264 ? 19.391 -9.789 0.644 1 91.19 264 GLU B C 1
ATOM 4818 O O . GLU B 1 264 ? 20.141 -10.5 1.321 1 91.19 264 GLU B O 1
ATOM 4823 N N . GLY B 1 265 ? 18.188 -9.578 0.903 1 92.62 265 GLY B N 1
ATOM 4824 C CA . GLY B 1 265 ? 17.594 -10.234 2.055 1 92.62 265 GLY B CA 1
ATOM 4825 C C . GLY B 1 265 ? 17.969 -9.586 3.373 1 92.62 265 GLY B C 1
ATOM 4826 O O . GLY B 1 265 ? 18.031 -10.25 4.406 1 92.62 265 GLY B O 1
ATOM 4827 N N . LYS B 1 266 ? 18.172 -8.297 3.322 1 93.31 266 LYS B N 1
ATOM 4828 C CA . LYS B 1 266 ? 18.688 -7.625 4.516 1 93.31 266 LYS B CA 1
ATOM 4829 C C . LYS B 1 266 ? 17.672 -6.637 5.066 1 93.31 266 LYS B C 1
ATOM 4831 O O . LYS B 1 266 ? 17.875 -6.062 6.141 1 93.31 266 LYS B O 1
ATOM 4836 N N . LEU B 1 267 ? 16.594 -6.465 4.402 1 93.19 267 LEU B N 1
ATOM 4837 C CA . LEU B 1 267 ? 15.664 -5.426 4.828 1 93.19 267 LEU B CA 1
ATOM 4838 C C . LEU B 1 267 ? 14.555 -6.016 5.688 1 93.19 267 LEU B C 1
ATOM 4840 O O . LEU B 1 267 ? 14.227 -5.465 6.742 1 93.19 267 LEU B O 1
ATOM 4844 N N . PHE B 1 268 ? 13.914 -7.023 5.227 1 93.44 268 PHE B N 1
ATOM 4845 C CA . PHE B 1 268 ? 12.82 -7.652 5.957 1 93.44 268 PHE B CA 1
ATOM 4846 C C . PHE B 1 268 ? 13.352 -8.648 6.984 1 93.44 268 PHE B C 1
ATOM 4848 O O . PHE B 1 268 ? 14.391 -9.273 6.766 1 93.44 268 PHE B O 1
ATOM 4855 N N . PRO B 1 269 ? 12.656 -8.797 8.125 1 89.69 269 PRO B N 1
ATOM 4856 C CA . PRO B 1 269 ? 13.039 -9.812 9.109 1 89.69 269 PRO B CA 1
ATOM 4857 C C . PRO B 1 269 ? 12.602 -11.219 8.703 1 89.69 269 PRO B C 1
ATOM 4859 O O . PRO B 1 269 ? 11.867 -11.883 9.453 1 89.69 269 PRO B O 1
ATOM 4862 N N . MET B 1 270 ? 12.859 -11.609 7.582 1 92.12 270 MET B N 1
ATOM 4863 C CA . MET B 1 270 ? 12.547 -12.93 7.039 1 92.12 270 MET B CA 1
ATOM 4864 C C . MET B 1 270 ? 13.727 -13.477 6.234 1 92.12 270 MET B C 1
ATOM 4866 O O . MET B 1 270 ? 14.578 -12.719 5.781 1 92.12 270 MET B O 1
ATOM 4870 N N . LYS B 1 271 ? 13.766 -14.773 6.164 1 93.88 271 LYS B N 1
ATOM 4871 C CA . LYS B 1 271 ? 14.766 -15.461 5.344 1 93.88 271 LYS B CA 1
ATOM 4872 C C . LYS B 1 271 ? 14.109 -16.156 4.156 1 93.88 271 LYS B C 1
ATOM 4874 O O . LYS B 1 271 ? 12.945 -16.547 4.227 1 93.88 271 LYS B O 1
ATOM 4879 N N . ALA B 1 272 ? 14.797 -16.188 3.113 1 95.56 272 ALA B N 1
ATOM 4880 C CA . ALA B 1 272 ? 14.305 -16.844 1.911 1 95.56 272 ALA B CA 1
ATOM 4881 C C . ALA B 1 272 ? 15.445 -17.531 1.154 1 95.56 272 ALA B C 1
ATOM 4883 O O . ALA B 1 272 ? 16.625 -17.203 1.369 1 95.56 272 ALA B O 1
ATOM 4884 N N . LEU B 1 273 ? 15.078 -18.484 0.303 1 93.88 273 LEU B N 1
ATOM 4885 C CA . LEU B 1 273 ? 16.031 -19.203 -0.538 1 93.88 273 LEU B CA 1
ATOM 4886 C C . LEU B 1 273 ? 16.578 -18.281 -1.628 1 93.88 273 LEU B C 1
ATOM 4888 O O . LEU B 1 273 ? 17.719 -18.469 -2.082 1 93.88 273 LEU B O 1
ATOM 4892 N N . GLY B 1 274 ? 15.758 -17.391 -1.955 1 93.75 274 GLY B N 1
ATOM 4893 C CA . GLY B 1 274 ? 16.125 -16.484 -3.023 1 93.75 274 GLY B CA 1
ATOM 4894 C C . GLY B 1 274 ? 15.258 -15.242 -3.088 1 93.75 274 GLY B C 1
ATOM 4895 O O . GLY B 1 274 ? 14.156 -15.227 -2.531 1 93.75 274 GLY B O 1
ATOM 4896 N N . TYR B 1 275 ? 15.852 -14.234 -3.688 1 94.94 275 TYR B N 1
ATOM 4897 C CA . TYR B 1 275 ? 15.195 -12.945 -3.883 1 94.94 275 TYR B CA 1
ATOM 4898 C C . TYR B 1 275 ? 15.242 -12.523 -5.348 1 94.94 275 TYR B C 1
ATOM 4900 O O . TYR B 1 275 ? 16.328 -12.469 -5.945 1 94.94 275 TYR B O 1
ATOM 4908 N N . TYR B 1 276 ? 14.086 -12.211 -5.879 1 95.12 276 TYR B N 1
ATOM 4909 C CA . TYR B 1 276 ? 14.023 -11.898 -7.301 1 95.12 276 TYR B CA 1
ATOM 4910 C C . TYR B 1 276 ? 13.219 -10.625 -7.539 1 95.12 276 TYR B C 1
ATOM 4912 O O . TYR B 1 276 ? 12.242 -10.359 -6.832 1 95.12 276 TYR B O 1
ATOM 4920 N N . GLY B 1 277 ? 13.648 -9.805 -8.453 1 93.88 277 GLY B N 1
ATOM 4921 C CA . GLY B 1 277 ? 12.906 -8.648 -8.938 1 93.88 277 GLY B CA 1
ATOM 4922 C C . GLY B 1 277 ? 12.297 -8.859 -10.312 1 93.88 277 GLY B C 1
ATOM 4923 O O . GLY B 1 277 ? 12.969 -9.336 -11.227 1 93.88 277 GLY B O 1
ATOM 4924 N N . VAL B 1 278 ? 10.992 -8.508 -10.391 1 95.31 278 VAL B N 1
ATOM 4925 C CA . VAL B 1 278 ? 10.328 -8.766 -11.672 1 95.31 278 VAL B CA 1
ATOM 4926 C C . VAL B 1 278 ? 9.445 -7.578 -12.039 1 95.31 278 VAL B C 1
ATOM 4928 O O . VAL B 1 278 ? 9.133 -6.742 -11.195 1 95.31 278 VAL B O 1
ATOM 4931 N N . VAL B 1 279 ? 9.164 -7.418 -13.273 1 94.19 279 VAL B N 1
ATOM 4932 C CA . VAL B 1 279 ? 8.18 -6.488 -13.836 1 94.19 279 VAL B CA 1
ATOM 4933 C C . VAL B 1 279 ? 7.145 -7.258 -14.648 1 94.19 279 VAL B C 1
ATOM 4935 O O . VAL B 1 279 ? 7.469 -7.824 -15.695 1 94.19 279 VAL B O 1
ATOM 4938 N N . THR B 1 280 ? 5.922 -7.312 -14.102 1 90.5 280 THR B N 1
ATOM 4939 C CA . THR B 1 280 ? 4.895 -8.141 -14.727 1 90.5 280 THR B CA 1
ATOM 4940 C C . THR B 1 280 ? 3.822 -7.273 -15.375 1 90.5 280 THR B C 1
ATOM 4942 O O . THR B 1 280 ? 2.631 -7.57 -15.281 1 90.5 280 THR B O 1
ATOM 4945 N N . GLY B 1 281 ? 4.227 -6.133 -15.93 1 81.25 281 GLY B N 1
ATOM 4946 C CA . GLY B 1 281 ? 3.297 -5.277 -16.656 1 81.25 281 GLY B CA 1
ATOM 4947 C C . GLY B 1 281 ? 3.266 -3.854 -16.125 1 81.25 281 GLY B C 1
ATOM 4948 O O . GLY B 1 281 ? 3.943 -3.531 -15.148 1 81.25 281 GLY B O 1
ATOM 4949 N N . ARG B 1 282 ? 2.508 -3.014 -16.922 1 74.19 282 ARG B N 1
ATOM 4950 C CA . ARG B 1 282 ? 2.369 -1.601 -16.594 1 74.19 282 ARG B CA 1
ATOM 4951 C C . ARG B 1 282 ? 0.988 -1.31 -16.016 1 74.19 282 ARG B C 1
ATOM 4953 O O . ARG B 1 282 ? 0.488 -0.187 -16.125 1 74.19 282 ARG B O 1
ATOM 4960 N N . GLY B 1 283 ? 0.402 -2.379 -15.523 1 70.56 283 GLY B N 1
ATOM 4961 C CA . GLY B 1 283 ? -0.939 -2.184 -14.992 1 70.56 283 GLY B CA 1
ATOM 4962 C C . GLY B 1 283 ? -2.016 -2.25 -16.062 1 70.56 283 GLY B C 1
ATOM 4963 O O . GLY B 1 283 ? -3.209 -2.254 -15.75 1 70.56 283 GLY B O 1
ATOM 4964 N N . ASN B 1 284 ? -1.621 -2.303 -17.281 1 72.06 284 ASN B N 1
ATOM 4965 C CA . ASN B 1 284 ? -2.553 -2.389 -18.406 1 72.06 284 ASN B CA 1
ATOM 4966 C C . ASN B 1 284 ? -3.064 -3.814 -18.594 1 72.06 284 ASN B C 1
ATOM 4968 O O . ASN B 1 284 ? -2.273 -4.742 -18.766 1 72.06 284 ASN B O 1
ATOM 4972 N N . THR B 1 285 ? -4.355 -3.908 -18.625 1 69.5 285 THR B N 1
ATOM 4973 C CA . THR B 1 285 ? -4.988 -5.219 -18.719 1 69.5 285 THR B CA 1
ATOM 4974 C C . THR B 1 285 ? -4.926 -5.758 -20.141 1 69.5 285 THR B C 1
ATOM 4976 O O . THR B 1 285 ? -5.082 -6.957 -20.359 1 69.5 285 THR B O 1
ATOM 4979 N N . ALA B 1 286 ? -4.516 -4.977 -21 1 76.75 286 ALA B N 1
ATOM 4980 C CA . ALA B 1 286 ? -4.621 -5.387 -22.391 1 76.75 286 ALA B CA 1
ATOM 4981 C C . ALA B 1 286 ? -3.295 -5.941 -22.906 1 76.75 286 ALA B C 1
ATOM 4983 O O . ALA B 1 286 ? -3.25 -6.609 -23.938 1 76.75 286 ALA B O 1
ATOM 4984 N N . ASP B 1 287 ? -2.279 -5.855 -22.188 1 86.88 287 ASP B N 1
ATOM 4985 C CA . ASP B 1 287 ? -0.97 -6.293 -22.656 1 86.88 287 ASP B CA 1
ATOM 4986 C C . ASP B 1 287 ? -0.89 -7.82 -22.719 1 86.88 287 ASP B C 1
ATOM 4988 O O . ASP B 1 287 ? -1.337 -8.5 -21.797 1 86.88 287 ASP B O 1
ATOM 4992 N N . SER B 1 288 ? -0.342 -8.312 -23.844 1 89.75 288 SER B N 1
ATOM 4993 C CA . SER B 1 288 ? -0.076 -9.742 -23.953 1 89.75 288 SER B CA 1
ATOM 4994 C C . SER B 1 288 ? 1.159 -10.148 -23.156 1 89.75 288 SER B C 1
ATOM 4996 O O . SER B 1 288 ? 1.925 -9.289 -22.719 1 89.75 288 SER B O 1
ATOM 4998 N N . ILE B 1 289 ? 1.299 -11.422 -22.953 1 92.44 289 ILE B N 1
ATOM 4999 C CA . ILE B 1 289 ? 2.445 -11.953 -22.219 1 92.44 289 ILE B CA 1
ATOM 5000 C C . ILE B 1 289 ? 3.738 -11.547 -22.922 1 92.44 289 ILE B C 1
ATOM 5002 O O . ILE B 1 289 ? 4.719 -11.18 -22.281 1 92.44 289 ILE B O 1
ATOM 5006 N N . GLU B 1 290 ? 3.75 -11.625 -24.25 1 92.19 290 GLU B N 1
ATOM 5007 C CA . GLU B 1 290 ? 4.93 -11.266 -25.031 1 92.19 290 GLU B CA 1
ATOM 5008 C C . GLU B 1 290 ? 5.277 -9.789 -24.859 1 92.19 290 GLU B C 1
ATOM 5010 O O . GLU B 1 290 ? 6.453 -9.43 -24.75 1 92.19 290 GLU B O 1
ATOM 5015 N N . GLU B 1 291 ? 4.305 -9.039 -24.859 1 93.12 291 GLU B N 1
ATOM 5016 C CA . GLU B 1 291 ? 4.52 -7.609 -24.656 1 93.12 291 GLU B CA 1
ATOM 5017 C C . GLU B 1 291 ? 5.082 -7.32 -23.266 1 93.12 291 GLU B C 1
ATOM 5019 O O . GLU B 1 291 ? 5.953 -6.461 -23.109 1 93.12 291 GLU B O 1
ATOM 5024 N N . ILE B 1 292 ? 4.562 -7.965 -22.297 1 93.62 292 ILE B N 1
ATOM 5025 C CA . ILE B 1 292 ? 5.031 -7.793 -20.922 1 93.62 292 ILE B CA 1
ATOM 5026 C C . ILE B 1 292 ? 6.484 -8.25 -20.812 1 93.62 292 ILE B C 1
ATOM 5028 O O . ILE B 1 292 ? 7.305 -7.582 -20.172 1 93.62 292 ILE B O 1
ATOM 5032 N N . ARG B 1 293 ? 6.773 -9.367 -21.422 1 93.31 293 ARG B N 1
ATOM 5033 C CA . ARG B 1 293 ? 8.141 -9.891 -21.422 1 93.31 293 ARG B CA 1
ATOM 5034 C C . ARG B 1 293 ? 9.102 -8.898 -22.062 1 93.31 293 ARG B C 1
ATOM 5036 O O . ARG B 1 293 ? 10.195 -8.656 -21.547 1 93.31 293 ARG B O 1
ATOM 5043 N N . ARG B 1 294 ? 8.719 -8.375 -23.188 1 93.69 294 ARG B N 1
ATOM 5044 C CA . ARG B 1 294 ? 9.539 -7.395 -23.891 1 93.69 294 ARG B CA 1
ATOM 5045 C C . ARG B 1 294 ? 9.75 -6.152 -23.031 1 93.69 294 ARG B C 1
ATOM 5047 O O . ARG B 1 294 ? 10.859 -5.621 -22.953 1 93.69 294 ARG B O 1
ATOM 5054 N N . TYR B 1 295 ? 8.703 -5.73 -22.406 1 93.38 295 TYR B N 1
ATOM 5055 C CA . TYR B 1 295 ? 8.789 -4.566 -21.531 1 93.38 295 TYR B CA 1
ATOM 5056 C C . TYR B 1 295 ? 9.742 -4.824 -20.375 1 93.38 295 TYR B C 1
ATOM 5058 O O . TYR B 1 295 ? 10.555 -3.961 -20.031 1 93.38 295 TYR B O 1
ATOM 5066 N N . GLU B 1 296 ? 9.586 -5.93 -19.719 1 94 296 GLU B N 1
ATOM 5067 C CA . GLU B 1 296 ? 10.469 -6.289 -18.625 1 94 296 GLU B CA 1
ATOM 5068 C C . GLU B 1 296 ? 11.93 -6.281 -19.062 1 94 296 GLU B C 1
ATOM 5070 O O . GLU B 1 296 ? 12.789 -5.723 -18.391 1 94 296 GLU B O 1
ATOM 5075 N N . GLU B 1 297 ? 12.219 -6.875 -20.219 1 91.06 297 GLU B N 1
ATOM 5076 C CA . GLU B 1 297 ? 13.578 -6.938 -20.75 1 91.06 297 GLU B CA 1
ATOM 5077 C C . GLU B 1 297 ? 14.117 -5.543 -21.047 1 91.06 297 GLU B C 1
ATOM 5079 O O . GLU B 1 297 ? 15.273 -5.242 -20.719 1 91.06 297 GLU B O 1
ATOM 5084 N N . GLU B 1 298 ? 13.305 -4.777 -21.625 1 91.38 298 GLU B N 1
ATOM 5085 C CA . GLU B 1 298 ? 13.703 -3.406 -21.938 1 91.38 298 GLU B CA 1
ATOM 5086 C C . GLU B 1 298 ? 13.977 -2.613 -20.656 1 91.38 298 GLU B C 1
ATOM 5088 O O . GLU B 1 298 ? 14.945 -1.855 -20.594 1 91.38 298 GLU B O 1
ATOM 5093 N N . PHE B 1 299 ? 13.141 -2.752 -19.719 1 91.25 299 PHE B N 1
ATOM 5094 C CA . PHE B 1 299 ? 13.305 -2.037 -18.469 1 91.25 299 PHE B CA 1
ATOM 5095 C C . PHE B 1 299 ? 14.625 -2.395 -17.812 1 91.25 299 PHE B C 1
ATOM 5097 O O . PHE B 1 299 ? 15.406 -1.511 -17.453 1 91.25 299 PHE B O 1
ATOM 5104 N N . PHE B 1 300 ? 14.883 -3.648 -17.625 1 89.25 300 PHE B N 1
ATOM 5105 C CA . PHE B 1 300 ? 16.062 -4.078 -16.906 1 89.25 300 PHE B CA 1
ATOM 5106 C C . PHE B 1 300 ? 17.328 -3.762 -17.688 1 89.25 300 PHE B C 1
ATOM 5108 O O . PHE B 1 300 ? 18.391 -3.535 -17.109 1 89.25 300 PHE B O 1
ATOM 5115 N N . SER B 1 301 ? 17.266 -3.74 -19 1 87.5 301 SER B N 1
ATOM 5116 C CA . SER B 1 301 ? 18.422 -3.365 -19.812 1 87.5 301 SER B CA 1
ATOM 5117 C C . SER B 1 301 ? 18.766 -1.895 -19.625 1 87.5 301 SER B C 1
ATOM 5119 O O . SER B 1 301 ? 19.922 -1.505 -19.781 1 87.5 301 SER B O 1
ATOM 5121 N N . ASN B 1 302 ? 17.766 -1.118 -19.203 1 86.38 302 ASN B N 1
ATOM 5122 C CA . ASN B 1 302 ? 17.969 0.324 -19.109 1 86.38 302 ASN B CA 1
ATOM 5123 C C . ASN B 1 302 ? 17.875 0.808 -17.672 1 86.38 302 ASN B C 1
ATOM 5125 O O . ASN B 1 302 ? 18.016 2.004 -17.406 1 86.38 302 ASN B O 1
ATOM 5129 N N . SER B 1 303 ? 17.719 -0.011 -16.875 1 82.69 303 SER B N 1
ATOM 5130 C CA . SER B 1 303 ? 17.453 0.37 -15.492 1 82.69 303 SER B CA 1
ATOM 5131 C C . SER B 1 303 ? 18.703 0.91 -14.812 1 82.69 303 SER B C 1
ATOM 5133 O O . SER B 1 303 ? 19.797 0.36 -14.984 1 82.69 303 SER B O 1
ATOM 5135 N N . LYS B 1 304 ? 18.547 1.972 -14.117 1 79.19 304 LYS B N 1
ATOM 5136 C CA . LYS B 1 304 ? 19.625 2.561 -13.328 1 79.19 304 LYS B CA 1
ATOM 5137 C C . LYS B 1 304 ? 20.031 1.635 -12.188 1 79.19 304 LYS B C 1
ATOM 5139 O O . LYS B 1 304 ? 21.203 1.587 -11.805 1 79.19 304 LYS B O 1
ATOM 5144 N N . LEU B 1 305 ? 19.078 0.941 -11.719 1 76.75 305 LEU B N 1
ATOM 5145 C CA . LEU B 1 305 ? 19.344 0.014 -10.625 1 76.75 305 LEU B CA 1
ATOM 5146 C C . LEU B 1 305 ? 20.344 -1.06 -11.047 1 76.75 305 LEU B C 1
ATOM 5148 O O . LEU B 1 305 ? 21.188 -1.472 -10.25 1 76.75 305 LEU B O 1
ATOM 5152 N N . LEU B 1 306 ? 20.156 -1.51 -12.227 1 71.31 306 LEU B N 1
ATOM 5153 C CA . LEU B 1 306 ? 21.078 -2.512 -12.758 1 71.31 306 LEU B CA 1
ATOM 5154 C C . LEU B 1 306 ? 22.438 -1.896 -13.07 1 71.31 306 LEU B C 1
ATOM 5156 O O . LEU B 1 306 ? 23.469 -2.479 -12.742 1 71.31 306 LEU B O 1
ATOM 5160 N N . LYS B 1 307 ? 22.375 -0.735 -13.648 1 74.5 307 LYS B N 1
ATOM 5161 C CA . LYS B 1 307 ? 23.609 -0.065 -14.055 1 74.5 307 LYS B CA 1
ATOM 5162 C C . LYS B 1 307 ? 24.484 0.272 -12.852 1 74.5 307 LYS B C 1
ATOM 5164 O O . LYS B 1 307 ? 25.703 0.166 -12.914 1 74.5 307 LYS B O 1
ATOM 5169 N N . ASP B 1 308 ? 23.812 0.491 -11.805 1 74.44 308 ASP B N 1
ATOM 5170 C CA . ASP B 1 308 ? 24.531 0.888 -10.602 1 74.44 308 ASP B CA 1
ATOM 5171 C C . ASP B 1 308 ? 24.953 -0.331 -9.789 1 74.44 308 ASP B C 1
ATOM 5173 O O . ASP B 1 308 ? 25.562 -0.193 -8.727 1 74.44 308 ASP B O 1
ATOM 5177 N N . GLY B 1 309 ? 24.641 -1.504 -10.258 1 70.38 309 GLY B N 1
ATOM 5178 C CA . GLY B 1 309 ? 25.062 -2.732 -9.609 1 70.38 309 GLY B CA 1
ATOM 5179 C C . GLY B 1 309 ? 24.188 -3.113 -8.43 1 70.38 309 GLY B C 1
ATOM 5180 O O . GLY B 1 309 ? 24.562 -3.955 -7.609 1 70.38 309 GLY B O 1
ATOM 5181 N N . VAL B 1 310 ? 23.219 -2.412 -8.32 1 69.69 310 VAL B N 1
ATOM 5182 C CA . VAL B 1 310 ? 22.281 -2.688 -7.223 1 69.69 310 VAL B CA 1
ATOM 5183 C C . VAL B 1 310 ? 21.609 -4.043 -7.441 1 69.69 310 VAL B C 1
ATOM 5185 O O . VAL B 1 310 ? 21.438 -4.812 -6.496 1 69.69 310 VAL B O 1
ATOM 5188 N N . LEU B 1 311 ? 21.359 -4.355 -8.703 1 74.25 311 LEU B N 1
ATOM 5189 C CA . LEU B 1 311 ? 20.672 -5.594 -9.062 1 74.25 311 LEU B CA 1
ATOM 5190 C C . LEU B 1 311 ? 21.641 -6.574 -9.719 1 74.25 311 LEU B C 1
ATOM 5192 O O . LEU B 1 311 ? 22.453 -6.18 -10.547 1 74.25 311 LEU B O 1
ATOM 5196 N N . LYS B 1 312 ? 21.594 -7.812 -9.188 1 81.56 312 LYS B N 1
ATOM 5197 C CA . LYS B 1 312 ? 22.312 -8.859 -9.898 1 81.56 312 LYS B CA 1
ATOM 5198 C C . LYS B 1 312 ? 21.469 -9.445 -11.031 1 81.56 312 LYS B C 1
ATOM 5200 O O . LYS B 1 312 ? 20.281 -9.711 -10.844 1 81.56 312 LYS B O 1
ATOM 5205 N N . PRO B 1 313 ? 22.062 -9.594 -12.156 1 78.62 313 PRO B N 1
ATOM 5206 C CA . PRO B 1 313 ? 21.312 -10.109 -13.305 1 78.62 313 PRO B CA 1
ATOM 5207 C C . PRO B 1 313 ? 20.609 -11.43 -13.008 1 78.62 313 PRO B C 1
ATOM 5209 O O . PRO B 1 313 ? 19.516 -11.68 -13.508 1 78.62 313 PRO B O 1
ATOM 5212 N N . SER B 1 314 ? 21.203 -12.203 -12.172 1 82.38 314 SER B N 1
ATOM 5213 C CA . SER B 1 314 ? 20.656 -13.516 -11.867 1 82.38 314 SER B CA 1
ATOM 5214 C C . SER B 1 314 ? 19.375 -13.391 -11.039 1 82.38 314 SER B C 1
ATOM 5216 O O . SER B 1 314 ? 18.594 -14.344 -10.953 1 82.38 314 SER B O 1
ATOM 5218 N N . GLN B 1 315 ? 19.203 -12.234 -10.508 1 87.19 315 GLN B N 1
ATOM 5219 C CA . GLN B 1 315 ? 18.047 -12.031 -9.633 1 87.19 315 GLN B CA 1
ATOM 5220 C C . GLN B 1 315 ? 16.938 -11.266 -10.359 1 87.19 315 GLN B C 1
ATOM 5222 O O . GLN B 1 315 ? 15.906 -10.945 -9.773 1 87.19 315 GLN B O 1
ATOM 5227 N N . MET B 1 316 ? 17.219 -11.172 -11.609 1 86.19 316 MET B N 1
ATOM 5228 C CA . MET B 1 316 ? 16.281 -10.32 -12.336 1 86.19 316 MET B CA 1
ATOM 5229 C C . MET B 1 316 ? 15.516 -11.125 -13.375 1 86.19 316 MET B C 1
ATOM 5231 O O . MET B 1 316 ? 16 -12.141 -13.867 1 86.19 316 MET B O 1
ATOM 5235 N N . THR B 1 317 ? 14.281 -10.68 -13.594 1 88.69 317 THR B N 1
ATOM 5236 C CA . THR B 1 317 ? 13.43 -11.188 -14.672 1 88.69 317 THR B CA 1
ATOM 5237 C C . THR B 1 317 ? 12.57 -12.344 -14.18 1 88.69 317 THR B C 1
ATOM 5239 O O . THR B 1 317 ? 12.953 -13.062 -13.25 1 88.69 317 THR B O 1
ATOM 5242 N N . THR B 1 318 ? 11.516 -12.508 -14.797 1 92.06 318 THR B N 1
ATOM 5243 C CA . THR B 1 318 ? 10.57 -13.578 -14.508 1 92.06 318 THR B CA 1
ATOM 5244 C C . THR B 1 318 ? 11.156 -14.93 -14.898 1 92.06 318 THR B C 1
ATOM 5246 O O . THR B 1 318 ? 10.891 -15.938 -14.234 1 92.06 318 THR B O 1
ATOM 5249 N N . ARG B 1 319 ? 11.992 -14.961 -15.867 1 88.38 319 ARG B N 1
ATOM 5250 C CA . ARG B 1 319 ? 12.617 -16.203 -16.312 1 88.38 319 ARG B CA 1
ATOM 5251 C C . ARG B 1 319 ? 13.492 -16.797 -15.219 1 88.38 319 ARG B C 1
ATOM 5253 O O . ARG B 1 319 ? 13.375 -17.984 -14.898 1 88.38 319 ARG B O 1
ATOM 5260 N N . ASN B 1 320 ? 14.375 -15.992 -14.672 1 90.12 320 ASN B N 1
ATOM 5261 C CA . ASN B 1 320 ? 15.25 -16.453 -13.602 1 90.12 320 ASN B CA 1
ATOM 5262 C C . ASN B 1 320 ? 14.453 -16.891 -12.375 1 90.12 320 ASN B C 1
ATOM 5264 O O . ASN B 1 320 ? 14.781 -17.891 -11.734 1 90.12 320 ASN B O 1
ATOM 5268 N N . MET B 1 321 ? 13.461 -16.109 -12.094 1 93 321 MET B N 1
ATOM 5269 C CA . MET B 1 321 ? 12.586 -16.453 -10.977 1 93 321 MET B CA 1
ATOM 5270 C C . MET B 1 321 ? 11.914 -17.812 -11.211 1 93 321 MET B C 1
ATOM 5272 O O . MET B 1 321 ? 11.914 -18.672 -10.336 1 93 321 MET B O 1
ATOM 5276 N N . SER B 1 322 ? 11.375 -18.047 -12.391 1 90.62 322 SER B N 1
ATOM 5277 C CA . SER B 1 322 ? 10.68 -19.281 -12.734 1 90.62 322 SER B CA 1
ATOM 5278 C C . SER B 1 322 ? 11.609 -20.484 -12.641 1 90.62 322 SER B C 1
ATOM 5280 O O . SER B 1 322 ? 11.203 -21.547 -12.188 1 90.62 322 SER B O 1
ATOM 5282 N N . LEU B 1 323 ? 12.805 -20.266 -13.102 1 87.25 323 LEU B N 1
ATOM 5283 C CA . LEU B 1 323 ? 13.797 -21.328 -13.031 1 87.25 323 LEU B CA 1
ATOM 5284 C C . LEU B 1 323 ? 14.109 -21.703 -11.586 1 87.25 323 LEU B C 1
ATOM 5286 O O . LEU B 1 323 ? 14.227 -22.875 -11.25 1 87.25 323 LEU B O 1
ATOM 5290 N N . ALA B 1 324 ? 14.25 -20.703 -10.789 1 89.31 324 ALA B N 1
ATOM 5291 C CA . ALA B 1 324 ? 14.539 -20.938 -9.375 1 89.31 324 ALA B CA 1
ATOM 5292 C C . ALA B 1 324 ? 13.391 -21.688 -8.695 1 89.31 324 ALA B C 1
ATOM 5294 O O . ALA B 1 324 ? 13.617 -22.594 -7.898 1 89.31 324 ALA B O 1
ATOM 5295 N N . VAL B 1 325 ? 12.211 -21.281 -8.977 1 90.62 325 VAL B N 1
ATOM 5296 C CA . VAL B 1 325 ? 11.031 -21.922 -8.414 1 90.62 325 VAL B CA 1
ATOM 5297 C C . VAL B 1 325 ? 10.961 -23.375 -8.867 1 90.62 325 VAL B C 1
ATOM 5299 O O . VAL B 1 325 ? 10.695 -24.281 -8.07 1 90.62 325 VAL B O 1
ATOM 5302 N N . SER B 1 326 ? 11.188 -23.562 -10.109 1 84.88 326 SER B N 1
ATOM 5303 C CA . SER B 1 326 ? 11.172 -24.906 -10.664 1 84.88 326 SER B CA 1
ATOM 5304 C C . SER B 1 326 ? 12.227 -25.797 -10 1 84.88 326 SER B C 1
ATOM 5306 O O . SER B 1 326 ? 11.961 -26.953 -9.672 1 84.88 326 SER B O 1
ATOM 5308 N N . ASP B 1 327 ? 13.383 -25.203 -9.828 1 85.5 327 ASP B N 1
ATOM 5309 C CA . ASP B 1 327 ? 14.461 -25.938 -9.18 1 85.5 327 ASP B CA 1
ATOM 5310 C C . ASP B 1 327 ? 14.07 -26.328 -7.754 1 85.5 327 ASP B C 1
ATOM 5312 O O . ASP B 1 327 ? 14.336 -27.453 -7.32 1 85.5 327 ASP B O 1
ATOM 5316 N N . CYS B 1 328 ? 13.539 -25.422 -7.086 1 86.88 328 CYS B N 1
ATOM 5317 C CA . CYS B 1 328 ? 13.086 -25.703 -5.727 1 86.88 328 CYS B CA 1
ATOM 5318 C C . CYS B 1 328 ? 11.992 -26.766 -5.723 1 86.88 328 CYS B C 1
ATOM 5320 O O . CYS B 1 328 ? 11.992 -27.656 -4.871 1 86.88 328 CYS B O 1
ATOM 5322 N N . PHE B 1 329 ? 11.125 -26.609 -6.629 1 84.94 329 PHE B N 1
ATOM 5323 C CA . PHE B 1 329 ? 10.016 -27.562 -6.766 1 84.94 329 PHE B CA 1
ATOM 5324 C C . PHE B 1 329 ? 10.539 -28.969 -6.98 1 84.94 329 PHE B C 1
ATOM 5326 O O . PHE B 1 329 ? 10.133 -29.906 -6.281 1 84.94 329 PHE B O 1
ATOM 5333 N N . TRP B 1 330 ? 11.484 -29.156 -7.738 1 80.31 330 TRP B N 1
ATOM 5334 C CA . TRP B 1 330 ? 11.992 -30.484 -8.094 1 80.31 330 TRP B CA 1
ATOM 5335 C C . TRP B 1 330 ? 12.867 -31.047 -6.977 1 80.31 330 TRP B C 1
ATOM 5337 O O . TRP B 1 330 ? 12.891 -32.25 -6.746 1 80.31 330 TRP B O 1
ATOM 5347 N N . ARG B 1 331 ? 13.547 -30.172 -6.383 1 82 331 ARG B N 1
ATOM 5348 C CA . ARG B 1 331 ? 14.305 -30.625 -5.215 1 82 331 ARG B CA 1
ATOM 5349 C C . ARG B 1 331 ? 13.375 -31.188 -4.148 1 82 331 ARG B C 1
ATOM 5351 O O . ARG B 1 331 ? 13.664 -32.25 -3.562 1 82 331 ARG B O 1
ATOM 5358 N N . MET B 1 332 ? 12.289 -30.594 -3.965 1 80.5 332 MET B N 1
ATOM 5359 C CA . MET B 1 332 ? 11.328 -31.031 -2.961 1 80.5 332 MET B CA 1
ATOM 5360 C C . MET B 1 332 ? 10.648 -32.312 -3.387 1 80.5 332 MET B C 1
ATOM 5362 O O . MET B 1 332 ? 10.352 -33.188 -2.549 1 80.5 332 MET B O 1
ATOM 5366 N N . VAL B 1 333 ? 10.43 -32.375 -4.617 1 75.06 333 VAL B N 1
ATOM 5367 C CA . VAL B 1 333 ? 9.836 -33.594 -5.148 1 75.06 333 VAL B CA 1
ATOM 5368 C C . VAL B 1 333 ? 10.781 -34.75 -4.91 1 75.06 333 VAL B C 1
ATOM 5370 O O . VAL B 1 333 ? 10.359 -35.812 -4.449 1 75.06 333 VAL B O 1
ATOM 5373 N N . ARG B 1 334 ? 12.008 -34.562 -5.176 1 73 334 ARG B N 1
ATOM 5374 C CA . ARG B 1 334 ? 13.023 -35.594 -4.98 1 73 334 ARG B CA 1
ATOM 5375 C C . ARG B 1 334 ? 13.102 -36.031 -3.516 1 73 334 ARG B C 1
ATOM 5377 O O . ARG B 1 334 ? 13.141 -37.219 -3.205 1 73 334 ARG B O 1
ATOM 5384 N N . ASP B 1 335 ? 13.031 -35.062 -2.736 1 73.44 335 ASP B N 1
ATOM 5385 C CA . ASP B 1 335 ? 13.117 -35.312 -1.305 1 73.44 335 ASP B CA 1
ATOM 5386 C C . ASP B 1 335 ? 11.875 -36.062 -0.82 1 73.44 335 ASP B C 1
ATOM 5388 O O . ASP B 1 335 ? 11.969 -36.938 0.057 1 73.44 335 ASP B O 1
ATOM 5392 N N . SER B 1 336 ? 10.773 -35.719 -1.321 1 69.25 336 SER B N 1
ATOM 5393 C CA . SER B 1 336 ? 9.516 -36.344 -0.918 1 69.25 336 SER B CA 1
ATOM 5394 C C . SER B 1 336 ? 9.438 -37.781 -1.39 1 69.25 336 SER B C 1
ATOM 5396 O O . SER B 1 336 ? 8.938 -38.656 -0.671 1 69.25 336 SER B O 1
ATOM 5398 N N . ILE B 1 337 ? 9.883 -38.031 -2.58 1 63 337 ILE B N 1
ATOM 5399 C CA . ILE B 1 337 ? 9.859 -39.375 -3.146 1 63 337 ILE B CA 1
ATOM 5400 C C . ILE B 1 337 ? 10.82 -40.281 -2.379 1 63 337 ILE B C 1
ATOM 5402 O O . ILE B 1 337 ? 10.484 -41.438 -2.061 1 63 337 ILE B O 1
ATOM 5406 N N . GLU B 1 338 ? 11.906 -39.719 -2.156 1 62.19 338 GLU B N 1
ATOM 5407 C CA . GLU B 1 338 ? 12.883 -40.5 -1.402 1 62.19 338 GLU B CA 1
ATOM 5408 C C . GLU B 1 338 ? 12.352 -40.875 -0.018 1 62.19 338 GLU B C 1
ATOM 5410 O O . GLU B 1 338 ? 12.555 -42 0.453 1 62.19 338 GLU B O 1
ATOM 5415 N N . SER B 1 339 ? 11.656 -39.969 0.481 1 61.16 339 SER B N 1
ATOM 5416 C CA . SER B 1 339 ? 11.062 -40.219 1.789 1 61.16 339 SER B CA 1
ATOM 5417 C C . SER B 1 339 ? 9.945 -41.25 1.691 1 61.16 339 SER B C 1
ATOM 5419 O O . SER B 1 339 ? 9.797 -42.125 2.57 1 61.16 339 SER B O 1
ATOM 5421 N N . GLN B 1 340 ? 9.195 -41.125 0.694 1 57.31 340 GLN B N 1
ATOM 5422 C CA . GLN B 1 340 ? 8.094 -42.062 0.497 1 57.31 340 GLN B CA 1
ATOM 5423 C C . GLN B 1 340 ? 8.609 -43.438 0.091 1 57.31 340 GLN B C 1
ATOM 5425 O O . GLN B 1 340 ? 8.07 -44.438 0.513 1 57.31 340 GLN B O 1
ATOM 5430 N N . ALA B 1 341 ? 9.57 -43.375 -0.815 1 53.25 341 ALA B N 1
ATOM 5431 C CA . ALA B 1 341 ? 10.188 -44.656 -1.174 1 53.25 341 ALA B CA 1
ATOM 5432 C C . ALA B 1 341 ? 10.773 -45.344 0.055 1 53.25 341 ALA B C 1
ATOM 5434 O O . ALA B 1 341 ? 10.633 -46.562 0.216 1 53.25 341 ALA B O 1
ATOM 5435 N N . ASP B 1 342 ? 11.328 -44.562 0.803 1 50.94 342 ASP B N 1
ATOM 5436 C CA . ASP B 1 342 ? 11.859 -45.125 2.043 1 50.94 342 ASP B CA 1
ATOM 5437 C C . ASP B 1 342 ? 10.734 -45.625 2.934 1 50.94 342 ASP B C 1
ATOM 5439 O O . ASP B 1 342 ? 10.883 -46.688 3.574 1 50.94 342 ASP B O 1
ATOM 5443 N N . ALA B 1 343 ? 9.625 -44.875 2.904 1 50.91 343 ALA B N 1
ATOM 5444 C CA . ALA B 1 343 ? 8.477 -45.312 3.688 1 50.91 343 ALA B CA 1
ATOM 5445 C C . ALA B 1 343 ? 7.902 -46.625 3.135 1 50.91 343 ALA B C 1
ATOM 5447 O O . ALA B 1 343 ? 7.516 -47.531 3.896 1 50.91 343 ALA B O 1
ATOM 5448 N N . PHE B 1 344 ? 7.828 -46.625 1.859 1 43 344 PHE B N 1
ATOM 5449 C CA . PHE B 1 344 ? 7.355 -47.844 1.199 1 43 344 PHE B CA 1
ATOM 5450 C C . PHE B 1 344 ? 8.297 -49 1.474 1 43 344 PHE B C 1
ATOM 5452 O O . PHE B 1 344 ? 7.844 -50.125 1.691 1 43 344 PHE B O 1
ATOM 5459 N N . ARG B 1 345 ? 9.562 -48.75 1.373 1 46.09 345 ARG B N 1
ATOM 5460 C CA . ARG B 1 345 ? 10.531 -49.812 1.648 1 46.09 345 ARG B CA 1
ATOM 5461 C C . ARG B 1 345 ? 10.461 -50.25 3.105 1 46.09 345 ARG B C 1
ATOM 5463 O O . ARG B 1 345 ? 10.664 -51.438 3.414 1 46.09 345 ARG B O 1
ATOM 5470 N N . ALA B 1 346 ? 10.141 -49.375 3.879 1 48.88 346 ALA B N 1
ATOM 5471 C CA . ALA B 1 346 ? 10.078 -49.719 5.297 1 48.88 346 ALA B CA 1
ATOM 5472 C C . ALA B 1 346 ? 8.852 -50.562 5.609 1 48.88 346 ALA B C 1
ATOM 5474 O O . ALA B 1 346 ? 8.836 -51.312 6.59 1 48.88 346 ALA B O 1
ATOM 5475 N N . THR B 1 347 ? 7.875 -50.281 4.949 1 44.16 347 THR B N 1
ATOM 5476 C CA . THR B 1 347 ? 6.68 -51.062 5.211 1 44.16 347 THR B CA 1
ATOM 5477 C C . THR B 1 347 ? 6.809 -52.469 4.605 1 44.16 347 THR B C 1
ATOM 5479 O O . THR B 1 347 ? 5.988 -53.344 4.879 1 44.16 347 THR B O 1
ATOM 5482 N N . ARG B 1 348 ? 7.855 -52.688 3.91 1 36.84 348 ARG B N 1
ATOM 5483 C CA . ARG B 1 348 ? 8.102 -54.062 3.486 1 36.84 348 ARG B CA 1
ATOM 5484 C C . ARG B 1 348 ? 9.023 -54.781 4.465 1 36.84 348 ARG B C 1
ATOM 5486 O O . ARG B 1 348 ? 9.93 -54.188 5.035 1 36.84 348 ARG B O 1
#

Organism: Oesophagostomum dentatum (NCBI:txid61180)

Nearest PDB structures (foldseek):
  6jtg-assembly1_A-2  TM=9.287E-01  e=2.905E-46  Homo sapiens
  8ct1-assembly1_A  TM=9.215E-01  e=8.359E-45  Homo sapiens
  8eew-assembly1_A  TM=8.127E-01  e=3.344E-37  Homo sapiens
  4p4s-assembly1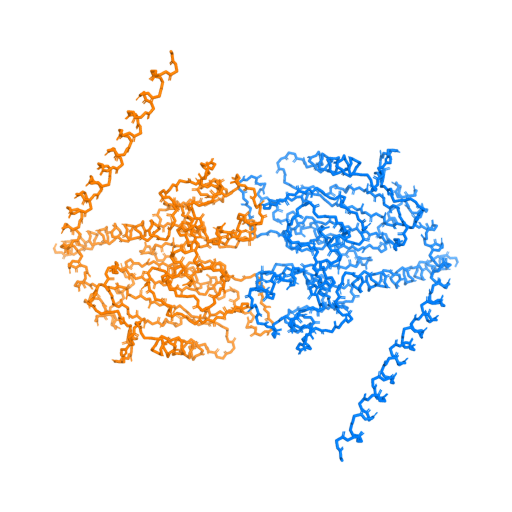_A  TM=8.610E-01  e=5.027E-21  Homo sapiens
  4p4s-assembly1_B  TM=7.666E-01  e=1.020E-20  Homo sapiens

Solvent-accessible surface area (backbone atoms only — not comparable to full-atom values): 36003 Å² total; per-residue (Å²): 116,70,68,59,53,53,52,52,51,52,48,50,52,51,48,49,50,48,49,51,46,43,52,50,46,52,50,42,52,55,47,46,56,54,41,53,60,43,43,54,52,39,49,49,44,46,47,43,49,52,46,32,63,68,41,44,78,81,52,79,54,58,74,62,48,53,29,36,37,37,45,25,35,58,90,25,46,60,66,44,51,50,24,61,69,68,65,39,77,57,65,66,84,78,40,64,60,89,77,54,38,25,33,35,34,38,37,35,28,64,34,93,54,46,32,33,30,41,76,91,46,89,60,71,32,49,61,86,39,67,68,37,28,51,50,47,14,51,48,51,49,51,52,40,57,68,51,30,50,91,82,46,58,48,27,86,55,70,46,51,34,36,38,28,16,67,93,32,69,67,44,35,38,32,42,48,42,42,48,54,61,39,65,38,61,92,40,26,88,56,38,54,59,51,40,52,51,51,51,46,61,58,58,65,39,85,44,30,32,36,38,39,34,38,42,35,69,46,47,72,37,61,39,59,42,60,62,57,49,23,72,75,38,63,79,8,85,46,25,34,39,35,32,22,36,44,65,48,20,56,71,50,49,30,44,60,66,54,56,30,30,48,53,68,53,61,32,53,76,44,44,50,73,41,42,27,41,27,44,70,54,86,70,57,85,78,63,49,63,68,55,26,52,51,48,35,54,53,45,58,74,65,30,63,50,43,73,70,60,51,46,54,72,78,31,35,42,62,65,42,44,49,52,51,52,49,49,51,46,51,53,48,43,52,53,49,46,52,50,46,50,48,49,55,55,60,72,96,116,70,68,59,54,52,53,52,52,51,49,50,51,51,47,47,49,48,48,50,47,43,52,50,46,52,49,45,49,55,49,46,55,54,40,52,62,42,42,54,53,40,49,50,43,46,47,44,47,51,47,31,63,68,41,45,78,80,51,79,51,58,75,64,49,52,30,37,39,37,45,24,35,59,90,26,46,59,67,44,51,49,24,60,69,69,64,37,78,56,65,68,84,79,40,65,61,90,77,54,37,26,32,36,34,36,37,35,28,64,33,90,54,47,33,34,30,40,76,93,48,87,60,71,31,48,61,87,38,68,70,38,28,51,50,47,14,50,48,52,49,52,51,40,58,70,51,30,49,91,81,45,59,49,28,88,55,71,47,52,34,37,36,27,15,66,93,32,69,69,46,38,38,32,42,48,42,42,47,53,60,39,66,39,60,93,41,26,88,56,37,54,59,50,39,52,51,52,51,47,60,57,57,66,39,86,42,31,35,36,39,39,34,38,42,35,69,44,48,71,37,64,38,59,42,60,62,56,48,24,73,76,38,63,80,8,85,45,26,34,39,35,32,22,38,46,65,47,21,55,69,50,48,30,44,61,65,54,57,29,30,49,54,66,53,62,32,55,77,46,44,50,72,42,41,26,39,27,45,69,53,88,73,58,86,79,64,48,62,66,55,26,52,51,48,34,53,53,46,58,76,65,31,63,51,41,73,69,60,49,46,56,74,77,32,36,43,62,64,42,45,48,50,51,51,49,50,52,47,50,53,48,41,51,53,49,47,53,51,46,50,47,47,55,54,62,73,95